Protein 2XZQ (pdb70)

Sequence (435 aa):
QVQLQQPGAELVKPGASVKLSCKASGYTFTSYWMHWVKQRPGRGLEWIGRIDPNSGGTAYNEKFKSKATLQVDKPSSTAYMQLSSLTSEDSAVYYCARYDYYGGSYFDYWGQGTTLTVSSAKTTPPSVYPLAPGSSMVTLGCLVKGYFPEPVTVVWNSGSISSGVHTFPAVLQQGLYTLSSSVTVPSSPWPSETVTCNVAHPASSTKVDKAIGPRQAVVTQESALTTSPGETVTLTCRSSTGAVTTSNYANWVQEKPDHLFTGLIGGTNNRAPGVPARFSGSLIGDKAALTITGGQTEDEAIYFCALWYSNHWVFGGGTKLTVLGQPKSSPSVTLFPPSSEELETNKATLVCTITDFYPGVVTVDWSGDGTPVEQGMETTQPSKQSNNKYMASSYLTLTARAWERHSQYSCQVTHEGHTVEKSLSRYQLRPNAET

B-factor: mean 28.2, std 10.7, range [8.41, 74.29]

Solvent-accessible surface area: 19237 Å² total; per-residue (Å²): 203,35,93,8,76,19,56,56,74,54,84,11,116,62,61,27,57,11,131,0,30,0,96,4,42,54,43,88,9,35,50,51,30,0,3,0,0,6,11,45,102,74,166,21,2,26,3,0,0,18,1,16,3,98,84,36,23,67,5,53,21,124,126,5,99,111,45,5,80,7,103,16,62,109,128,47,30,8,0,63,0,80,2,42,76,2,64,83,100,7,38,11,9,3,0,0,0,10,4,16,79,107,86,18,10,22,1,11,77,21,1,102,6,0,49,3,38,4,27,90,43,171,72,39,67,11,50,13,20,16,3,5,42,53,165,111,144,24,28,0,0,0,2,0,43,12,0,6,15,80,95,19,78,20,53,3,30,103,46,89,43,90,100,28,38,38,56,2,59,27,15,91,65,128,29,44,25,20,13,0,1,5,0,40,12,56,58,82,32,21,87,102,108,102,7,28,0,14,1,27,0,91,49,23,110,41,126,45,82,49,69,7,42,96,127,100,19,72,9,74,25,52,98,61,54,89,9,31,69,53,96,85,17,48,0,17,0,98,5,71,56,33,62,7,51,96,23,4,56,0,0,0,0,12,17,67,64,128,56,92,9,50,1,6,1,0,13,8,92,50,99,0,108,81,20,63,84,48,4,42,8,41,76,84,79,61,49,0,0,0,27,0,63,31,0,65,72,97,1,16,3,56,0,8,0,0,0,3,1,16,72,29,3,2,7,3,61,12,0,59,0,13,1,45,38,51,110,111,19,76,19,64,11,34,21,1,21,1,2,63,67,1,45,138,62,73,76,0,5,0,0,0,6,0,12,42,0,4,10,13,102,22,71,15,60,2,18,14,65,65,76,114,50,147,153,22,52,55,42,7,143,52,29,72,14,122,82,75,54,19,15,0,0,0,6,2,46,31,75,4,160,37,15,100,191,77,54,50,6,8,0,60,0,43,9,95,81,116,68,48,113,93,56,32,86,136,198,64,26,132,51,100,103,40,39

Nearest PDB structures (foldseek):
  2xzq-assembly1_L  TM=1.005E+00  e=1.925E-42  Mus musculus
  2y36-assembly1_L  TM=9.992E-01  e=3.632E-38  Mus musculus
  7u62-assembly2_M  TM=9.089E-01  e=1.550E-37  Mus musculus
  2zpk-assembly2_M  TM=8.540E-01  e=2.227E-37  Mus musculus
  8vev-assembly3_L  TM=7.753E-01  e=2.886E-37  Mus musculus

Secondary structure (DSSP, 8-state):
--EEE--SEEEE-TT--EEEEEEEESS-GGGSEEEEEEE-TTS-EEEEEEE-TTT--EEE-GGGTTTEEEEEETTTTEEEEEE-S--GGG-EEEEEEEE--SS-----BB---EEEEE--PPPB--EEEEE------EEEEEEEEEEBSS--EEEEGGGT--SSEEEPPPEEETTEEEEEEEEEE-TTHHHHS--EEEEEEGGGTEEEEEE----/---EEE-SEEEE-TT--EEEEEEESSSS--GGG--EEEEEETTTEEEEEEETTTEE-SS--TTEEEEEETTEEEEEESS--GGG-EEEEEEEE-SS-EEE---EEEEE--S--B--EEEEEPPPHHHHHTTEEEEEEEEEEEBSS--EEEEEETTEE--SSEEE---EE-TTS-EEEEEEEEEEHHHHHS--EEEEEEEETTEEEEEEEE-/---S--S--

Structure (mmCIF, N/CA/C/O backbone):
data_2XZQ
#
_entry.id   2XZQ
#
_cell.length_a   55.920
_cell.length_b   65.280
_cell.length_c   113.560
_cell.angle_alpha   90.00
_cell.angle_beta   90.19
_cell.angle_gamma   90.00
#
_symmetry.space_group_name_H-M   'C 1 2 1'
#
loop_
_entity.id
_entity.type
_entity.pdbx_description
1 polymer 'ANTI-NP MURINE GERMLINE MONOCLONAL ANTIBODY BBE6.12H3, HEAVY CHAIN'
2 polymer 'ANTI-NP MURINE GERMLINE MONOCLONAL ANTIBODY BBE6.12H3, LIGHT CHAIN'
3 polymer 'PHAGE DISPLAY DERIVED ANTIGEN'
4 non-polymer 'ZINC ION'
5 water water
#
loop_
_atom_site.group_PDB
_atom_site.id
_atom_site.type_symbol
_atom_site.label_atom_id
_atom_site.label_alt_id
_atom_site.label_comp_id
_atom_site.label_asym_id
_atom_site.label_entity_id
_atom_site.label_seq_id
_atom_site.pdbx_PDB_ins_code
_atom_site.Cartn_x
_atom_site.Cartn_y
_atom_site.Cartn_z
_atom_site.occupancy
_atom_site.B_iso_or_equiv
_atom_site.auth_seq_id
_atom_site.auth_comp_id
_atom_site.auth_asym_id
_atom_site.auth_atom_id
_atom_site.pdbx_PDB_model_num
ATOM 1 N N . GLN A 1 1 ? -14.265 -20.910 -19.232 1.00 37.32 1 GLN H N 1
ATOM 2 C CA . GLN A 1 1 ? -15.371 -21.076 -20.215 1.00 36.97 1 GLN H CA 1
ATOM 3 C C . GLN A 1 1 ? -16.404 -19.935 -20.224 1.00 35.38 1 GLN H C 1
ATOM 4 O O . GLN A 1 1 ? -17.407 -20.027 -20.929 1.00 35.71 1 GLN H O 1
ATOM 10 N N . VAL A 1 2 ? -16.189 -18.876 -19.439 1.00 33.96 2 VAL H N 1
ATOM 11 C CA . VAL A 1 2 ? -17.118 -17.739 -19.484 1.00 32.00 2 VAL H CA 1
ATOM 12 C C . VAL A 1 2 ? -16.616 -16.939 -20.670 1.00 30.57 2 VAL H C 1
ATOM 13 O O . VAL A 1 2 ? -15.439 -16.577 -20.721 1.00 29.90 2 VAL H O 1
ATOM 17 N N . GLN A 1 3 ? -17.499 -16.639 -21.611 1.00 29.35 3 GLN H N 1
ATOM 18 C CA . GLN A 1 3 ? -17.059 -15.928 -22.795 1.00 28.52 3 GLN H CA 1
ATOM 19 C C . GLN A 1 3 ? -18.014 -14.881 -23.340 1.00 27.50 3 GLN H C 1
ATOM 20 O O . GLN A 1 3 ? -19.234 -15.075 -23.360 1.00 27.24 3 GLN H O 1
ATOM 26 N N . LEU A 1 4 ? -17.441 -13.765 -23.781 1.00 25.68 4 LEU H N 1
ATOM 27 C CA . LEU A 1 4 ? -18.212 -12.675 -24.371 1.00 23.88 4 LEU H CA 1
ATOM 28 C C . LEU A 1 4 ? -17.559 -12.413 -25.712 1.00 22.74 4 LEU H C 1
ATOM 29 O O . LEU A 1 4 ? -16.369 -12.135 -25.773 1.00 22.13 4 LEU H O 1
ATOM 34 N N . GLN A 1 5 ? -18.335 -12.485 -26.782 1.00 22.19 5 GLN H N 1
ATOM 35 C CA . GLN A 1 5 ? -17.784 -12.294 -28.108 1.00 22.20 5 GLN H CA 1
ATOM 36 C C . GLN A 1 5 ? -18.344 -11.068 -28.815 1.00 21.20 5 GLN H C 1
ATOM 37 O O . GLN A 1 5 ? -19.557 -10.896 -28.914 1.00 20.03 5 GLN H O 1
ATOM 43 N N . GLN A 1 6 ? -17.438 -10.222 -29.303 1.00 20.49 6 GLN H N 1
ATOM 44 C CA . GLN A 1 6 ? -17.802 -8.988 -30.003 1.00 20.56 6 GLN H CA 1
ATOM 45 C C . GLN A 1 6 ? -17.110 -8.897 -31.358 1.00 20.72 6 GLN H C 1
ATOM 46 O O . GLN A 1 6 ? -15.935 -9.231 -31.482 1.00 21.06 6 GLN H O 1
ATOM 52 N N . PRO A 1 7 ? -17.837 -8.445 -32.395 1.00 21.77 7 PRO H N 1
ATOM 53 C CA . PRO A 1 7 ? -17.229 -8.321 -33.725 1.00 21.79 7 PRO H CA 1
ATOM 54 C C . PRO A 1 7 ? -15.976 -7.446 -33.603 1.00 21.19 7 PRO H C 1
ATOM 55 O O . PRO A 1 7 ? -15.933 -6.535 -32.770 1.00 20.96 7 PRO H O 1
ATOM 59 N N . GLY A 1 8 ? -14.968 -7.726 -34.431 1.00 20.81 8 GLY H N 1
ATOM 60 C CA . GLY A 1 8 ? -13.725 -6.973 -34.380 1.00 19.70 8 GLY H CA 1
ATOM 61 C C . GLY A 1 8 ? -13.756 -5.499 -34.753 1.00 19.87 8 GLY H C 1
ATOM 62 O O . GLY A 1 8 ? -13.140 -4.679 -34.072 1.00 19.59 8 GLY H O 1
ATOM 63 N N . ALA A 1 9 ? -14.463 -5.154 -35.826 1.00 20.27 9 ALA H N 1
ATOM 64 C CA . ALA A 1 9 ? -14.536 -3.769 -36.281 1.00 20.70 9 ALA H CA 1
ATOM 65 C C . ALA A 1 9 ? -15.742 -3.489 -37.157 1.00 20.67 9 ALA H C 1
ATOM 66 O O . ALA A 1 9 ? -16.297 -4.394 -37.777 1.00 20.08 9 ALA H O 1
ATOM 68 N N . GLU A 1 10 ? -16.136 -2.219 -37.205 1.00 21.41 10 GLU H N 1
ATOM 69 C CA . GLU A 1 10 ? -17.270 -1.783 -38.012 1.00 21.79 10 GLU H CA 1
ATOM 70 C C . GLU A 1 10 ? -17.051 -0.398 -38.599 1.00 21.24 10 GLU H C 1
ATOM 71 O O . GLU A 1 10 ? -16.667 0.546 -37.893 1.00 21.49 10 GLU H O 1
ATOM 77 N N . LEU A 1 11 ? -17.309 -0.280 -39.897 1.00 20.64 11 LEU H N 1
ATOM 78 C CA . LEU A 1 11 ? -17.133 0.990 -40.594 1.00 20.78 11 LEU H CA 1
ATOM 79 C C . LEU A 1 11 ? -18.507 1.562 -40.885 1.00 20.58 11 LEU H C 1
ATOM 80 O O . LEU A 1 11 ? -19.393 0.861 -41.360 1.00 21.68 11 LEU H O 1
ATOM 85 N N . VAL A 1 12 ? -18.667 2.844 -40.593 1.00 20.38 12 VAL H N 1
ATOM 86 C CA . VAL A 1 12 ? -19.920 3.544 -40.802 1.00 21.49 12 VAL H CA 1
ATOM 87 C C . VAL A 1 12 ? -19.647 5.008 -41.176 1.00 21.97 12 VAL H C 1
ATOM 88 O O . VAL A 1 12 ? -18.548 5.530 -40.935 1.00 21.52 12 VAL H 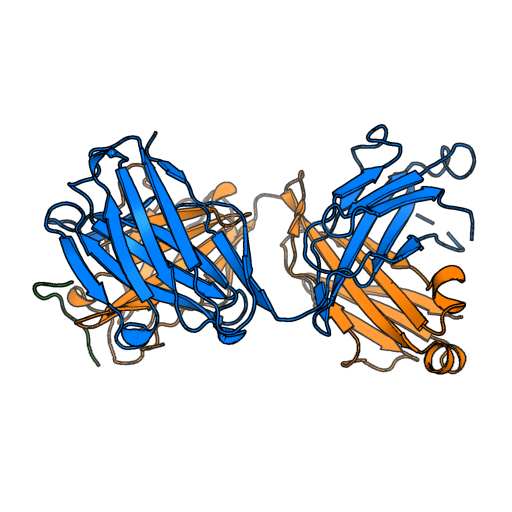O 1
ATOM 92 N N . LYS A 1 13 ? -20.631 5.652 -41.803 1.00 22.70 13 LYS H N 1
ATOM 93 C CA . LYS A 1 13 ? -20.493 7.050 -42.204 1.00 23.80 13 LYS H CA 1
ATOM 94 C C . LYS A 1 13 ? -21.195 7.922 -41.178 1.00 22.99 13 LYS H C 1
ATOM 95 O O . LYS A 1 13 ? -22.127 7.475 -40.513 1.00 21.46 13 LYS H O 1
ATOM 101 N N . PRO A 1 14 ? -20.763 9.185 -41.044 1.00 22.46 14 PRO H N 1
ATOM 102 C CA . PRO A 1 14 ? -21.400 10.085 -40.076 1.00 22.94 14 PRO H CA 1
ATOM 103 C C . PRO A 1 14 ? -22.912 10.117 -40.304 1.00 22.88 14 PRO H C 1
ATOM 104 O O . PRO A 1 14 ? -23.370 9.919 -41.433 1.00 23.43 14 PRO H O 1
ATOM 108 N N . GLY A 1 15 ? -23.679 10.339 -39.240 1.00 22.13 15 GLY H N 1
ATOM 109 C CA . GLY A 1 15 ? -25.123 10.405 -39.382 1.00 22.14 15 GLY H CA 1
ATOM 110 C C . GLY A 1 15 ? -25.831 9.061 -39.344 1.00 23.14 15 GLY H C 1
ATOM 111 O O . GLY A 1 15 ? -27.053 8.991 -39.146 1.00 23.05 15 GLY H O 1
ATOM 112 N N . ALA A 1 16 ? -25.075 7.988 -39.539 1.00 22.79 16 ALA H N 1
ATOM 113 C CA . ALA A 1 16 ? -25.656 6.652 -39.496 1.00 22.68 16 ALA H CA 1
ATOM 114 C C . ALA A 1 16 ? -25.752 6.209 -38.037 1.00 22.38 16 ALA H C 1
ATOM 115 O O . ALA A 1 16 ? -25.505 6.995 -37.118 1.00 21.83 16 ALA H O 1
ATOM 117 N N . SER A 1 17 ? -26.129 4.952 -37.836 1.00 21.71 17 SER H N 1
ATOM 118 C CA . SER A 1 17 ? -26.240 4.379 -36.500 1.00 23.10 17 SER H CA 1
ATOM 119 C C . SER A 1 17 ? -25.935 2.886 -36.605 1.00 22.49 17 SER H C 1
ATOM 120 O O . SER A 1 17 ? -26.153 2.279 -37.652 1.00 23.14 17 SER H O 1
ATOM 123 N N . VAL A 1 18 ? -25.414 2.299 -35.532 1.00 21.93 18 VAL H N 1
ATOM 124 C CA . VAL A 1 18 ? -25.060 0.883 -35.537 1.00 21.99 18 VAL H CA 1
ATOM 125 C C . VAL A 1 18 ? -25.635 0.105 -34.378 1.00 22.19 18 VAL H C 1
ATOM 126 O O . VAL A 1 18 ? -26.084 0.679 -33.395 1.00 22.71 18 VAL H O 1
ATOM 130 N N . LYS A 1 19 ? -25.592 -1.218 -34.502 1.00 22.49 19 LYS H N 1
ATOM 131 C CA . LYS A 1 19 ? -26.079 -2.104 -33.465 1.00 21.48 19 LYS H CA 1
ATOM 132 C C . LYS A 1 19 ? -24.965 -3.103 -33.162 1.00 21.04 19 LYS H C 1
ATOM 133 O O . LYS A 1 19 ? -24.795 -4.092 -33.875 1.00 20.30 19 LYS H O 1
ATOM 139 N N . LEU A 1 20 ? -24.210 -2.829 -32.101 1.00 19.79 20 LEU H N 1
ATOM 140 C CA . LEU A 1 20 ? -23.101 -3.677 -31.691 1.00 20.01 20 LEU H CA 1
ATOM 141 C C . LEU A 1 20 ? -23.625 -4.887 -30.936 1.00 20.27 20 LEU H C 1
ATOM 142 O O . LEU A 1 20 ? -24.611 -4.800 -30.195 1.00 19.30 20 LEU H O 1
ATOM 147 N N . SER A 1 21 ? -22.959 -6.021 -31.113 1.00 21.11 21 SER H N 1
ATOM 148 C CA . SER A 1 21 ? -23.420 -7.233 -30.466 1.00 21.47 21 SER H CA 1
ATOM 149 C C . SER A 1 21 ? -22.415 -7.832 -29.503 1.00 21.16 21 SER H C 1
ATOM 150 O O . SER A 1 21 ? -21.196 -7.693 -29.681 1.00 19.61 21 SER H O 1
ATOM 153 N N . CYS A 1 22 ? -22.947 -8.515 -28.492 1.00 20.92 22 CYS H N 1
ATOM 154 C CA . CYS A 1 22 ? -22.134 -9.167 -27.477 1.00 21.65 22 CYS H CA 1
ATOM 155 C C . CYS A 1 22 ? -22.754 -10.521 -27.124 1.00 21.87 22 CYS H C 1
ATOM 156 O O . CYS A 1 22 ? -23.719 -10.606 -26.361 1.00 21.93 22 CYS H O 1
ATOM 159 N N . LYS A 1 23 ? -22.192 -11.578 -27.701 1.00 22.12 23 LYS H N 1
ATOM 160 C CA . LYS A 1 23 ? -22.665 -12.945 -27.473 1.00 22.92 23 LYS H CA 1
ATOM 161 C C . LYS A 1 23 ? -22.102 -13.472 -26.153 1.00 22.25 23 LYS H C 1
ATOM 162 O O . LYS A 1 23 ? -20.886 -13.489 -25.948 1.00 22.10 23 LYS H O 1
ATOM 168 N N . ALA A 1 24 ? -22.992 -13.888 -25.259 1.00 21.69 24 ALA H N 1
ATOM 169 C CA . ALA A 1 24 ? -22.587 -14.414 -23.963 1.00 21.30 24 ALA H CA 1
ATOM 170 C C . ALA A 1 24 ? -22.698 -15.934 -23.948 1.00 21.15 24 ALA H C 1
ATOM 171 O O . ALA A 1 24 ? -23.671 -16.494 -24.451 1.00 22.10 24 ALA H O 1
ATOM 173 N N . SER A 1 25 ? -21.700 -16.608 -23.383 1.00 20.49 25 SER H N 1
ATOM 174 C CA . SER A 1 25 ? -21.743 -18.068 -23.301 1.00 18.57 25 SER H CA 1
ATOM 175 C C . SER A 1 25 ? -20.950 -18.532 -22.092 1.00 17.77 25 SER H C 1
ATOM 176 O O . SER A 1 25 ? -20.082 -17.813 -21.608 1.00 16.50 25 SER H O 1
ATOM 179 N N . GLY A 1 26 ? -21.262 -19.723 -21.588 1.00 17.87 26 GLY H N 1
ATOM 180 C CA . GLY A 1 26 ? -20.531 -20.244 -20.448 1.00 18.21 26 GLY H CA 1
ATOM 181 C C . GLY A 1 26 ? -21.163 -20.019 -19.087 1.00 18.86 26 GLY H C 1
ATOM 182 O O . GLY A 1 26 ? -20.631 -20.484 -18.068 1.00 18.44 26 GLY H O 1
ATOM 183 N N . TYR A 1 27 ? -22.288 -19.309 -19.056 1.00 19.40 27 TYR H N 1
ATOM 184 C CA . TYR A 1 27 ? -22.982 -19.044 -17.800 1.00 19.87 27 TYR H CA 1
ATOM 185 C C . TYR A 1 27 ? -24.447 -18.753 -18.081 1.00 20.81 27 TYR H C 1
ATOM 186 O O . TYR A 1 27 ? -24.856 -18.687 -19.237 1.00 20.51 27 TYR H O 1
ATOM 195 N N . THR A 1 28 ? -25.233 -18.582 -17.025 1.00 22.55 28 THR H N 1
ATOM 196 C CA . THR A 1 28 ? -26.654 -18.269 -17.175 1.00 24.01 28 THR H CA 1
ATOM 197 C C . THR A 1 28 ? -26.767 -16.771 -17.474 1.00 24.16 28 THR H C 1
ATOM 198 O O . THR A 1 28 ? -26.584 -15.930 -16.593 1.00 23.77 28 THR H O 1
ATOM 202 N N . PHE A 1 29 ? -27.074 -16.455 -18.725 1.00 23.87 29 PHE H N 1
ATOM 203 C CA . PHE A 1 29 ? -27.190 -15.078 -19.183 1.00 24.36 29 PHE H CA 1
ATOM 204 C C . PHE A 1 29 ? -27.959 -14.131 -18.263 1.00 25.00 29 PHE H C 1
ATOM 205 O O . PHE A 1 29 ? -27.527 -13.002 -18.021 1.00 25.65 29 PHE H O 1
ATOM 213 N N . THR A 1 30 ? -29.086 -14.587 -17.734 1.00 24.33 30 THR H N 1
ATOM 214 C CA . THR A 1 30 ? -29.918 -13.730 -16.899 1.00 24.78 30 THR H CA 1
ATOM 215 C C . THR A 1 30 ? -29.487 -13.401 -15.466 1.00 24.24 30 THR H C 1
ATOM 216 O O . THR A 1 30 ? -30.016 -12.471 -14.865 1.00 25.90 30 THR H O 1
ATOM 220 N N . SER A 1 31 ? -28.527 -14.119 -14.902 1.00 23.55 31 SER H N 1
ATOM 221 C CA . SER A 1 31 ? -28.157 -13.805 -13.534 1.00 22.71 31 SER H CA 1
ATOM 222 C C . SER A 1 31 ? -26.966 -12.864 -13.367 1.00 20.99 31 SER H C 1
ATOM 223 O O . SER A 1 31 ? -26.414 -12.723 -12.273 1.00 19.80 31 SER H O 1
ATOM 226 N N . TYR A 1 32 ? -26.614 -12.175 -14.448 1.00 20.93 32 TYR H N 1
ATOM 227 C CA . TYR A 1 32 ? -25.502 -11.231 -14.441 1.00 20.34 32 TYR H CA 1
ATOM 228 C C . TYR A 1 32 ? -25.835 -9.986 -15.248 1.00 20.55 32 TYR H C 1
ATOM 229 O O . TYR A 1 32 ? -26.384 -10.080 -16.351 1.00 19.89 32 TYR H O 1
ATOM 238 N N . TRP A 1 33 ? -25.501 -8.818 -14.704 1.00 19.46 33 TRP H N 1
ATOM 239 C CA . TRP A 1 33 ? -25.737 -7.577 -15.415 1.00 19.83 33 TRP H CA 1
ATOM 240 C C . TRP A 1 33 ? -24.677 -7.453 -16.523 1.00 19.93 33 TRP H C 1
ATOM 241 O O . TRP A 1 33 ? -23.605 -8.072 -16.458 1.00 17.87 33 TRP H O 1
ATOM 252 N N . MET A 1 34 ? -24.984 -6.661 -17.543 1.00 19.52 34 MET H N 1
ATOM 253 C CA . MET A 1 34 ? -24.066 -6.462 -18.648 1.00 19.00 34 MET H CA 1
ATOM 254 C C . MET A 1 34 ? -23.826 -4.970 -18.775 1.00 19.06 34 MET H C 1
ATOM 255 O O . MET A 1 34 ? -24.777 -4.182 -18.774 1.00 20.72 34 MET H O 1
ATOM 260 N N . HIS A 1 35 ? -22.560 -4.578 -18.869 1.00 18.41 35 HIS H N 1
ATOM 261 C CA . HIS A 1 35 ? -22.206 -3.168 -18.994 1.00 17.84 35 HIS H CA 1
ATOM 262 C C . HIS A 1 35 ? -21.495 -2.906 -20.308 1.00 16.64 35 HIS H C 1
ATOM 263 O O . HIS A 1 35 ? -20.900 -3.797 -20.892 1.00 15.52 35 HIS H O 1
ATOM 270 N N . TRP A 1 36 ? -21.555 -1.660 -20.753 1.00 16.59 36 TRP H N 1
ATOM 271 C CA . TRP A 1 36 ? -20.891 -1.249 -21.974 1.00 16.30 36 TRP H CA 1
ATOM 272 C C . TRP A 1 36 ? -19.980 -0.087 -21.631 1.00 16.92 36 TRP H C 1
ATOM 273 O O . TRP A 1 36 ? -20.390 0.854 -20.945 1.00 15.90 36 TRP H O 1
ATOM 284 N N . VAL A 1 37 ? -18.741 -0.173 -22.111 1.00 17.30 37 VAL H N 1
ATOM 285 C CA . VAL A 1 37 ? -17.737 0.847 -21.861 1.00 17.41 37 VAL H CA 1
ATOM 286 C C . VAL A 1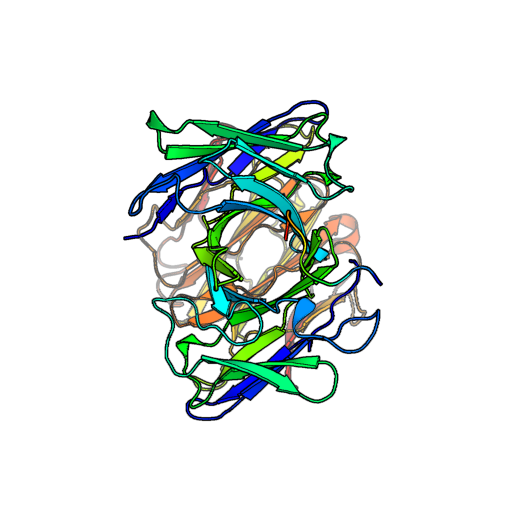 37 ? -17.112 1.292 -23.179 1.00 18.54 37 VAL H C 1
ATOM 287 O O . VAL A 1 37 ? -16.836 0.473 -24.062 1.00 18.80 37 VAL H O 1
ATOM 291 N N . LYS A 1 38 ? -16.887 2.595 -23.293 1.00 18.30 38 LYS H N 1
ATOM 292 C CA . LYS A 1 38 ? -16.300 3.180 -24.485 1.00 20.03 38 LYS H CA 1
ATOM 293 C C . LYS A 1 38 ? -14.862 3.586 -24.226 1.00 22.32 38 LYS H C 1
ATOM 294 O O . LYS A 1 38 ? -14.565 4.231 -23.220 1.00 22.09 38 LYS H O 1
ATOM 300 N N . GLN A 1 39 ? -13.965 3.191 -25.129 1.00 24.80 39 GLN H N 1
ATOM 301 C CA . GLN A 1 39 ? -12.559 3.540 -24.991 1.00 27.53 39 GLN H CA 1
ATOM 302 C C . GLN A 1 39 ? -12.014 4.190 -26.240 1.00 29.93 39 GLN H C 1
ATOM 303 O O . GLN A 1 39 ? -12.180 3.686 -27.344 1.00 30.77 39 GLN H O 1
ATOM 309 N N . ARG A 1 40 ? -11.357 5.322 -26.050 1.00 32.94 40 ARG H N 1
ATOM 310 C CA . ARG A 1 40 ? -10.731 6.034 -27.147 1.00 36.16 40 ARG H CA 1
ATOM 311 C C . ARG A 1 40 ? -9.274 6.105 -26.743 1.00 37.42 40 ARG H C 1
ATOM 312 O O . ARG A 1 40 ? -8.894 7.025 -26.019 1.00 38.33 40 ARG H O 1
ATOM 320 N N . PRO A 1 41 ? -8.450 5.104 -27.136 1.00 38.95 41 PRO H N 1
ATOM 321 C CA . PRO A 1 41 ? -7.054 5.246 -26.718 1.00 39.45 41 PRO H CA 1
ATOM 322 C C . PRO A 1 41 ? -6.734 6.713 -27.003 1.00 40.23 41 PRO H C 1
ATOM 323 O O . PRO A 1 41 ? -6.752 7.165 -28.149 1.00 40.55 41 PRO H O 1
ATOM 327 N N . GLY A 1 42 ? -6.530 7.455 -25.922 1.00 40.94 42 GLY H N 1
ATOM 328 C CA . GLY A 1 42 ? -6.284 8.882 -25.997 1.00 40.77 42 GLY H CA 1
ATOM 329 C C . GLY A 1 42 ? -6.681 9.421 -24.639 1.00 40.49 42 GLY H C 1
ATOM 330 O O . GLY A 1 42 ? -5.822 9.867 -23.891 1.00 40.55 42 GLY H O 1
ATOM 331 N N . ARG A 1 43 ? -7.971 9.357 -24.301 1.00 40.14 43 ARG H N 1
ATOM 332 C CA . ARG A 1 43 ? -8.423 9.818 -22.989 1.00 39.62 43 ARG H CA 1
ATOM 333 C C . ARG A 1 43 ? -9.204 8.795 -22.155 1.00 38.45 43 ARG H C 1
ATOM 334 O O . ARG A 1 43 ? -10.231 9.115 -21.545 1.00 39.02 43 ARG H O 1
ATOM 342 N N . GLY A 1 44 ? -8.714 7.558 -22.151 1.00 36.27 44 GLY H N 1
ATOM 343 C CA . GLY A 1 44 ? -9.320 6.514 -21.343 1.00 33.32 44 GLY H CA 1
ATOM 344 C C . GLY A 1 44 ? -10.688 5.904 -21.614 1.00 31.54 44 GLY H C 1
ATOM 345 O O . GLY A 1 44 ? -11.270 5.999 -22.704 1.00 30.77 44 GLY H O 1
ATOM 346 N N . LEU A 1 45 ? -11.187 5.263 -20.559 1.00 29.10 45 LEU H N 1
ATOM 347 C CA . LEU A 1 45 ? -12.454 4.553 -20.556 1.00 25.99 45 LEU H CA 1
ATOM 348 C C . LEU A 1 45 ? -13.611 5.367 -19.997 1.00 24.31 45 LEU H C 1
ATOM 349 O O . LEU A 1 45 ? -13.443 6.127 -19.049 1.00 23.06 45 LEU H O 1
ATOM 354 N N . GLU A 1 46 ? -14.786 5.178 -20.591 1.00 22.40 46 GLU H N 1
ATOM 355 C CA . GLU A 1 46 ? -16.012 5.853 -20.172 1.00 21.98 46 GLU H CA 1
ATOM 356 C C . GLU A 1 46 ? -17.152 4.846 -20.014 1.00 20.42 46 GLU H C 1
ATOM 357 O O . GLU A 1 46 ? -17.402 4.048 -20.898 1.00 19.99 46 GLU H O 1
ATOM 363 N N . TRP A 1 47 ? -17.842 4.892 -18.883 1.00 19.28 47 TRP H N 1
ATOM 364 C CA . TRP A 1 47 ? -18.957 3.986 -18.636 1.00 19.14 47 TRP H CA 1
ATOM 365 C C . TRP A 1 47 ? -20.211 4.482 -19.359 1.00 19.57 47 TRP H C 1
ATOM 366 O O . TRP A 1 47 ? -20.692 5.593 -19.103 1.00 20.25 47 TRP H O 1
ATOM 377 N N . ILE A 1 48 ? -20.731 3.662 -20.267 1.00 19.56 48 ILE H N 1
ATOM 378 C CA . ILE A 1 48 ? -21.923 4.010 -21.032 1.00 19.59 48 ILE H CA 1
ATOM 379 C C . ILE A 1 48 ? -23.192 3.752 -20.229 1.00 19.38 48 ILE H C 1
ATOM 380 O O . ILE A 1 48 ? -24.060 4.615 -20.132 1.00 18.82 48 ILE H O 1
ATOM 385 N N . GLY A 1 49 ? -23.293 2.554 -19.663 1.00 19.27 49 GLY H N 1
ATOM 386 C CA . GLY A 1 49 ? -24.460 2.197 -18.877 1.00 18.40 49 GLY H CA 1
ATOM 387 C C . GLY A 1 49 ? -24.557 0.699 -18.638 1.00 18.99 49 GLY H C 1
ATOM 388 O O . GLY A 1 49 ? -23.643 -0.060 -18.987 1.00 17.84 49 GLY H O 1
ATOM 389 N N . ARG A 1 50 ? -25.667 0.262 -18.053 1.00 18.54 50 ARG H N 1
ATOM 390 C CA . ARG A 1 50 ? -25.865 -1.154 -17.782 1.00 19.09 50 ARG H CA 1
ATOM 391 C C . ARG A 1 50 ? -27.296 -1.629 -18.003 1.00 19.00 50 ARG H C 1
ATOM 392 O O . ARG A 1 50 ? -28.251 -0.863 -17.882 1.00 17.60 50 ARG H O 1
ATOM 400 N N . ILE A 1 51 ? -27.427 -2.909 -18.329 1.00 19.12 51 ILE H N 1
ATOM 401 C CA . ILE A 1 51 ? -28.730 -3.513 -18.533 1.00 20.00 51 ILE H CA 1
ATOM 402 C C . ILE A 1 51 ? -28.823 -4.867 -17.809 1.00 20.66 51 ILE H C 1
ATOM 403 O O . ILE A 1 51 ? -27.885 -5.665 -17.841 1.00 20.57 51 ILE H O 1
ATOM 408 N N . ASP A 1 52 ? -29.947 -5.098 -17.136 1.00 21.87 52 ASP H N 1
ATOM 409 C CA . ASP A 1 52 ? -30.206 -6.353 -16.423 1.00 23.52 52 ASP H CA 1
ATOM 410 C C . ASP A 1 52 ? -30.996 -7.240 -17.384 1.00 23.74 52 ASP H C 1
ATOM 411 O O . ASP A 1 52 ? -32.190 -7.043 -17.590 1.00 24.01 52 ASP H O 1
ATOM 416 N N . PRO A 1 53 ? -30.327 -8.221 -18.001 1.00 24.13 53 PRO H N 1
ATOM 417 C CA . PRO A 1 53 ? -30.984 -9.126 -18.950 1.00 25.30 53 PRO H CA 1
ATOM 418 C C . PRO A 1 53 ? -32.215 -9.818 -18.369 1.00 26.40 53 PRO H C 1
ATOM 419 O O . PRO A 1 53 ? -33.164 -10.141 -19.093 1.00 27.23 53 PRO H O 1
ATOM 423 N N . ASN A 1 54 ? -32.199 -10.041 -17.058 1.00 26.82 54 ASN H N 1
ATOM 424 C CA . ASN A 1 54 ? -33.305 -10.723 -16.408 1.00 27.25 54 ASN H CA 1
ATOM 425 C C . ASN A 1 54 ? -34.587 -9.915 -16.303 1.00 27.32 54 ASN H C 1
ATOM 426 O O . ASN A 1 54 ? -35.671 -10.445 -16.541 1.00 27.82 54 ASN H O 1
ATOM 431 N N . SER A 1 55 ? -34.477 -8.642 -15.946 1.00 25.46 55 SER H N 1
ATOM 432 C CA . SER A 1 55 ? -35.671 -7.812 -15.809 1.00 25.26 55 SER H CA 1
ATOM 433 C C . SER A 1 55 ? -35.746 -6.739 -16.879 1.00 24.49 55 SER H C 1
ATOM 434 O O . SER A 1 55 ? -36.696 -5.966 -16.915 1.00 24.15 55 SER H O 1
ATOM 437 N N . GLY A 1 56 ? -34.746 -6.694 -17.749 1.00 24.86 56 GLY H N 1
ATOM 438 C CA . GLY A 1 56 ? -34.723 -5.674 -18.777 1.00 24.76 56 GLY H CA 1
ATOM 439 C C . GLY A 1 56 ? -34.266 -4.368 -18.150 1.00 25.08 56 GLY H C 1
ATOM 440 O O . GLY A 1 56 ? -34.056 -3.376 -18.845 1.00 25.71 56 GLY H O 1
ATOM 441 N N . GLY A 1 57 ? -34.120 -4.382 -16.826 1.00 24.80 57 GLY H N 1
ATOM 442 C CA . GLY A 1 57 ? -33.694 -3.211 -16.077 1.00 24.76 57 GLY H CA 1
ATOM 443 C C . GLY A 1 57 ? -32.522 -2.501 -16.720 1.00 23.77 57 GLY H C 1
ATOM 444 O O . GLY A 1 57 ? -31.477 -3.103 -16.998 1.00 23.32 57 GLY H O 1
ATOM 445 N N . THR A 1 58 ? -32.681 -1.198 -16.892 1.00 22.54 58 THR H N 1
ATOM 446 C CA . THR A 1 58 ? -31.695 -0.392 -17.576 1.00 21.46 58 THR H CA 1
ATOM 447 C C . THR A 1 58 ? -31.132 0.797 -16.774 1.00 20.97 58 THR H C 1
ATOM 448 O O . THR A 1 58 ? -31.827 1.388 -15.942 1.00 20.19 58 THR H O 1
ATOM 452 N N . ALA A 1 59 ? -29.865 1.131 -17.018 1.00 19.97 59 ALA H N 1
ATOM 453 C CA . ALA A 1 59 ? -29.201 2.255 -16.336 1.00 20.02 59 ALA H CA 1
ATOM 454 C C . ALA A 1 59 ? -28.176 2.931 -17.255 1.00 20.53 59 ALA H C 1
ATOM 455 O O . ALA A 1 59 ? -27.172 2.318 -17.614 1.00 20.39 59 ALA H O 1
ATOM 457 N N . TYR A 1 60 ? -28.423 4.191 -17.618 1.00 20.57 60 TYR H N 1
ATOM 458 C CA . TYR A 1 60 ? -27.535 4.923 -18.530 1.00 21.40 60 TYR H CA 1
ATOM 459 C C . TYR A 1 60 ? -26.760 6.079 -17.908 1.00 22.76 60 TYR H C 1
ATOM 460 O O . TYR A 1 60 ? -27.231 6.743 -16.984 1.00 23.75 60 TYR H O 1
ATOM 469 N N . ASN A 1 61 ? -25.576 6.328 -18.462 1.00 23.26 61 ASN H N 1
ATOM 470 C CA . ASN A 1 61 ? -24.734 7.438 -18.048 1.00 23.53 61 ASN H CA 1
ATOM 471 C C . ASN A 1 61 ? -25.461 8.624 -18.661 1.00 24.10 61 ASN H C 1
ATOM 472 O O . ASN A 1 61 ? -25.794 8.596 -19.845 1.00 23.70 61 ASN H O 1
ATOM 477 N N . GLU A 1 62 ? -25.712 9.660 -17.867 1.00 25.54 62 GLU H N 1
ATOM 478 C CA . GLU A 1 62 ? -26.417 10.835 -18.365 1.00 27.63 62 GLU H CA 1
ATOM 479 C C . GLU A 1 62 ? -25.864 11.312 -19.706 1.00 27.63 62 GLU H C 1
ATOM 480 O O . GLU A 1 62 ? -26.619 11.661 -20.622 1.00 28.03 62 GLU H O 1
ATOM 486 N N . LYS A 1 63 ? -24.539 11.323 -19.805 1.00 27.54 63 LYS H N 1
ATOM 487 C CA . LYS A 1 63 ? -23.842 11.765 -21.006 1.00 27.01 63 LYS H CA 1
ATOM 488 C C . LYS A 1 63 ? -24.074 10.849 -22.231 1.00 26.24 63 LYS H C 1
ATOM 489 O O . LYS A 1 63 ? -23.667 11.181 -23.351 1.00 25.33 63 LYS H O 1
ATOM 495 N N . PHE A 1 64 ? -24.730 9.707 -22.024 1.00 23.97 64 PHE H N 1
ATOM 496 C CA . PHE A 1 64 ? -24.976 8.772 -23.120 1.00 23.61 64 PHE H CA 1
ATOM 497 C C . PHE A 1 64 ? -26.438 8.383 -23.337 1.00 22.77 64 PHE H C 1
ATOM 498 O O . PHE A 1 64 ? -26.726 7.544 -24.193 1.00 22.79 64 PHE H O 1
ATOM 506 N N . LYS A 1 65 ? -27.362 8.983 -22.595 1.00 22.54 65 LYS H N 1
ATOM 507 C CA . LYS A 1 65 ? -28.759 8.610 -22.753 1.00 22.70 65 LYS H CA 1
ATOM 508 C C . LYS A 1 65 ? -29.414 8.929 -24.079 1.00 22.04 65 LYS H C 1
ATOM 509 O O . LYS A 1 65 ? -30.402 8.308 -24.431 1.00 23.08 65 LYS H O 1
ATOM 515 N N . SER A 1 66 ? -28.888 9.889 -24.822 1.00 22.46 66 SER H N 1
ATOM 516 C CA . SER A 1 66 ? -29.484 10.217 -26.123 1.00 22.74 66 SER H CA 1
ATOM 517 C C . SER A 1 66 ? -28.664 9.603 -27.248 1.00 22.24 66 SER H C 1
ATOM 518 O O . SER A 1 66 ? -29.051 9.639 -28.411 1.00 21.92 66 SER H O 1
ATOM 521 N N . LYS A 1 67 ? -27.539 9.010 -26.871 1.00 22.07 67 LYS H N 1
ATOM 522 C CA . LYS A 1 67 ? -26.607 8.411 -27.815 1.00 21.73 67 LYS H CA 1
ATOM 523 C C . LYS A 1 67 ? -26.719 6.881 -27.915 1.00 21.97 67 LYS H C 1
ATOM 524 O O . LYS A 1 67 ? -26.664 6.316 -29.007 1.00 21.65 67 LYS H O 1
ATOM 530 N N . ALA A 1 68 ? -26.906 6.213 -26.785 1.00 21.70 68 ALA H N 1
ATOM 531 C CA . ALA A 1 68 ? -26.975 4.761 -26.793 1.00 21.59 68 ALA H CA 1
ATOM 532 C C . ALA A 1 68 ? -28.290 4.161 -26.322 1.00 21.48 68 ALA H C 1
ATOM 533 O O . ALA A 1 68 ? -29.076 4.810 -25.641 1.00 21.16 68 ALA H O 1
ATOM 535 N N . THR A 1 69 ? -28.517 2.909 -26.702 1.00 19.75 69 THR H N 1
ATOM 536 C CA . THR A 1 69 ? -29.709 2.185 -26.279 1.00 20.28 69 THR H CA 1
ATOM 537 C C . THR A 1 69 ? -29.303 0.739 -26.070 1.00 21.05 69 THR H C 1
ATOM 538 O O . THR A 1 69 ? -28.764 0.105 -26.973 1.00 21.76 69 THR H O 1
ATOM 542 N N . LEU A 1 70 ? -29.547 0.227 -24.869 1.00 21.00 70 LEU H N 1
ATOM 543 C CA . LEU A 1 70 ? -29.184 -1.147 -24.541 1.00 21.41 70 LEU H CA 1
ATOM 544 C C . LEU A 1 70 ? -30.377 -2.082 -24.459 1.00 22.33 70 LEU H C 1
ATOM 545 O O . LEU A 1 70 ? -31.464 -1.698 -24.004 1.00 23.41 70 LEU H O 1
ATOM 550 N N . GLN A 1 71 ? -30.162 -3.315 -24.898 1.00 21.49 71 GLN H N 1
ATOM 551 C CA . GLN A 1 71 ? -31.182 -4.350 -24.844 1.00 22.48 71 GLN H CA 1
ATOM 552 C C . GLN A 1 71 ? -30.445 -5.677 -24.954 1.00 22.97 71 GLN H C 1
ATOM 553 O O . GLN A 1 71 ? -29.217 -5.718 -25.023 1.00 23.49 71 GLN H O 1
ATOM 559 N N . VAL A 1 72 ? -31.200 -6.763 -24.954 1.00 22.64 72 VAL H N 1
ATOM 560 C CA . VAL A 1 72 ? -30.632 -8.094 -25.053 1.00 23.15 72 VAL H CA 1
ATOM 561 C C . VAL A 1 72 ? -31.681 -8.996 -25.683 1.00 23.50 72 VAL H C 1
ATOM 562 O O . VAL A 1 72 ? -32.838 -8.608 -25.849 1.00 23.40 72 VAL H O 1
ATOM 566 N N . ASP A 1 73 ? -31.264 -10.199 -26.039 1.00 24.57 73 ASP H N 1
ATOM 567 C CA . ASP A 1 73 ? -32.163 -11.188 -26.597 1.00 24.92 73 ASP H CA 1
ATOM 568 C C . ASP A 1 73 ? -31.758 -12.449 -25.862 1.00 25.50 73 ASP H C 1
ATOM 569 O O . ASP A 1 73 ? -30.726 -13.060 -26.159 1.00 25.84 73 ASP H O 1
ATOM 574 N N . LYS A 1 74 ? -32.577 -12.812 -24.882 1.00 26.44 74 LYS H N 1
ATOM 575 C CA . LYS A 1 74 ? -32.345 -13.973 -24.030 1.00 27.19 74 LYS H CA 1
ATOM 576 C C . LYS A 1 74 ? -32.114 -15.318 -24.726 1.00 27.15 74 LYS H C 1
ATOM 577 O O . LYS A 1 74 ? -31.169 -16.030 -24.390 1.00 27.03 74 LYS H O 1
ATOM 583 N N . PRO A 1 75 ? -32.961 -15.682 -25.707 1.00 26.93 75 PRO H N 1
ATOM 584 C CA . PRO A 1 75 ? -32.754 -16.971 -26.384 1.00 26.67 75 PRO H CA 1
ATOM 585 C C . PRO A 1 75 ? -31.347 -17.109 -26.968 1.00 26.84 75 PRO H C 1
ATOM 586 O O . PRO A 1 75 ? -30.699 -18.148 -26.818 1.00 27.57 75 PRO H O 1
ATOM 590 N N . SER A 1 76 ? -30.875 -16.058 -27.630 1.00 26.13 76 SER H N 1
ATOM 591 C CA . SER A 1 76 ? -29.544 -16.082 -28.221 1.00 26.23 76 SER H CA 1
ATOM 592 C C . SER A 1 76 ? -28.441 -15.723 -27.216 1.00 25.98 76 SER H C 1
ATOM 593 O O . SER A 1 76 ? -27.258 -15.815 -27.535 1.00 25.86 76 SER H O 1
ATOM 596 N N . SER A 1 77 ? -28.827 -15.321 -26.005 1.00 25.32 77 SER H N 1
ATOM 597 C CA . SER A 1 77 ? -27.860 -14.944 -24.965 1.00 24.68 77 SER H CA 1
ATOM 598 C C . SER A 1 77 ? -26.904 -13.852 -25.429 1.00 23.94 77 SER H C 1
ATOM 599 O O . SER A 1 77 ? -25.705 -13.918 -25.160 1.00 23.58 77 SER H O 1
ATOM 602 N N . THR A 1 78 ? -27.413 -12.852 -26.133 1.00 22.61 78 THR H N 1
ATOM 603 C CA . THR A 1 78 ? -26.523 -11.801 -26.589 1.00 22.50 78 THR H CA 1
ATOM 604 C C . THR A 1 78 ? -27.063 -10.422 -26.262 1.00 20.77 78 THR H C 1
ATOM 605 O O . THR A 1 78 ? -28.253 -10.171 -26.360 1.00 19.78 78 THR H O 1
ATOM 609 N N . ALA A 1 79 ? -26.163 -9.540 -25.845 1.00 20.10 79 ALA H N 1
ATOM 610 C CA . ALA A 1 79 ? -26.520 -8.173 -25.500 1.00 19.05 79 ALA H CA 1
ATOM 611 C C . ALA A 1 79 ? -26.175 -7.256 -26.670 1.00 18.92 79 ALA H C 1
ATOM 612 O O . ALA A 1 79 ? -25.167 -7.454 -27.371 1.00 17.85 79 ALA H O 1
ATOM 614 N N . TYR A 1 80 ? -27.017 -6.250 -26.861 1.00 18.79 80 TYR H N 1
ATOM 615 C CA . TYR A 1 80 ? -26.865 -5.295 -27.948 1.00 18.32 80 TYR H CA 1
ATOM 616 C C . TYR A 1 80 ? -26.850 -3.863 -27.452 1.00 18.44 80 TYR H C 1
ATOM 617 O O . TYR A 1 80 ? -27.444 -3.533 -26.418 1.00 17.95 80 TYR H O 1
ATOM 626 N N . MET A 1 81 ? -26.164 -3.013 -28.205 1.00 18.76 81 MET H N 1
ATOM 627 C CA . MET A 1 81 ? -26.110 -1.584 -27.917 1.00 18.73 81 MET H CA 1
ATOM 628 C C . MET A 1 81 ? -26.120 -0.884 -29.260 1.00 19.74 81 MET H C 1
ATOM 629 O O . MET A 1 81 ? -25.212 -1.061 -30.078 1.00 20.06 81 MET H O 1
ATOM 634 N N . GLN A 1 82 ? -27.165 -0.106 -29.488 1.00 20.78 82 GLN H N 1
ATOM 635 C CA . GLN A 1 82 ? -27.298 0.643 -30.714 1.00 22.83 82 GLN H CA 1
ATOM 636 C C . GLN A 1 82 ? -26.859 2.081 -30.460 1.00 22.90 82 GLN H C 1
ATOM 637 O O . GLN A 1 82 ? -27.265 2.686 -29.461 1.00 23.77 82 GLN H O 1
ATOM 643 N N . LEU A 1 83 ? -26.008 2.607 -31.347 1.00 22.88 83 LEU H N 1
ATOM 644 C CA . LEU A 1 83 ? -25.531 3.994 -31.259 1.00 24.26 83 LEU H CA 1
ATOM 645 C C . LEU A 1 83 ? -26.128 4.747 -32.442 1.00 25.27 83 LEU H C 1
ATOM 646 O O . LEU A 1 83 ? -26.075 4.270 -33.575 1.00 25.70 83 LEU H O 1
ATOM 651 N N . SER A 1 84 ? -26.690 5.922 -32.187 1.00 25.25 84 SER H N 1
ATOM 652 C CA . SER A 1 84 ? -27.331 6.685 -33.252 1.00 25.59 84 SER H CA 1
ATOM 653 C C . SER A 1 84 ? -26.643 7.999 -33.564 1.00 25.58 84 SER H C 1
ATOM 654 O O . SER A 1 84 ? -25.723 8.400 -32.857 1.00 27.10 84 SER H O 1
ATOM 657 N N . SER A 1 85 ? -27.111 8.663 -34.622 1.00 25.73 85 SER H N 1
ATOM 658 C CA . SER A 1 85 ? -26.557 9.946 -35.063 1.00 24.72 85 SER H CA 1
ATOM 659 C C . SER A 1 85 ? -25.047 9.942 -34.904 1.00 23.61 85 SER H C 1
ATOM 660 O O . SER A 1 85 ? -24.480 10.821 -34.251 1.00 23.90 85 SER H O 1
ATOM 663 N N . LEU A 1 86 ? -24.402 8.944 -35.500 1.00 23.00 86 LEU H N 1
ATOM 664 C CA . LEU A 1 86 ? -22.956 8.803 -35.402 1.00 23.09 86 LEU H CA 1
ATOM 665 C C . LEU A 1 86 ? -22.154 10.004 -35.894 1.00 23.34 86 LEU H C 1
ATOM 666 O O . LEU A 1 86 ? -22.549 10.704 -36.836 1.00 23.85 86 LEU H O 1
ATOM 671 N N . THR A 1 87 ? -21.028 10.236 -35.223 1.00 23.21 87 THR H N 1
ATOM 672 C CA . THR A 1 87 ? -20.120 11.320 -35.555 1.00 24.54 87 THR H CA 1
ATOM 673 C C . THR A 1 87 ? -18.716 10.784 -35.359 1.00 24.67 87 THR H C 1
ATOM 674 O O . THR A 1 87 ? -18.538 9.687 -34.835 1.00 24.86 87 THR H O 1
ATOM 678 N N . SER A 1 88 ? -17.720 11.564 -35.765 1.00 24.31 88 SER H N 1
ATOM 679 C CA . SER A 1 88 ? -16.336 11.151 -35.608 1.00 23.69 88 SER H CA 1
ATOM 680 C C . SER A 1 88 ? -16.028 10.924 -34.125 1.00 23.36 88 SER H C 1
ATOM 681 O O . SER A 1 88 ? -15.271 10.025 -33.769 1.00 24.10 88 SER H O 1
ATOM 684 N N . GLU A 1 89 ? -16.617 11.746 -33.264 1.00 23.39 89 GLU H N 1
ATOM 685 C CA . GLU A 1 89 ? -16.403 11.632 -31.823 1.00 23.22 89 GLU H CA 1
ATOM 686 C C . GLU A 1 89 ? -16.886 10.287 -31.282 1.00 21.68 89 GLU H C 1
ATOM 687 O O . GLU A 1 89 ? -16.578 9.942 -30.147 1.00 20.31 89 GLU H O 1
ATOM 693 N N . ASP A 1 90 ? -17.644 9.537 -32.087 1.00 20.90 90 ASP H N 1
ATOM 694 C CA . ASP A 1 90 ? -18.148 8.233 -31.656 1.00 20.80 90 ASP H CA 1
ATOM 695 C C . ASP A 1 90 ? -17.167 7.119 -32.017 1.00 20.98 90 ASP H C 1
ATOM 696 O O . ASP A 1 90 ? -17.357 5.967 -31.647 1.00 20.78 90 ASP H O 1
ATOM 701 N N . SER A 1 91 ? -16.113 7.466 -32.742 1.00 20.94 91 SER H N 1
ATOM 702 C CA . SER A 1 91 ? -15.102 6.480 -33.113 1.00 21.43 91 SER H CA 1
ATOM 703 C C . SER A 1 91 ? -14.395 6.001 -31.844 1.00 21.06 91 SER H C 1
ATOM 704 O O . SER A 1 91 ? -13.906 6.816 -31.056 1.00 20.60 91 SER H O 1
ATOM 707 N N . ALA A 1 92 ? -14.352 4.684 -31.645 1.00 20.15 92 ALA H N 1
ATOM 708 C CA . ALA A 1 92 ? -13.714 4.107 -30.465 1.00 19.72 92 ALA H CA 1
ATOM 709 C C . ALA A 1 92 ? -13.955 2.613 -30.338 1.00 19.92 92 ALA H C 1
ATOM 710 O O . ALA A 1 92 ? -14.686 2.005 -31.123 1.00 19.13 92 ALA H O 1
ATOM 712 N N . VAL A 1 93 ? -13.331 2.020 -29.331 1.00 19.72 93 VAL H N 1
ATOM 713 C CA . VAL A 1 93 ? -13.516 0.601 -29.086 1.00 20.41 93 VAL H CA 1
ATOM 714 C C . VAL A 1 93 ? -14.634 0.515 -28.053 1.00 20.81 93 VAL H C 1
ATOM 715 O O . VAL A 1 93 ? -14.638 1.251 -27.062 1.00 21.58 93 VAL H O 1
ATOM 719 N N . TYR A 1 94 ? -15.606 -0.351 -28.312 1.00 19.56 94 TYR H N 1
ATOM 720 C CA . TYR A 1 94 ? -16.737 -0.530 -27.415 1.00 18.31 94 TYR H CA 1
ATOM 721 C C . TYR A 1 94 ? -16.720 -1.927 -26.833 1.00 18.36 94 TYR H C 1
ATOM 722 O O . TYR A 1 94 ? -16.753 -2.920 -27.566 1.00 17.95 94 TYR H O 1
ATOM 731 N N . TYR A 1 95 ? -16.674 -1.984 -25.507 1.00 17.74 95 TYR H N 1
ATOM 732 C CA . TYR A 1 95 ? -16.634 -3.235 -24.779 1.00 17.28 95 TYR H CA 1
ATOM 733 C C . TYR A 1 95 ? -17.935 -3.534 -24.054 1.00 18.12 95 TYR H C 1
ATOM 734 O O . TYR A 1 95 ? -18.675 -2.632 -23.652 1.00 16.15 95 TYR H O 1
ATOM 743 N N . CYS A 1 96 ? -18.206 -4.819 -23.889 1.00 18.98 96 CYS H N 1
ATOM 744 C CA . CYS A 1 96 ? -19.341 -5.231 -23.102 1.00 20.20 96 CYS H CA 1
ATOM 745 C C . CYS A 1 96 ? -18.616 -5.940 -21.985 1.00 21.45 96 CYS H C 1
ATOM 746 O O . CYS A 1 96 ? -17.672 -6.693 -22.230 1.00 22.17 96 CYS H O 1
ATOM 749 N N . ALA A 1 97 ? -19.011 -5.672 -20.753 1.00 22.57 97 ALA H N 1
ATOM 750 C CA . ALA A 1 97 ? -18.357 -6.306 -19.630 1.00 23.68 97 ALA H CA 1
ATOM 751 C C . ALA A 1 97 ? -19.416 -6.891 -18.725 1.00 23.82 97 ALA H C 1
ATOM 752 O O . ALA A 1 97 ? -20.385 -6.219 -18.376 1.00 24.51 97 ALA H O 1
ATOM 754 N N . ARG A 1 98 ? -19.235 -8.155 -18.361 1.00 23.86 98 ARG H N 1
ATOM 755 C CA . ARG A 1 98 ? -20.174 -8.837 -17.486 1.00 24.82 98 ARG H CA 1
ATOM 756 C C . ARG A 1 98 ? -20.000 -8.280 -16.072 1.00 26.47 98 ARG H C 1
ATOM 757 O O . ARG A 1 98 ? -18.890 -7.984 -15.641 1.00 26.24 98 ARG H O 1
ATOM 765 N N . TYR A 1 99 ? -21.104 -8.173 -15.345 1.00 28.46 99 TYR H N 1
ATOM 766 C CA . TYR A 1 99 ? -21.095 -7.558 -14.029 1.00 30.83 99 TYR H CA 1
ATOM 767 C C . TYR A 1 99 ? -21.893 -8.306 -12.954 1.00 31.73 99 TYR H C 1
ATOM 768 O O . TYR A 1 99 ? -23.058 -8.630 -13.162 1.00 31.29 99 TYR H O 1
ATOM 777 N N . ASP A 1 100 ? -21.280 -8.580 -11.805 1.00 33.36 100 ASP H N 1
ATOM 778 C CA . ASP A 1 100 ? -22.022 -9.249 -10.737 1.00 35.39 100 ASP H CA 1
ATOM 779 C C . ASP A 1 100 ? -22.374 -8.146 -9.705 1.00 35.91 100 ASP H C 1
ATOM 780 O O . ASP A 1 100 ? -21.594 -7.223 -9.485 1.00 36.40 100 ASP H O 1
ATOM 785 N N . TYR A 1 101 ? -23.571 -8.232 -9.122 1.00 36.80 101 TYR H N 1
ATOM 786 C CA . TYR A 1 101 ? -24.144 -7.172 -8.268 1.00 37.92 101 TYR H CA 1
ATOM 787 C C . TYR A 1 101 ? -24.626 -7.405 -6.831 1.00 40.07 101 TYR H C 1
ATOM 788 O O . TYR A 1 101 ? -24.996 -6.461 -6.119 1.00 40.52 101 TYR H O 1
ATOM 797 N N . TYR A 1 102 ? -24.650 -8.662 -6.442 1.00 40.95 102 TYR H N 1
ATOM 798 C CA . TYR A 1 102 ? -25.151 -9.171 -5.169 1.00 42.00 102 TYR H CA 1
ATOM 799 C C . TYR A 1 102 ? -24.528 -8.608 -3.892 1.00 42.15 102 TYR H C 1
ATOM 800 O O . TYR A 1 102 ? -24.467 -7.388 -3.682 1.00 41.43 102 TYR H O 1
ATOM 809 N N . GLY A 1 103 ? -24.113 -9.521 -3.017 1.00 41.37 103 GLY H N 1
ATOM 810 C CA . GLY A 1 103 ? -23.434 -9.117 -1.806 1.00 42.32 103 GLY H CA 1
ATOM 811 C C . GLY A 1 103 ? -22.058 -8.846 -2.379 1.00 43.01 103 GLY H C 1
ATOM 812 O O . GLY A 1 103 ? -21.080 -8.661 -1.651 1.00 44.29 103 GLY H O 1
ATOM 813 N N . GLY A 1 104 ? -22.016 -8.840 -3.717 1.00 43.72 104 GLY H N 1
ATOM 814 C CA . GLY A 1 104 ? -20.807 -8.599 -4.490 1.00 43.26 104 GLY H CA 1
ATOM 815 C C . GLY A 1 104 ? -20.669 -7.149 -4.927 1.00 42.60 104 GLY H C 1
ATOM 816 O O . GLY A 1 104 ? -20.729 -6.277 -4.065 1.00 42.80 104 GLY H O 1
ATOM 817 N N . SER A 1 105 ? -20.487 -6.900 -6.235 1.00 41.69 105 SER H N 1
ATOM 818 C CA . SER A 1 105 ? -20.321 -5.544 -6.821 1.00 41.27 105 SER H CA 1
ATOM 819 C C . SER A 1 105 ? -19.154 -5.445 -7.829 1.00 39.82 105 SER H C 1
ATOM 820 O O . SER A 1 105 ? -18.316 -4.543 -7.688 1.00 38.49 105 SER H O 1
ATOM 823 N N . TYR A 1 106 ? -19.130 -6.305 -8.859 1.00 37.13 106 TYR H N 1
ATOM 824 C CA . TYR A 1 106 ? -18.003 -6.350 -9.819 1.00 34.95 106 TYR H CA 1
ATOM 825 C C . TYR A 1 106 ? -18.172 -6.187 -11.325 1.00 33.81 106 TYR H C 1
ATOM 826 O O . TYR A 1 106 ? -19.240 -5.946 -11.851 1.00 35.92 106 TYR H O 1
ATOM 835 N N . PHE A 1 107 ? -17.038 -6.411 -11.986 1.00 32.50 107 PHE H N 1
ATOM 836 C CA . PHE A 1 107 ? -16.853 -6.429 -13.439 1.00 30.79 107 PHE H CA 1
ATOM 837 C C . PHE A 1 107 ? -15.922 -7.634 -13.548 1.00 30.02 107 PHE H C 1
ATOM 838 O O . PHE A 1 107 ? -14.779 -7.528 -13.119 1.00 31.79 107 PHE H O 1
ATOM 846 N N . ASP A 1 108 ? -16.361 -8.775 -14.065 1.00 27.71 108 ASP H N 1
ATOM 847 C CA . ASP A 1 108 ? -15.411 -9.879 -14.171 1.00 26.43 108 ASP H CA 1
ATOM 848 C C . ASP A 1 108 ? -14.901 -10.072 -15.587 1.00 24.92 108 ASP H C 1
ATOM 849 O O . ASP A 1 108 ? -13.763 -9.715 -15.900 1.00 26.48 108 ASP H O 1
ATOM 854 N N . TYR A 1 109 ? -15.745 -10.621 -16.449 1.00 22.32 109 TYR H N 1
ATOM 855 C CA . TYR A 1 109 ? -15.363 -10.875 -17.828 1.00 20.96 109 TYR H CA 1
ATOM 856 C C . TYR A 1 109 ? -15.704 -9.755 -18.796 1.00 19.78 109 TYR H C 1
ATOM 857 O O . TYR A 1 109 ? -16.745 -9.106 -18.687 1.00 18.53 109 TYR H O 1
ATOM 866 N N . TRP A 1 110 ? -14.808 -9.545 -19.755 1.00 18.51 110 TRP H N 1
ATOM 867 C CA . TRP A 1 110 ? -14.985 -8.518 -20.769 1.00 17.68 11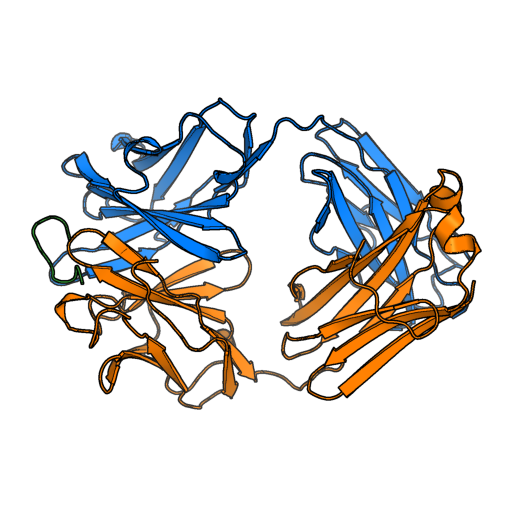0 TRP H CA 1
ATOM 868 C C . TRP A 1 110 ? -14.853 -9.113 -22.171 1.00 17.59 110 TRP H C 1
ATOM 869 O O . TRP A 1 110 ? -14.029 -10.003 -22.406 1.00 17.48 110 TRP H O 1
ATOM 880 N N . GLY A 1 111 ? -15.661 -8.623 -23.103 1.00 17.01 111 GLY H N 1
ATOM 881 C CA . GLY A 1 111 ? -15.525 -9.080 -24.470 1.00 16.92 111 GLY H CA 1
ATOM 882 C C . GLY A 1 111 ? -14.267 -8.346 -24.918 1.00 16.68 111 GLY H C 1
ATOM 883 O O . GLY A 1 111 ? -13.721 -7.562 -24.136 1.00 15.56 111 GLY H O 1
ATOM 884 N N . GLN A 1 112 ? -13.813 -8.552 -26.149 1.00 17.14 112 GLN H N 1
ATOM 885 C CA . GLN A 1 112 ? -12.584 -7.896 -26.606 1.00 19.21 112 GLN H CA 1
ATOM 886 C C . GLN A 1 112 ? -12.774 -6.557 -27.315 1.00 19.43 112 GLN H C 1
ATOM 887 O O . GLN A 1 112 ? -11.816 -5.972 -27.829 1.00 20.58 112 GLN H O 1
ATOM 893 N N . GLY A 1 113 ? -14.011 -6.082 -27.364 1.00 20.22 113 GLY H N 1
ATOM 894 C CA . GLY A 1 113 ? -14.271 -4.789 -27.964 1.00 20.10 113 GLY H CA 1
ATOM 895 C C . GLY A 1 113 ? -14.376 -4.710 -29.468 1.00 20.83 113 GLY H C 1
ATOM 896 O O . GLY A 1 113 ? -13.620 -5.341 -30.214 1.00 20.06 113 GLY H O 1
ATOM 897 N N . THR A 1 114 ? -15.332 -3.907 -29.910 1.00 20.38 114 THR H N 1
ATOM 898 C CA . THR A 1 114 ? -15.559 -3.695 -31.322 1.00 20.12 114 THR H CA 1
ATOM 899 C C . THR A 1 114 ? -15.107 -2.282 -31.602 1.00 19.48 114 THR H C 1
ATOM 900 O O . THR A 1 114 ? -15.659 -1.340 -31.037 1.00 19.79 114 THR H O 1
ATOM 904 N N . THR A 1 115 ? -14.099 -2.118 -32.453 1.00 19.00 115 THR H N 1
ATOM 905 C CA . THR A 1 115 ? -13.649 -0.774 -32.739 1.00 19.39 115 THR H CA 1
ATOM 906 C C . THR A 1 115 ? -14.482 -0.213 -33.886 1.00 19.08 115 THR H C 1
ATOM 907 O O . THR A 1 115 ? -14.500 -0.733 -35.012 1.00 19.42 115 THR H O 1
ATOM 911 N N . LEU A 1 116 ? -15.216 0.839 -33.559 1.00 18.22 116 LEU H N 1
ATOM 912 C CA . LEU A 1 116 ? -16.098 1.510 -34.500 1.00 17.78 116 LEU H CA 1
ATOM 913 C C . LEU A 1 116 ? -15.386 2.706 -35.118 1.00 18.46 116 LEU H C 1
ATOM 914 O O . LEU A 1 116 ? -14.839 3.554 -34.404 1.00 19.63 116 LEU H O 1
ATOM 919 N N . THR A 1 117 ? -15.376 2.763 -36.443 1.00 18.71 117 THR H N 1
ATOM 920 C CA . THR A 1 117 ? -14.771 3.893 -37.116 1.00 19.18 117 THR H CA 1
ATOM 921 C C . THR A 1 117 ? -15.867 4.644 -37.870 1.00 20.62 117 THR H C 1
ATOM 922 O O . THR A 1 117 ? -16.437 4.122 -38.841 1.00 20.22 117 THR H O 1
ATOM 926 N N . VAL A 1 118 ? -16.174 5.855 -37.401 1.00 21.62 118 VAL H N 1
ATOM 927 C CA . VAL A 1 118 ? -17.178 6.714 -38.036 1.00 22.98 118 VAL H CA 1
ATOM 928 C C . VAL A 1 118 ? -16.439 7.759 -38.879 1.00 23.81 118 VAL H C 1
ATOM 929 O O . VAL A 1 118 ? -15.871 8.708 -38.350 1.00 24.36 118 VAL H O 1
ATOM 933 N N . SER A 1 119 ? -16.448 7.572 -40.194 1.00 25.51 119 SER H N 1
ATOM 934 C CA . SER A 1 119 ? -15.760 8.485 -41.113 1.00 26.56 119 SER H CA 1
ATOM 935 C C . SER A 1 119 ? -16.410 8.516 -42.493 1.00 27.73 119 SER H C 1
ATOM 936 O O . SER A 1 119 ? -16.884 7.502 -42.992 1.00 28.73 119 SER H O 1
ATOM 939 N N . SER A 1 120 ?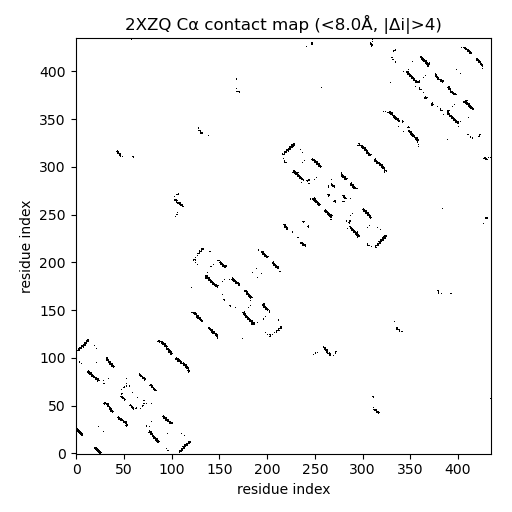 -16.425 9.689 -43.113 1.00 29.26 120 SER H N 1
ATOM 940 C CA . SER A 1 120 ? -17.013 9.843 -44.445 1.00 29.84 120 SER H CA 1
ATOM 941 C C . SER A 1 120 ? -15.923 9.857 -45.508 1.00 29.58 120 SER H C 1
ATOM 942 O O . SER A 1 120 ? -16.136 10.316 -46.628 1.00 30.70 120 SER H O 1
ATOM 945 N N . ALA A 1 121 ? -14.753 9.347 -45.146 1.00 28.66 121 ALA H N 1
ATOM 946 C CA . ALA A 1 121 ? -13.619 9.287 -46.061 1.00 28.62 121 ALA H CA 1
ATOM 947 C C . ALA A 1 121 ? -13.816 8.202 -47.127 1.00 28.25 121 ALA H C 1
ATOM 948 O O . ALA A 1 121 ? -14.464 7.183 -46.882 1.00 27.71 121 ALA H O 1
ATOM 950 N N . LYS A 1 122 ? -13.231 8.426 -48.298 1.00 28.34 122 LYS H N 1
ATOM 951 C CA . LYS A 1 122 ? -13.343 7.500 -49.425 1.00 29.88 122 LYS H CA 1
ATOM 952 C C . LYS A 1 122 ? -12.360 6.328 -49.377 1.00 29.33 122 LYS H C 1
ATOM 953 O O . LYS A 1 122 ? -11.226 6.470 -48.904 1.00 29.74 122 LYS H O 1
ATOM 959 N N . THR A 1 123 ? -12.793 5.176 -49.880 1.00 29.11 123 THR H N 1
ATOM 960 C CA . THR A 1 123 ? -11.924 4.005 -49.939 1.00 29.50 123 THR H CA 1
ATOM 961 C C . THR A 1 123 ? -10.710 4.429 -50.758 1.00 29.07 123 THR H C 1
ATOM 962 O O . THR A 1 123 ? -10.852 4.958 -51.858 1.00 29.12 123 THR H O 1
ATOM 966 N N . THR A 1 124 ? -9.520 4.216 -50.215 1.00 28.55 124 THR H N 1
ATOM 967 C CA . THR A 1 124 ? -8.306 4.606 -50.907 1.00 27.34 124 THR H CA 1
ATOM 968 C C . THR A 1 124 ? -7.303 3.474 -50.860 1.00 26.93 124 THR H C 1
ATOM 969 O O . THR A 1 124 ? -6.957 2.981 -49.783 1.00 27.65 124 THR H O 1
ATOM 973 N N . PRO A 1 125 ? -6.834 3.027 -52.032 1.00 26.19 125 PRO H N 1
ATOM 974 C CA . PRO A 1 125 ? -5.854 1.938 -52.061 1.00 24.82 125 PRO H CA 1
ATOM 975 C C . PRO A 1 125 ? -4.505 2.423 -51.542 1.00 23.43 125 PRO H C 1
ATOM 976 O O . PRO A 1 125 ? -4.202 3.616 -51.575 1.00 22.77 125 PRO H O 1
ATOM 980 N N . PRO A 1 126 ? -3.680 1.507 -51.032 1.00 22.31 126 PRO H N 1
ATOM 981 C CA . PRO A 1 126 ? -2.374 1.935 -50.523 1.00 21.63 126 PRO H CA 1
ATOM 982 C C . PRO A 1 126 ? -1.314 2.067 -51.612 1.00 21.41 126 PRO H C 1
ATOM 983 O O . PRO A 1 126 ? -1.414 1.441 -52.668 1.00 21.62 126 PRO H O 1
ATOM 987 N N . SER A 1 127 ? -0.311 2.900 -51.356 1.00 20.70 127 SER H N 1
ATOM 988 C CA . SER A 1 127 ? 0.809 3.062 -52.283 1.00 20.98 127 SER H CA 1
ATOM 989 C C . SER A 1 127 ? 1.913 2.339 -51.530 1.00 20.96 127 SER H C 1
ATOM 990 O O . SER A 1 127 ? 2.216 2.699 -50.402 1.00 20.62 127 SER H O 1
ATOM 993 N N . VAL A 1 128 ? 2.473 1.303 -52.145 1.00 20.95 128 VAL H N 1
ATOM 994 C CA . VAL A 1 128 ? 3.510 0.477 -51.533 1.00 20.74 128 VAL H CA 1
ATOM 995 C C . VAL A 1 128 ? 4.920 0.835 -52.012 1.00 22.09 128 VAL H C 1
ATOM 996 O O . VAL A 1 128 ? 5.256 0.640 -53.178 1.00 21.30 128 VAL H O 1
ATOM 1000 N N . TYR A 1 129 ? 5.747 1.333 -51.097 1.00 23.33 129 TYR H N 1
ATOM 1001 C CA . TYR A 1 129 ? 7.110 1.721 -51.424 1.00 25.39 129 TYR H CA 1
ATOM 1002 C C . TYR A 1 129 ? 8.138 0.843 -50.730 1.00 26.71 129 TYR H C 1
ATOM 1003 O O . TYR A 1 129 ? 7.965 0.463 -49.576 1.00 25.23 129 TYR H O 1
ATOM 1012 N N . PRO A 1 130 ? 9.239 0.525 -51.427 1.00 28.87 130 PRO H N 1
ATOM 1013 C CA . PRO A 1 130 ? 10.313 -0.311 -50.887 1.00 30.18 130 PRO H CA 1
ATOM 1014 C C . PRO A 1 130 ? 11.181 0.447 -49.889 1.00 31.32 130 PRO H C 1
ATOM 1015 O O . PRO A 1 130 ? 11.502 1.608 -50.096 1.00 32.26 130 PRO H O 1
ATOM 1019 N N . LEU A 1 131 ? 11.551 -0.216 -48.802 1.00 33.00 131 LEU H N 1
ATOM 1020 C CA . LEU A 1 131 ? 12.401 0.392 -47.790 1.00 34.95 131 LEU H CA 1
ATOM 1021 C C . LEU A 1 131 ? 13.715 -0.362 -47.813 1.00 37.00 131 LEU H C 1
ATOM 1022 O O . LEU A 1 131 ? 13.778 -1.538 -47.456 1.00 36.75 131 LEU H O 1
ATOM 1027 N N . ALA A 1 132 ? 14.761 0.320 -48.259 1.00 39.86 132 ALA H N 1
ATOM 1028 C CA . ALA A 1 132 ? 16.080 -0.278 -48.353 1.00 42.61 132 ALA H CA 1
ATOM 1029 C C . ALA A 1 132 ? 17.130 0.699 -47.843 1.00 44.83 132 ALA H C 1
ATOM 1030 O O . ALA A 1 132 ? 16.897 1.907 -47.787 1.00 44.81 132 ALA H O 1
ATOM 1032 N N . PRO A 1 133 ? 18.296 0.180 -47.438 1.00 46.85 133 PRO H N 1
ATOM 1033 C CA . PRO A 1 133 ? 19.375 1.031 -46.936 1.00 48.39 133 PRO H CA 1
ATOM 1034 C C . PRO A 1 133 ? 20.383 1.329 -48.046 1.00 50.24 133 PRO H C 1
ATOM 1035 O O . PRO A 1 133 ? 20.355 0.689 -49.100 1.00 50.39 133 PRO H O 1
ATOM 1039 N N . GLY A 1 134 ? 21.259 2.302 -47.805 1.00 52.06 134 GLY H N 1
ATOM 1040 C CA . GLY A 1 134 ? 22.275 2.664 -48.777 1.00 53.77 134 GLY H CA 1
ATOM 1041 C C . GLY A 1 134 ? 23.617 2.801 -48.080 1.00 54.91 134 GLY H C 1
ATOM 1042 O O . GLY A 1 134 ? 24.345 3.774 -48.293 1.00 55.56 134 GLY H O 1
ATOM 1043 N N . SER A 1 135 ? 23.934 1.819 -47.236 1.00 55.64 135 SER H N 1
ATOM 1044 C CA . SER A 1 135 ? 25.181 1.790 -46.470 1.00 55.91 135 SER H CA 1
ATOM 1045 C C . SER A 1 135 ? 25.474 3.096 -45.744 1.00 55.80 135 SER H C 1
ATOM 1046 O O . SER A 1 135 ? 26.066 3.091 -44.663 1.00 55.60 135 SER H O 1
ATOM 1049 N N . SER A 1 141 ? 19.828 -11.059 -37.418 1.00 48.57 141 SER H N 1
ATOM 1050 C CA . SER A 1 141 ? 21.046 -11.297 -38.183 1.00 48.69 141 SER H CA 1
ATOM 1051 C C . SER A 1 141 ? 21.731 -10.024 -38.689 1.00 48.84 141 SER H C 1
ATOM 1052 O O . SER A 1 141 ? 22.353 -9.318 -37.891 1.00 50.03 141 SER H O 1
ATOM 1055 N N . MET A 1 142 ? 21.618 -9.697 -39.978 1.00 48.00 142 MET H N 1
ATOM 1056 C CA . MET A 1 142 ? 22.336 -8.513 -40.455 1.00 46.84 142 MET H CA 1
ATOM 1057 C C . MET A 1 142 ? 21.760 -7.356 -41.279 1.00 45.76 142 MET H C 1
ATOM 1058 O O . MET A 1 142 ? 22.151 -6.205 -41.051 1.00 46.21 142 MET H O 1
ATOM 1063 N N . VAL A 1 143 ? 20.885 -7.609 -42.245 1.00 43.79 143 VAL H N 1
ATOM 1064 C CA . VAL A 1 143 ? 20.347 -6.486 -43.011 1.00 42.07 143 VAL H CA 1
ATOM 1065 C C . VAL A 1 143 ? 18.832 -6.415 -42.858 1.00 41.29 143 VAL H C 1
ATOM 1066 O O . VAL A 1 143 ? 18.142 -7.435 -42.918 1.00 41.99 143 VAL H O 1
ATOM 1070 N N . THR A 1 144 ? 18.318 -5.208 -42.639 1.00 39.60 144 THR H N 1
ATOM 1071 C CA . THR A 1 144 ? 16.889 -5.019 -42.428 1.00 38.10 144 THR H CA 1
ATOM 1072 C C . THR A 1 144 ? 16.174 -4.318 -43.572 1.00 37.63 144 THR H C 1
ATOM 1073 O O . THR A 1 144 ? 16.477 -3.171 -43.914 1.00 37.85 144 THR H O 1
ATOM 1077 N N . LEU A 1 145 ? 15.207 -5.025 -44.149 1.00 35.94 145 LEU H N 1
ATOM 1078 C CA . LEU A 1 145 ? 14.430 -4.519 -45.271 1.00 34.71 145 LEU H CA 1
ATOM 1079 C C . LEU A 1 145 ? 12.996 -4.214 -44.861 1.00 33.76 145 LEU H C 1
ATOM 1080 O O . LEU A 1 145 ? 12.469 -4.817 -43.922 1.00 33.74 145 LEU H O 1
ATOM 1085 N N . GLY A 1 146 ? 12.357 -3.291 -45.572 1.00 32.65 146 GLY H N 1
ATOM 1086 C CA . GLY A 1 146 ? 10.988 -2.949 -45.233 1.00 31.48 146 GLY H CA 1
ATOM 1087 C C . GLY A 1 146 ? 10.063 -2.573 -46.375 1.00 30.57 146 GLY H C 1
ATOM 1088 O O . GLY A 1 146 ? 10.470 -2.481 -47.537 1.00 30.17 146 GLY H O 1
ATOM 1089 N N . CYS A 1 147 ? 8.797 -2.375 -46.023 1.00 30.16 147 CYS H N 1
ATOM 1090 C CA . CYS A 1 147 ? 7.771 -1.974 -46.970 1.00 30.04 147 CYS H CA 1
ATOM 1091 C C . CYS A 1 147 ? 6.868 -0.950 -46.312 1.00 28.38 147 CYS H C 1
ATOM 1092 O O . CYS A 1 147 ? 6.354 -1.177 -45.213 1.00 26.97 147 CYS H O 1
ATOM 1095 N N . LEU A 1 148 ? 6.687 0.174 -46.998 1.00 26.99 148 LEU H N 1
ATOM 1096 C CA . LEU A 1 148 ? 5.843 1.244 -46.512 1.00 26.21 148 LEU H CA 1
ATOM 1097 C C . LEU A 1 148 ? 4.495 1.181 -47.211 1.00 26.69 148 LEU H C 1
ATOM 1098 O O . LEU A 1 148 ? 4.408 1.270 -48.441 1.00 26.47 148 LEU H O 1
ATOM 1103 N N . VAL A 1 149 ? 3.448 0.997 -46.418 1.00 25.97 149 VAL H N 1
ATOM 1104 C CA . VAL A 1 149 ? 2.090 0.949 -46.927 1.00 26.17 149 VAL H CA 1
ATOM 1105 C C . VAL A 1 149 ? 1.545 2.329 -46.557 1.00 26.43 149 VAL H C 1
ATOM 1106 O O . VAL A 1 149 ? 1.125 2.564 -45.422 1.00 26.64 149 VAL H O 1
ATOM 1110 N N . LYS A 1 150 ? 1.595 3.239 -47.530 1.00 26.27 150 LYS H N 1
ATOM 1111 C CA . LYS A 1 150 ? 1.197 4.638 -47.360 1.00 26.99 150 LYS H CA 1
ATOM 1112 C C . LYS A 1 150 ? -0.186 5.075 -47.837 1.00 26.64 150 LYS H C 1
ATOM 1113 O O . LYS A 1 150 ? -0.630 4.728 -48.929 1.00 26.22 150 LYS H O 1
ATOM 1119 N N . GLY A 1 151 ? -0.842 5.862 -46.987 1.00 26.90 151 GLY H N 1
ATOM 1120 C CA . GLY A 1 151 ? -2.158 6.409 -47.272 1.00 26.20 151 GLY H CA 1
ATOM 1121 C C . GLY A 1 151 ? -3.291 5.536 -47.781 1.00 26.25 151 GLY H C 1
ATOM 1122 O O . GLY A 1 151 ? -3.703 5.683 -48.926 1.00 27.75 151 GLY H O 1
ATOM 1123 N N . TYR A 1 152 ? -3.821 4.651 -46.941 1.00 24.87 152 TYR H N 1
ATOM 1124 C CA . TYR A 1 152 ? -4.949 3.814 -47.348 1.00 24.43 152 TYR H CA 1
ATOM 1125 C C . TYR A 1 152 ? -6.153 4.018 -46.417 1.00 24.76 152 TYR H C 1
ATOM 1126 O O . TYR A 1 152 ? -6.020 4.592 -45.337 1.00 25.17 152 TYR H O 1
ATOM 1135 N N . PHE A 1 153 ? -7.322 3.558 -46.861 1.00 24.81 153 PHE H N 1
ATOM 1136 C CA . PHE A 1 153 ? -8.566 3.638 -46.086 1.00 25.13 153 PHE H CA 1
ATOM 1137 C C . PHE A 1 153 ? -9.623 2.741 -46.730 1.00 25.59 153 PHE H C 1
ATOM 1138 O O . PHE A 1 153 ? -9.781 2.730 -47.953 1.00 27.84 153 PHE H O 1
ATOM 1146 N N . PRO A 1 154 ? -10.365 1.980 -45.911 1.00 25.35 154 PRO H N 1
ATOM 1147 C CA . PRO A 1 154 ? -10.207 1.940 -44.456 1.00 26.63 154 PRO H CA 1
ATOM 1148 C C . PRO A 1 154 ? -9.228 0.848 -44.096 1.00 27.38 154 PRO H C 1
ATOM 1149 O O . PRO A 1 154 ? -8.601 0.250 -44.960 1.00 28.72 154 PRO H O 1
ATOM 1153 N N . GLU A 1 155 ? -9.091 0.594 -42.809 1.00 27.67 155 GLU H N 1
ATOM 1154 C CA . GLU A 1 155 ? -8.222 -0.470 -42.367 1.00 27.78 155 GLU H CA 1
ATOM 1155 C C . GLU A 1 155 ? -9.123 -1.682 -42.603 1.00 27.09 155 GLU H C 1
ATOM 1156 O O . GLU A 1 155 ? -10.338 -1.534 -42.701 1.00 25.44 155 GLU H O 1
ATOM 1162 N N . PRO A 1 156 ? -8.553 -2.891 -42.674 1.00 27.34 156 PRO H N 1
ATOM 1163 C CA . PRO A 1 156 ? -7.136 -3.244 -42.548 1.00 27.77 156 PRO H CA 1
ATOM 1164 C C . PRO A 1 156 ? -6.415 -3.538 -43.869 1.00 28.47 156 PRO H C 1
ATOM 1165 O O . PRO A 1 156 ? -6.956 -3.356 -44.962 1.00 29.46 156 PRO H O 1
ATOM 1169 N N . VAL A 1 157 ? -5.174 -3.993 -43.731 1.00 29.32 157 VAL H N 1
ATOM 1170 C CA . VAL A 1 157 ? -4.329 -4.407 -44.849 1.00 29.12 157 VAL H CA 1
ATOM 1171 C C . VAL A 1 157 ? -3.529 -5.581 -44.314 1.00 29.80 157 VAL H C 1
ATOM 1172 O O . VAL A 1 157 ? -3.206 -5.630 -43.124 1.00 29.59 157 VAL H O 1
ATOM 1176 N N . THR A 1 158 ? -3.219 -6.528 -45.189 1.00 30.83 158 THR H N 1
ATOM 1177 C CA . THR A 1 158 ? -2.457 -7.704 -44.795 1.00 31.21 158 THR H CA 1
ATOM 1178 C C . THR A 1 158 ? -1.087 -7.630 -45.440 1.00 29.98 158 THR H C 1
ATOM 1179 O O . THR A 1 158 ? -0.980 -7.433 -46.642 1.00 31.71 158 THR H O 1
ATOM 1183 N N . VAL A 1 159 ? -0.036 -7.775 -44.648 1.00 29.20 159 VAL H N 1
ATOM 1184 C CA . VAL A 1 159 ? 1.301 -7.739 -45.216 1.00 27.92 159 VAL H CA 1
ATOM 1185 C C . VAL A 1 159 ? 2.034 -9.039 -44.923 1.00 28.48 159 VAL H C 1
ATOM 1186 O O . VAL A 1 159 ? 2.148 -9.468 -43.771 1.00 28.98 159 VAL H O 1
ATOM 1190 N N . VAL A 1 160 ? 2.513 -9.663 -45.992 1.00 28.59 160 VAL H N 1
ATOM 1191 C CA . VAL A 1 160 ? 3.244 -10.915 -45.913 1.00 29.18 160 VAL H CA 1
ATOM 1192 C C . VAL A 1 160 ? 4.572 -10.713 -46.632 1.00 30.03 160 VAL H C 1
ATOM 1193 O O . VAL A 1 160 ? 4.736 -9.735 -47.366 1.00 29.21 160 VAL H O 1
ATOM 1197 N N . TRP A 1 161 ? 5.520 -11.619 -46.400 1.00 29.99 161 TRP H N 1
ATOM 1198 C CA . TRP A 1 161 ? 6.825 -11.554 -47.050 1.00 31.99 161 TRP H CA 1
ATOM 1199 C C . TRP A 1 161 ? 7.095 -12.850 -47.821 1.00 33.19 161 TRP H C 1
ATOM 1200 O O . TRP A 1 161 ? 7.003 -13.945 -47.270 1.00 33.27 161 TRP H O 1
ATOM 1211 N N . ASN A 1 162 ? 7.425 -12.706 -49.103 1.00 35.35 162 ASN H N 1
ATOM 1212 C CA . ASN A 1 162 ? 7.674 -13.841 -49.990 1.00 36.50 162 ASN H CA 1
ATOM 1213 C C . ASN A 1 162 ? 6.539 -14.849 -49.874 1.00 37.00 162 ASN H C 1
ATOM 1214 O O . ASN A 1 162 ? 6.768 -16.055 -49.841 1.00 36.93 162 ASN H O 1
ATOM 1219 N N . SER A 1 163 ? 5.316 -14.328 -49.799 1.00 38.06 163 SER H N 1
ATOM 1220 C CA . SER A 1 163 ? 4.106 -15.140 -49.704 1.00 39.16 163 SER H CA 1
ATOM 1221 C C . SER A 1 163 ? 3.939 -15.867 -48.373 1.00 39.78 163 SER H C 1
ATOM 1222 O O . SER A 1 163 ? 2.988 -16.623 -48.188 1.00 40.22 163 SER H O 1
ATOM 1225 N N . GLY A 1 164 ? 4.855 -15.628 -47.445 1.00 40.61 164 GLY H N 1
ATOM 1226 C CA . GLY A 1 164 ? 4.782 -16.295 -46.161 1.00 41.36 164 GLY H CA 1
ATOM 1227 C C . GLY A 1 164 ? 5.932 -17.270 -46.033 1.00 41.83 164 GLY H C 1
ATOM 1228 O O . GLY A 1 164 ? 5.890 -18.186 -45.216 1.00 42.62 164 GLY H O 1
ATOM 1229 N N . SER A 1 165 ? 6.955 -17.070 -46.863 1.00 42.58 165 SER H N 1
ATOM 1230 C CA . SER A 1 165 ? 8.144 -17.913 -46.863 1.00 43.59 165 SER H CA 1
ATOM 1231 C C . SER A 1 165 ? 9.068 -17.400 -45.769 1.00 43.74 165 SER H C 1
ATOM 1232 O O . SER A 1 165 ? 9.803 -18.168 -45.151 1.00 44.60 165 SER H O 1
ATOM 1235 N N . ILE A 1 166 ? 9.048 -16.089 -45.553 1.00 43.60 166 ILE H N 1
ATOM 1236 C CA . ILE A 1 166 ? 9.848 -15.497 -44.493 1.00 43.58 166 ILE H CA 1
ATOM 1237 C C . ILE A 1 166 ? 8.799 -15.110 -43.472 1.00 44.12 166 ILE H C 1
ATOM 1238 O O . ILE A 1 166 ? 7.898 -14.328 -43.776 1.00 44.71 166 ILE H O 1
ATOM 1243 N N . SER A 1 167 ? 8.902 -15.668 -42.272 1.00 44.38 167 SER H N 1
ATOM 1244 C CA . SER A 1 167 ? 7.930 -15.382 -41.229 1.00 44.55 167 SER H CA 1
ATOM 1245 C C . SER A 1 167 ? 8.547 -14.816 -39.957 1.00 44.27 167 SER H C 1
ATOM 1246 O O . SER A 1 167 ? 7.868 -14.121 -39.201 1.00 44.87 167 SER H O 1
ATOM 1249 N N . SER A 1 168 ? 9.819 -15.116 -39.707 1.00 43.59 168 SER H N 1
ATOM 1250 C CA . SER A 1 168 ? 10.469 -14.572 -38.523 1.00 43.14 168 SER H CA 1
ATOM 1251 C C . SER A 1 168 ? 11.432 -13.485 -38.955 1.00 41.14 168 SER H C 1
ATOM 1252 O O . SER A 1 168 ? 11.969 -13.514 -40.058 1.00 40.67 168 SER H O 1
ATOM 1255 N N . GLY A 1 169 ? 11.658 -12.531 -38.066 1.00 39.63 169 GLY H N 1
ATOM 1256 C CA . GLY A 1 169 ? 12.528 -11.431 -38.395 1.00 37.78 169 GLY H CA 1
ATOM 1257 C C . GLY A 1 169 ? 11.627 -10.332 -38.911 1.00 36.48 169 GLY H C 1
ATOM 1258 O O . GLY A 1 169 ? 12.069 -9.194 -39.087 1.00 37.34 169 GLY H O 1
ATOM 1259 N N . VAL A 1 170 ? 10.360 -10.660 -39.168 1.00 34.52 170 VAL H N 1
ATOM 1260 C CA . VAL A 1 170 ? 9.453 -9.631 -39.658 1.00 32.66 170 VAL H CA 1
ATOM 1261 C C . VAL A 1 170 ? 8.661 -8.985 -38.545 1.00 31.76 170 VAL H C 1
ATOM 1262 O O . VAL A 1 170 ? 8.211 -9.632 -37.599 1.00 31.30 170 VAL H O 1
ATOM 1266 N N . HIS A 1 171 ? 8.519 -7.678 -38.675 1.00 30.98 171 HIS H N 1
ATOM 1267 C CA . HIS A 1 171 ? 7.795 -6.873 -37.720 1.00 30.33 171 HIS H CA 1
ATOM 1268 C C . HIS A 1 171 ? 6.844 -5.996 -38.502 1.00 29.96 171 HIS H C 1
ATOM 1269 O O . HIS A 1 171 ? 7.277 -5.128 -39.257 1.00 30.41 171 HIS H O 1
ATOM 1276 N N . THR A 1 172 ? 5.553 -6.242 -38.350 1.00 29.57 172 THR H N 1
ATOM 1277 C CA . THR A 1 172 ? 4.568 -5.420 -39.019 1.00 28.50 172 THR H CA 1
ATOM 1278 C C . THR A 1 172 ? 4.012 -4.541 -37.903 1.00 28.70 172 THR H C 1
ATOM 1279 O O . THR A 1 172 ? 3.412 -5.019 -36.934 1.00 28.60 172 THR H O 1
ATOM 1283 N N . PHE A 1 173 ? 4.265 -3.247 -38.037 1.00 27.91 173 PHE H N 1
ATOM 1284 C CA . PHE A 1 173 ? 3.857 -2.264 -37.056 1.00 26.53 173 PHE H CA 1
ATOM 1285 C C . PHE A 1 173 ? 2.403 -1.859 -37.201 1.00 25.89 173 PHE H C 1
ATOM 1286 O O . PHE A 1 173 ? 1.779 -2.102 -38.226 1.00 24.83 173 PHE H O 1
ATOM 1294 N N . PRO A 1 174 ? 1.827 -1.263 -36.150 1.00 26.20 174 PRO H N 1
ATOM 1295 C CA . PRO A 1 174 ? 0.427 -0.871 -36.315 1.00 26.22 174 PRO H CA 1
ATOM 1296 C C . PRO A 1 174 ? 0.334 0.431 -37.114 1.00 26.35 174 PRO H C 1
ATOM 1297 O O . PRO A 1 174 ? 1.312 1.161 -37.253 1.00 25.15 174 PRO H O 1
ATOM 1301 N N . ALA A 1 175 ? -0.855 0.709 -37.631 1.00 27.25 175 ALA H N 1
ATOM 1302 C CA . ALA A 1 175 ? -1.096 1.880 -38.458 1.00 28.20 175 ALA H CA 1
ATOM 1303 C C . ALA A 1 175 ? -1.259 3.208 -37.730 1.00 28.93 175 ALA H C 1
ATOM 1304 O O . ALA A 1 175 ? -1.887 3.272 -36.675 1.00 28.87 175 ALA H O 1
ATOM 1306 N N . VAL A 1 176 ? -0.677 4.267 -38.297 1.00 30.47 176 VAL H N 1
ATOM 1307 C CA . VAL A 1 176 ? -0.823 5.606 -37.732 1.00 31.63 176 VAL H CA 1
ATOM 1308 C C . VAL A 1 176 ? -1.838 6.255 -38.653 1.00 33.74 176 VAL H C 1
ATOM 1309 O O . VAL A 1 176 ? -1.971 5.865 -39.815 1.00 33.86 176 VAL H O 1
ATOM 1313 N N . LEU A 1 177 ? -2.566 7.235 -38.138 1.00 35.81 177 LEU H N 1
ATOM 1314 C CA . LEU A 1 177 ? -3.585 7.900 -38.931 1.00 37.26 177 LEU H CA 1
ATOM 1315 C C . LEU A 1 177 ? -3.415 9.399 -38.967 1.00 39.23 177 LEU H C 1
ATOM 1316 O O . LEU A 1 177 ? -3.592 10.073 -37.959 1.00 40.52 177 LEU H O 1
ATOM 1321 N N . GLN A 1 178 ? -3.070 9.924 -40.131 1.00 40.71 178 GLN H N 1
ATOM 1322 C CA . GLN A 1 178 ? -2.954 11.360 -40.272 1.00 42.64 178 GLN H CA 1
ATOM 1323 C C . GLN A 1 178 ? -3.758 11.695 -41.524 1.00 43.41 178 GLN H C 1
ATOM 1324 O O . GLN A 1 178 ? -3.620 11.023 -42.546 1.00 44.67 178 GLN H O 1
ATOM 1330 N N . GLN A 1 179 ? -4.628 12.696 -41.414 1.00 43.95 179 GLN H N 1
ATOM 1331 C CA . GLN A 1 179 ? -5.466 13.167 -42.521 1.00 44.23 179 GLN H CA 1
ATOM 1332 C C . GLN A 1 179 ? -6.672 12.301 -42.860 1.00 43.20 179 GLN H C 1
ATOM 1333 O O . GLN A 1 179 ? -7.356 12.552 -43.846 1.00 43.74 179 GLN H O 1
ATOM 1339 N N . GLY A 1 180 ? -6.950 11.294 -42.048 1.00 42.50 180 GLY H N 1
ATOM 1340 C CA . GLY A 1 180 ? -8.076 10.432 -42.350 1.00 40.91 180 GLY H CA 1
ATOM 1341 C C . GLY A 1 180 ? -7.621 9.404 -43.362 1.00 39.31 180 GLY H C 1
ATOM 1342 O O . GLY A 1 180 ? -8.408 8.909 -44.175 1.00 39.28 180 GLY H O 1
ATOM 1343 N N . LEU A 1 181 ? -6.327 9.101 -43.313 1.00 37.47 181 LEU H N 1
ATOM 1344 C CA . LEU A 1 181 ? -5.708 8.125 -44.198 1.00 35.94 181 LEU H CA 1
ATOM 1345 C C . LEU A 1 181 ? -4.671 7.369 -43.369 1.00 34.45 181 LEU H C 1
ATOM 1346 O O . LEU A 1 181 ? -3.879 7.975 -42.650 1.00 34.11 181 LEU H O 1
ATOM 1351 N N . TYR A 1 182 ? -4.692 6.043 -43.463 1.00 32.81 182 TYR H N 1
ATOM 1352 C CA . TYR A 1 182 ? -3.776 5.193 -42.705 1.00 31.26 182 TYR H CA 1
ATOM 1353 C C . TYR A 1 182 ? -2.452 4.889 -43.385 1.00 30.46 182 TYR H C 1
ATOM 1354 O O . TYR A 1 182 ? -2.300 5.024 -44.592 1.00 29.66 182 TYR H O 1
ATOM 1363 N N . THR A 1 183 ? -1.502 4.451 -42.574 1.00 29.88 183 THR H N 1
ATOM 1364 C CA . THR A 1 183 ? -0.176 4.082 -43.040 1.00 28.86 183 THR H CA 1
ATOM 1365 C C . THR A 1 183 ? 0.468 3.181 -42.001 1.00 28.13 183 THR H C 1
ATOM 1366 O O . THR A 1 183 ? 0.262 3.360 -40.807 1.00 27.85 183 THR H O 1
ATOM 1370 N N . LEU A 1 184 ? 1.216 2.192 -42.468 1.00 27.29 184 LEU H N 1
ATOM 1371 C CA . LEU A 1 184 ? 1.936 1.277 -41.591 1.00 26.12 184 LEU H CA 1
ATOM 1372 C C . LEU A 1 184 ? 3.133 0.795 -42.389 1.00 25.40 184 LEU H C 1
ATOM 1373 O O . LEU A 1 184 ? 3.332 1.198 -43.525 1.00 25.82 184 LEU H O 1
ATOM 1378 N N . SER A 1 185 ? 3.946 -0.053 -41.794 1.00 24.90 185 SER H N 1
ATOM 1379 C CA . SER A 1 185 ? 5.087 -0.579 -42.506 1.00 25.43 185 SER H CA 1
ATOM 1380 C C . SER A 1 185 ? 5.457 -1.911 -41.893 1.00 25.09 185 SER H C 1
ATOM 1381 O O . SER A 1 185 ? 5.133 -2.185 -40.741 1.00 25.43 185 SER H O 1
ATOM 1384 N N . SER A 1 186 ? 6.101 -2.750 -42.689 1.00 25.26 186 SER H N 1
ATOM 1385 C CA . SER A 1 186 ? 6.502 -4.067 -42.242 1.00 25.90 186 SER H CA 1
ATOM 1386 C C . SER A 1 186 ? 7.990 -4.200 -42.449 1.00 26.34 186 SER H C 1
ATOM 1387 O O . SER A 1 186 ? 8.526 -3.763 -43.461 1.00 26.58 186 SER H O 1
ATOM 1390 N N . SER A 1 187 ? 8.657 -4.810 -41.480 1.00 26.84 187 SER H N 1
ATOM 1391 C CA . SER A 1 187 ? 10.094 -5.000 -41.561 1.00 27.03 187 SER H CA 1
ATOM 1392 C C . SER A 1 187 ? 10.441 -6.483 -41.499 1.00 27.42 187 SER H C 1
ATOM 1393 O O . SER A 1 187 ? 9.698 -7.291 -40.941 1.00 27.38 187 SER H O 1
ATOM 1396 N N . VAL A 1 188 ? 11.557 -6.844 -42.108 1.00 26.90 188 VAL H N 1
ATOM 1397 C CA . VAL A 1 188 ? 12.015 -8.220 -42.060 1.00 26.88 188 VAL H CA 1
ATOM 1398 C C . VAL A 1 188 ? 13.535 -8.164 -42.069 1.00 27.08 188 VAL H C 1
ATOM 1399 O O . VAL A 1 188 ? 14.138 -7.550 -42.938 1.00 26.59 188 VAL H O 1
ATOM 1403 N N . THR A 1 189 ? 14.160 -8.771 -41.073 1.00 28.46 189 THR H N 1
ATOM 1404 C CA . THR A 1 189 ? 15.614 -8.750 -41.012 1.00 29.54 189 THR H CA 1
ATOM 1405 C C . THR A 1 189 ? 16.157 -10.074 -41.515 1.00 30.44 189 THR H C 1
ATOM 1406 O O . THR A 1 189 ? 15.744 -11.134 -41.050 1.00 29.24 189 THR H O 1
ATOM 1410 N N . VAL A 1 190 ? 17.066 -9.996 -42.486 1.00 32.56 190 VAL H N 1
ATOM 1411 C CA . VAL A 1 190 ? 17.685 -11.178 -43.077 1.00 34.93 190 VAL H CA 1
ATOM 1412 C C . VAL A 1 190 ? 19.204 -11.110 -42.980 1.00 36.74 190 VAL H C 1
ATOM 1413 O O . VAL A 1 190 ? 19.775 -10.044 -42.768 1.00 36.48 190 VAL H O 1
ATOM 1417 N N . PRO A 1 191 ? 19.875 -12.261 -43.134 1.00 38.84 191 PRO H N 1
ATOM 1418 C CA . PRO A 1 191 ? 21.337 -12.311 -43.063 1.00 40.44 191 PRO H CA 1
ATOM 1419 C C . PRO A 1 191 ? 21.874 -11.518 -44.241 1.00 41.84 191 PRO H C 1
ATOM 1420 O O . PRO A 1 191 ? 21.263 -11.508 -45.304 1.00 42.65 191 PRO H O 1
ATOM 1424 N N . SER A 1 192 ? 23.009 -10.854 -44.062 1.00 43.52 192 SER H N 1
ATOM 1425 C CA . SER A 1 192 ? 23.578 -10.068 -45.150 1.00 44.88 192 SER H CA 1
ATOM 1426 C C . SER A 1 192 ? 23.958 -10.945 -46.334 1.00 45.76 192 SER H C 1
ATOM 1427 O O . SER A 1 192 ? 24.355 -10.441 -47.381 1.00 46.16 192 SER H O 1
ATOM 1430 N N . SER A 1 193 ? 23.847 -12.259 -46.172 1.00 47.31 193 SER H N 1
ATOM 1431 C CA . SER A 1 193 ? 24.166 -13.153 -47.272 1.00 48.33 193 SER H CA 1
ATOM 1432 C C . SER A 1 193 ? 22.977 -13.306 -48.236 1.00 48.85 193 SER H C 1
ATOM 1433 O O . SER A 1 193 ? 23.102 -12.990 -49.423 1.00 49.76 193 SER H O 1
ATOM 1436 N N . PRO A 1 194 ? 21.805 -13.762 -47.745 1.00 48.92 194 PRO H N 1
ATOM 1437 C CA . PRO A 1 194 ? 20.641 -13.927 -48.625 1.00 48.89 194 PRO H CA 1
ATOM 1438 C C . PRO A 1 194 ? 20.312 -12.724 -49.504 1.00 48.79 194 PRO H C 1
ATOM 1439 O O . PRO A 1 194 ? 19.867 -12.880 -50.633 1.00 48.94 194 PRO H O 1
ATOM 1443 N N . TRP A 1 195 ? 20.528 -11.524 -48.986 1.00 49.03 195 TRP H N 1
ATOM 1444 C CA . TRP A 1 195 ? 20.239 -10.316 -49.749 1.00 49.10 195 TRP H CA 1
ATOM 1445 C C . TRP A 1 195 ? 21.543 -9.560 -49.968 1.00 50.22 195 TRP H C 1
ATOM 1446 O O . TRP A 1 195 ? 22.376 -9.474 -49.065 1.00 50.88 195 TRP H O 1
ATOM 1457 N N . PRO A 1 196 ? 21.737 -8.993 -51.167 1.00 50.84 196 PRO H N 1
ATOM 1458 C CA . PRO A 1 196 ? 20.797 -9.039 -52.295 1.00 51.47 196 PRO H CA 1
ATOM 1459 C C . PRO A 1 196 ? 20.943 -10.309 -53.137 1.00 52.11 196 PRO H C 1
ATOM 1460 O O . PRO A 1 196 ? 20.255 -10.476 -54.149 1.00 52.34 196 PRO H O 1
ATOM 1464 N N . SER A 1 197 ? 21.837 -11.198 -52.705 1.00 52.53 197 SER H N 1
ATOM 1465 C CA . SER A 1 197 ? 22.086 -12.457 -53.403 1.00 52.97 197 SER H CA 1
ATOM 1466 C C . SER A 1 197 ? 20.754 -13.074 -53.830 1.00 52.37 197 SER H C 1
ATOM 1467 O O . SER A 1 197 ? 20.451 -13.159 -55.022 1.00 52.55 197 SER H O 1
ATOM 1470 N N . GLU A 1 198 ? 19.961 -13.515 -52.861 1.00 51.47 198 GLU H N 1
ATOM 1471 C CA . GLU A 1 198 ? 18.660 -14.065 -53.188 1.00 50.51 198 GLU H CA 1
ATOM 1472 C C . GLU A 1 198 ? 17.595 -13.021 -52.858 1.00 50.12 198 GLU H C 1
ATOM 1473 O O . GLU A 1 198 ? 17.822 -12.107 -52.068 1.00 50.88 198 GLU H O 1
ATOM 1479 N N . THR A 1 199 ? 16.436 -13.184 -53.482 1.00 48.87 199 THR H N 1
ATOM 1480 C CA . THR A 1 199 ? 15.288 -12.279 -53.402 1.00 47.18 199 THR H CA 1
ATOM 1481 C C . THR A 1 199 ? 14.362 -12.173 -52.185 1.00 44.73 199 THR H C 1
ATOM 1482 O O . THR A 1 199 ? 13.997 -13.176 -51.579 1.00 44.55 199 THR H O 1
ATOM 1486 N N . VAL A 1 200 ? 13.957 -10.942 -51.869 1.00 42.25 200 VAL H N 1
ATOM 1487 C CA . VAL A 1 200 ? 13.006 -10.674 -50.783 1.00 39.85 200 VAL H CA 1
ATOM 1488 C C . VAL A 1 200 ? 11.874 -9.822 -51.358 1.00 38.37 200 VAL H C 1
ATOM 1489 O O . VAL A 1 200 ? 12.111 -8.837 -52.060 1.00 38.05 200 VAL H O 1
ATOM 1493 N N . THR A 1 201 ? 10.640 -10.204 -51.045 1.00 36.80 201 THR H N 1
ATOM 1494 C CA . THR A 1 201 ? 9.472 -9.505 -51.567 1.00 34.58 201 THR H CA 1
ATOM 1495 C C . THR A 1 201 ? 8.368 -9.350 -50.532 1.00 34.70 201 THR H C 1
ATOM 1496 O O . THR A 1 201 ? 8.111 -10.263 -49.749 1.00 34.63 201 THR H O 1
ATOM 1500 N N . CYS A 1 202 ? 7.714 -8.194 -50.518 1.00 33.86 202 CYS H N 1
ATOM 1501 C CA . CYS A 1 202 ? 6.618 -8.010 -49.588 1.00 33.24 202 CYS H CA 1
ATOM 1502 C C . CYS A 1 202 ? 5.340 -7.982 -50.409 1.00 31.89 202 CYS H C 1
ATOM 1503 O O . CYS A 1 202 ? 5.293 -7.391 -51.488 1.00 32.75 202 CYS H O 1
ATOM 1506 N N . ASN A 1 203 ? 4.315 -8.653 -49.903 1.00 30.39 203 ASN H N 1
ATOM 1507 C CA . ASN A 1 203 ? 3.024 -8.736 -50.575 1.00 29.24 203 ASN H CA 1
ATOM 1508 C C . ASN A 1 203 ? 2.019 -7.999 -49.712 1.00 27.90 203 ASN H C 1
ATOM 1509 O O . ASN A 1 203 ? 1.747 -8.398 -48.579 1.00 27.49 203 ASN H O 1
ATOM 1514 N N . VAL A 1 204 ? 1.460 -6.931 -50.258 1.00 26.11 204 VAL H N 1
ATOM 1515 C CA . VAL A 1 204 ? 0.519 -6.119 -49.519 1.00 25.56 204 VAL H CA 1
ATOM 1516 C C . VAL A 1 204 ? -0.889 -6.241 -50.084 1.00 25.43 204 VAL H C 1
ATOM 1517 O O . VAL A 1 204 ? -1.114 -6.031 -51.273 1.00 25.34 204 VAL H O 1
ATOM 1521 N N . ALA A 1 205 ? -1.838 -6.586 -49.224 1.00 24.17 205 ALA H N 1
ATOM 1522 C CA . ALA A 1 205 ? -3.212 -6.731 -49.659 1.00 24.40 205 ALA H CA 1
ATOM 1523 C C . ALA A 1 205 ? -4.125 -5.776 -48.920 1.00 25.08 205 ALA H C 1
ATOM 1524 O O . ALA A 1 205 ? -4.029 -5.630 -47.708 1.00 24.44 205 ALA H O 1
ATOM 1526 N N . HIS A 1 206 ? -5.004 -5.127 -49.673 1.00 25.90 206 HIS H N 1
ATOM 1527 C CA . HIS A 1 206 ? -5.976 -4.185 -49.132 1.00 27.20 206 HIS H CA 1
ATOM 1528 C C . HIS A 1 206 ? -7.298 -4.531 -49.805 1.00 28.61 206 HIS H C 1
ATOM 1529 O O . HIS A 1 206 ? -7.636 -3.962 -50.842 1.00 30.49 206 HIS H O 1
ATOM 1536 N N . PRO A 1 207 ? -8.045 -5.491 -49.237 1.00 28.40 207 PRO H N 1
ATOM 1537 C CA . PRO A 1 207 ? -9.338 -5.940 -49.764 1.00 28.38 207 PRO H CA 1
ATOM 1538 C C . PRO A 1 207 ? -10.357 -4.833 -50.015 1.00 28.17 207 PRO H C 1
ATOM 1539 O O . PRO A 1 207 ? -11.046 -4.843 -51.034 1.00 28.32 207 PRO H O 1
ATOM 1543 N N . ALA A 1 208 ? -10.445 -3.883 -49.088 1.00 27.63 208 ALA H N 1
ATOM 1544 C CA . ALA A 1 208 ? -11.401 -2.774 -49.194 1.00 26.98 208 ALA H CA 1
ATOM 1545 C C . ALA A 1 208 ? -11.355 -2.058 -50.535 1.00 27.06 208 ALA H C 1
ATOM 1546 O O . ALA A 1 208 ? -12.372 -1.550 -51.008 1.00 27.11 208 ALA H O 1
ATOM 1548 N N . SER A 1 209 ? -10.174 -1.997 -51.143 1.00 26.66 209 SER H N 1
ATOM 1549 C CA . SER A 1 209 ? -10.038 -1.346 -52.441 1.00 26.26 209 SER H CA 1
ATOM 1550 C C . SER A 1 209 ? -9.779 -2.396 -53.518 1.00 27.29 209 SER H C 1
ATOM 1551 O O . SER A 1 209 ? -9.344 -2.076 -54.623 1.00 27.39 209 SER H O 1
ATOM 1554 N N . SER A 1 210 ? -10.049 -3.653 -53.185 1.00 28.84 210 SER H N 1
ATOM 1555 C CA . SER A 1 210 ? -9.852 -4.754 -54.121 1.00 30.67 210 SER H CA 1
ATOM 1556 C C . SER A 1 210 ? -8.495 -4.579 -54.780 1.00 31.65 210 SER H C 1
ATOM 1557 O O . SER A 1 210 ? -8.368 -4.627 -56.005 1.00 32.44 210 SER H O 1
ATOM 1560 N N . THR A 1 211 ? -7.480 -4.366 -53.949 1.00 32.29 211 THR H N 1
ATOM 1561 C CA . THR A 1 211 ? -6.128 -4.154 -54.436 1.00 32.73 211 THR H CA 1
ATOM 1562 C C . THR A 1 211 ? -5.162 -5.107 -53.756 1.00 33.27 211 THR H C 1
ATOM 1563 O O . THR A 1 211 ? -5.434 -5.626 -52.668 1.00 34.92 211 THR H O 1
ATOM 1567 N N . LYS A 1 212 ? -4.031 -5.323 -54.412 1.00 32.29 212 LYS H N 1
ATOM 1568 C CA . LYS A 1 212 ? -2.999 -6.223 -53.930 1.00 31.47 212 LYS H CA 1
ATOM 1569 C C . LYS A 1 212 ? -1.713 -5.848 -54.670 1.00 30.04 212 LYS H C 1
ATOM 1570 O O . LYS A 1 212 ? -1.706 -5.785 -55.894 1.00 29.70 212 LYS H O 1
ATOM 1576 N N . VAL A 1 213 ? -0.640 -5.581 -53.926 1.00 28.68 213 VAL H N 1
ATOM 1577 C CA . VAL A 1 213 ? 0.626 -5.180 -54.531 1.00 27.89 213 VAL H CA 1
ATOM 1578 C C . VAL A 1 213 ? 1.838 -5.959 -54.026 1.00 28.25 213 VAL H C 1
ATOM 1579 O O . VAL A 1 213 ? 1.991 -6.177 -52.823 1.00 27.58 213 VAL H O 1
ATOM 1583 N N . ASP A 1 214 ? 2.701 -6.369 -54.954 1.00 27.56 214 ASP H N 1
ATOM 1584 C CA . ASP A 1 214 ? 3.910 -7.098 -54.597 1.00 28.28 214 ASP H CA 1
ATOM 1585 C C . ASP A 1 214 ? 5.123 -6.248 -54.961 1.00 28.90 214 ASP H C 1
ATOM 1586 O O . ASP A 1 214 ? 5.240 -5.781 -56.087 1.00 30.06 214 ASP H O 1
ATOM 1591 N N . LYS A 1 215 ? 6.019 -6.030 -54.005 1.00 29.11 215 LYS H N 1
ATOM 1592 C CA . LYS A 1 215 ? 7.200 -5.221 -54.273 1.00 29.75 215 LYS H CA 1
ATOM 1593 C C . LYS A 1 215 ? 8.484 -5.962 -53.935 1.00 30.33 215 LYS H C 1
ATOM 1594 O O . LYS A 1 215 ? 8.692 -6.378 -52.794 1.00 31.60 215 LYS H O 1
ATOM 1600 N N . ALA A 1 216 ? 9.337 -6.150 -54.934 1.00 31.46 216 ALA H N 1
ATOM 1601 C CA . ALA A 1 216 ? 10.606 -6.812 -54.696 1.00 32.99 216 ALA H CA 1
ATOM 1602 C C . ALA A 1 216 ? 11.463 -5.687 -54.150 1.00 33.63 216 ALA H C 1
ATOM 1603 O O . ALA A 1 216 ? 11.463 -4.586 -54.702 1.00 34.29 216 ALA H O 1
ATOM 1605 N N . ILE A 1 217 ? 12.169 -5.937 -53.055 1.00 34.91 217 ILE H N 1
ATOM 1606 C CA . ILE A 1 217 ? 13.000 -4.894 -52.481 1.00 36.83 217 ILE H CA 1
ATOM 1607 C C . ILE A 1 217 ? 14.355 -4.844 -53.177 1.00 37.69 217 ILE H C 1
ATOM 1608 O O . ILE A 1 217 ? 15.202 -5.716 -52.989 1.00 37.47 217 ILE H O 1
ATOM 1613 N N . GLY A 1 218 ? 14.528 -3.815 -54.001 1.00 39.23 218 GLY H N 1
ATOM 1614 C CA . GLY A 1 218 ? 15.758 -3.641 -54.749 1.00 41.43 218 GLY H CA 1
ATOM 1615 C C . GLY A 1 218 ? 16.807 -2.744 -54.107 1.00 43.16 218 GLY H C 1
ATOM 1616 O O . GLY A 1 218 ? 16.484 -1.714 -53.503 1.00 43.22 218 GLY H O 1
ATOM 1617 N N . PRO A 1 219 ? 18.092 -3.119 -54.237 1.00 44.42 219 PRO H N 1
ATOM 1618 C CA . PRO A 1 219 ? 19.268 -2.425 -53.710 1.00 45.20 219 PRO H CA 1
ATOM 1619 C C . PRO A 1 219 ? 19.383 -0.919 -53.935 1.00 46.33 219 PRO H C 1
ATOM 1620 O O . PRO A 1 219 ? 19.195 -0.404 -55.039 1.00 46.55 219 PRO H O 1
ATOM 1624 N N . ARG A 1 220 ? 19.718 -0.238 -52.848 1.00 48.14 220 ARG H N 1
ATOM 1625 C CA . ARG A 1 220 ? 19.915 1.201 -52.803 1.00 49.44 220 ARG H CA 1
ATOM 1626 C C . ARG A 1 220 ? 21.175 1.327 -51.953 1.00 49.94 220 ARG H C 1
ATOM 1627 O O . ARG A 1 220 ? 21.987 2.262 -52.177 1.00 28.22 220 ARG H O 1
ATOM 1636 N N . GLN B 2 1 ? -13.228 11.765 -14.984 1.00 44.60 1 GLN L N 1
ATOM 1637 C CA . GLN B 2 1 ? -14.432 12.318 -15.698 1.00 44.12 1 GLN L CA 1
ATOM 1638 C C . GLN B 2 1 ? -15.357 13.006 -14.673 1.00 43.60 1 GLN L C 1
ATOM 1639 O O . GLN B 2 1 ? -15.910 14.060 -14.948 1.00 44.84 1 GLN L O 1
ATOM 1645 N N . ALA B 2 2 ? -15.550 12.349 -13.533 1.00 41.50 2 ALA L N 1
ATOM 1646 C CA . ALA B 2 2 ? -16.238 12.906 -12.370 1.00 39.58 2 ALA L CA 1
ATOM 1647 C C . ALA B 2 2 ? -14.986 13.080 -11.547 1.00 37.36 2 ALA L C 1
ATOM 1648 O O . ALA B 2 2 ? -14.935 13.677 -10.484 1.00 37.34 2 ALA L O 1
ATOM 1650 N N . VAL B 2 3 ? -13.984 12.489 -12.194 1.00 34.89 3 VAL L N 1
ATOM 1651 C CA . VAL B 2 3 ? -12.514 12.341 -11.942 1.00 31.75 3 VAL L CA 1
ATOM 1652 C C . VAL B 2 3 ? -11.724 11.616 -10.880 1.00 29.14 3 VAL L C 1
ATOM 1653 O O . VAL B 2 3 ? -11.282 12.114 -9.915 1.00 28.02 3 VAL L O 1
ATOM 1657 N N . VAL B 2 4 ? -11.500 10.383 -11.236 1.00 26.92 4 VAL L N 1
ATOM 1658 C CA . VAL B 2 4 ? -10.712 9.422 -10.558 1.00 25.29 4 VAL L CA 1
ATOM 1659 C C . VAL B 2 4 ? -9.319 9.469 -11.117 1.00 24.88 4 VAL L C 1
ATOM 1660 O O . VAL B 2 4 ? -9.177 9.497 -12.320 1.00 25.55 4 VAL L O 1
ATOM 1664 N N . THR B 2 5 ? -8.304 9.527 -10.258 1.00 24.25 5 THR L N 1
ATOM 1665 C CA . THR B 2 5 ? -6.934 9.615 -10.774 1.00 23.76 5 THR L CA 1
ATOM 1666 C C . THR B 2 5 ? -5.990 8.544 -10.216 1.00 22.79 5 THR L C 1
ATOM 1667 O O . THR B 2 5 ? -6.100 8.135 -9.052 1.00 22.15 5 THR L O 1
ATOM 1671 N N . GLN B 2 6 ? -5.071 8.079 -11.063 1.00 22.38 6 GLN L N 1
ATOM 1672 C CA . GLN B 2 6 ? -4.122 7.034 -10.680 1.00 21.69 6 GLN L CA 1
ATOM 1673 C C . GLN B 2 6 ? -2.686 7.405 -11.012 1.00 22.15 6 GLN L C 1
ATOM 1674 O O . GLN B 2 6 ? -2.429 8.379 -11.720 1.00 21.91 6 GLN L O 1
ATOM 1680 N N . GLU B 2 7 ? -1.747 6.615 -10.502 1.00 22.27 7 GLU L N 1
ATOM 1681 C CA . GLU B 2 7 ? -0.343 6.844 -10.800 1.00 23.13 7 GLU L CA 1
ATOM 1682 C C . GLU B 2 7 ? -0.194 6.547 -12.289 1.00 23.04 7 GLU L C 1
ATOM 1683 O O . GLU B 2 7 ? -0.726 5.555 -12.802 1.00 23.51 7 GLU L O 1
ATOM 1689 N N . SER B 2 8 ? 0.509 7.426 -12.987 1.00 22.94 8 SER L N 1
ATOM 1690 C CA . SER B 2 8 ? 0.719 7.264 -14.408 1.00 22.75 8 SER L CA 1
ATOM 1691 C C . SER B 2 8 ? 1.380 5.926 -14.735 1.00 21.83 8 SER L C 1
ATOM 1692 O O . SER B 2 8 ? 0.876 5.159 -15.551 1.00 21.51 8 SER L O 1
ATOM 1695 N N . ALA B 2 9 ? 2.509 5.649 -14.097 1.00 21.02 9 ALA L N 1
ATOM 1696 C CA . ALA B 2 9 ? 3.229 4.403 -14.336 1.00 21.02 9 ALA L CA 1
ATOM 1697 C C . ALA B 2 9 ? 4.091 4.034 -13.134 1.00 20.33 9 ALA L C 1
ATOM 1698 O O . ALA B 2 9 ? 4.538 4.906 -12.408 1.00 20.11 9 ALA L O 1
ATOM 1700 N N . LEU B 2 10 ? 4.318 2.737 -12.948 1.00 19.25 10 LEU L N 1
ATOM 1701 C CA . LEU B 2 10 ? 5.118 2.212 -11.850 1.00 18.05 10 LEU L CA 1
ATOM 1702 C C . LEU B 2 10 ? 5.896 0.992 -12.322 1.00 18.25 10 LEU L C 1
ATOM 1703 O O . LEU B 2 10 ? 5.501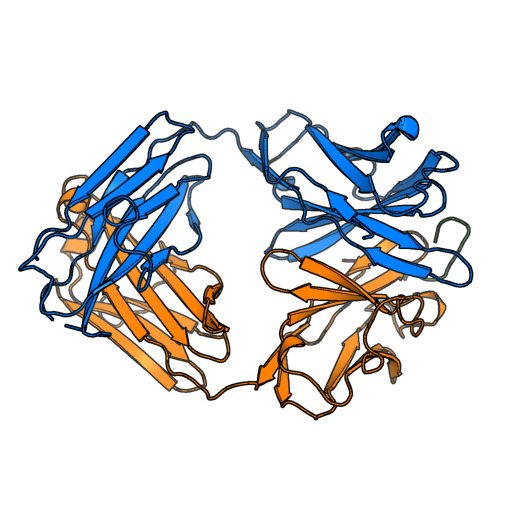 0.309 -13.272 1.00 17.21 10 LEU L O 1
ATOM 1708 N N . THR B 2 11 ? 6.984 0.699 -11.618 1.00 18.84 11 THR L N 1
ATOM 1709 C CA . THR B 2 11 ? 7.848 -0.421 -11.962 1.00 19.14 11 THR L CA 1
ATOM 1710 C C . THR B 2 11 ? 8.225 -1.269 -10.751 1.00 18.00 11 THR L C 1
ATOM 1711 O O . THR B 2 11 ? 8.623 -0.743 -9.710 1.00 18.39 11 THR L O 1
ATOM 1715 N N . THR B 2 12 ? 8.083 -2.583 -10.884 1.00 16.91 12 THR L N 1
ATOM 1716 C CA . THR B 2 12 ? 8.458 -3.486 -9.805 1.00 15.29 12 THR L CA 1
ATOM 1717 C C . THR B 2 12 ? 9.224 -4.671 -10.390 1.00 15.57 12 THR L C 1
ATOM 1718 O O . THR B 2 12 ? 9.533 -4.672 -11.583 1.00 15.69 12 THR L O 1
ATOM 1722 N N . SER B 2 13 ? 9.551 -5.653 -9.551 1.00 15.31 13 SER L N 1
ATOM 1723 C CA . SER B 2 13 ? 10.287 -6.837 -9.983 1.00 14.99 13 SER L CA 1
ATOM 1724 C C . SER B 2 13 ? 9.611 -8.109 -9.470 1.00 15.76 13 SER L C 1
ATOM 1725 O O . SER B 2 13 ? 8.943 -8.099 -8.428 1.00 14.79 13 SER L O 1
ATOM 1728 N N . PRO B 2 14 ? 9.799 -9.236 -10.182 1.00 15.84 14 PRO L N 1
ATOM 1729 C CA . PRO B 2 14 ? 9.191 -10.511 -9.790 1.00 16.24 14 PRO L CA 1
ATOM 1730 C C . PRO B 2 14 ? 9.408 -10.837 -8.323 1.00 16.38 14 PRO L C 1
ATOM 1731 O O . PRO B 2 14 ? 10.539 -10.839 -7.854 1.00 17.88 14 PRO L O 1
ATOM 1735 N N . GLY B 2 15 ? 8.317 -11.110 -7.609 1.00 16.30 15 GLY L N 1
ATOM 1736 C CA . GLY B 2 15 ? 8.393 -11.458 -6.200 1.00 14.37 15 GLY L CA 1
ATOM 1737 C C . GLY B 2 15 ? 8.187 -10.306 -5.227 1.00 14.59 15 GLY L C 1
ATOM 1738 O O . GLY B 2 15 ? 8.026 -10.511 -4.031 1.00 13.94 15 GLY L O 1
ATOM 1739 N N . GLU B 2 16 ? 8.186 -9.079 -5.716 1.00 14.93 16 GLU L N 1
ATOM 1740 C CA . GLU B 2 16 ? 7.999 -7.963 -4.809 1.00 15.55 16 GLU L CA 1
ATOM 1741 C C . GLU B 2 16 ? 6.536 -7.577 -4.687 1.00 15.05 16 GLU L C 1
ATOM 1742 O O . GLU B 2 16 ? 5.676 -8.075 -5.417 1.00 13.51 16 GLU L O 1
ATOM 1748 N N . THR B 2 17 ? 6.279 -6.691 -3.732 1.00 14.55 17 THR L N 1
ATOM 1749 C CA . THR B 2 17 ? 4.948 -6.174 -3.479 1.00 14.78 17 THR L CA 1
ATOM 1750 C C . THR B 2 17 ? 4.906 -4.773 -4.078 1.00 14.24 17 THR L C 1
ATOM 1751 O O . THR B 2 17 ? 5.843 -3.985 -3.918 1.00 14.99 17 THR L O 1
ATOM 1755 N N . VAL B 2 18 ? 3.826 -4.471 -4.777 1.00 13.77 18 VAL L N 1
ATOM 1756 C CA . VAL B 2 18 ? 3.652 -3.154 -5.373 1.00 12.95 18 VAL L CA 1
ATOM 1757 C C . VAL B 2 18 ? 2.208 -2.768 -5.087 1.00 13.47 18 VAL L C 1
ATOM 1758 O O . VAL B 2 18 ? 1.320 -3.615 -5.117 1.00 12.85 18 VAL L O 1
ATOM 1762 N N . THR B 2 19 ? 1.986 -1.496 -4.789 1.00 13.94 19 THR L N 1
ATOM 1763 C CA . THR B 2 19 ? 0.657 -1.007 -4.475 1.00 14.99 19 THR L CA 1
ATOM 1764 C C . THR B 2 19 ? 0.274 0.111 -5.417 1.00 15.02 19 THR L C 1
ATOM 1765 O O . THR B 2 19 ? 1.056 1.036 -5.636 1.00 16.17 19 THR L O 1
ATOM 1769 N N . LEU B 2 20 ? -0.931 0.020 -5.970 1.00 14.54 20 LEU L N 1
ATOM 1770 C CA . LEU B 2 20 ? -1.452 1.032 -6.877 1.00 14.04 20 LEU L CA 1
ATOM 1771 C C . LEU B 2 20 ? -2.540 1.770 -6.131 1.00 14.69 20 LEU L C 1
ATOM 1772 O O . LEU B 2 20 ? -3.284 1.166 -5.341 1.00 13.42 20 LEU L O 1
ATOM 1777 N N . THR B 2 21 ? -2.655 3.067 -6.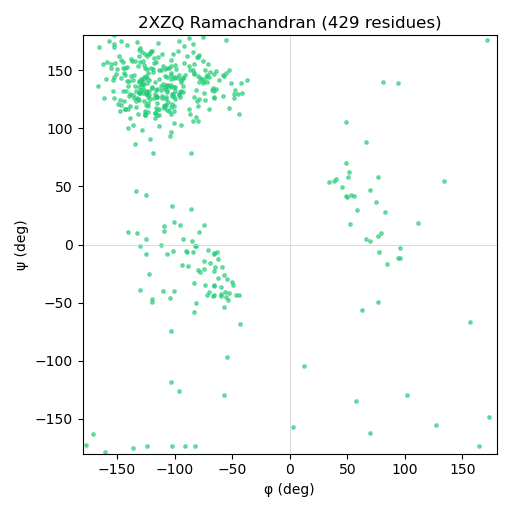382 1.00 14.76 21 THR L N 1
ATOM 1778 C CA . THR B 2 21 ? -3.661 3.848 -5.686 1.00 15.95 21 THR L CA 1
ATOM 1779 C C . THR B 2 21 ? -4.662 4.509 -6.624 1.00 16.87 21 THR L C 1
ATOM 1780 O O . THR B 2 21 ? -4.436 4.592 -7.846 1.00 15.88 21 THR L O 1
ATOM 1784 N N . CYS B 2 22 ? -5.756 4.998 -6.036 1.00 18.04 22 CYS L N 1
ATOM 1785 C CA . CYS B 2 22 ? -6.843 5.606 -6.797 1.00 19.71 22 CYS L CA 1
ATOM 1786 C C . CYS B 2 22 ? -7.488 6.808 -6.097 1.00 20.44 22 CYS L C 1
ATOM 1787 O O . CYS B 2 22 ? -8.084 6.650 -5.037 1.00 20.75 22 CYS L O 1
ATOM 1790 N N . ARG B 2 23 ? -7.386 8.000 -6.686 1.00 21.42 23 ARG L N 1
ATOM 1791 C CA . ARG B 2 23 ? -7.972 9.189 -6.062 1.00 22.39 23 ARG L CA 1
ATOM 1792 C C . ARG B 2 23 ? -9.306 9.642 -6.621 1.00 21.98 23 ARG L C 1
ATOM 1793 O O . ARG B 2 23 ? -9.562 9.584 -7.831 1.00 20.78 23 ARG L O 1
ATOM 1801 N N . SER B 2 24 ? -10.147 10.116 -5.715 1.00 21.83 24 SER L N 1
ATOM 1802 C CA . SER B 2 24 ? -11.429 10.676 -6.080 1.00 22.13 24 SER L CA 1
ATOM 1803 C C . SER B 2 24 ? -11.178 12.160 -5.876 1.00 22.71 24 SER L C 1
ATOM 1804 O O . SER B 2 24 ? -10.552 12.550 -4.886 1.00 22.12 24 SER L O 1
ATOM 1807 N N . SER B 2 25 ? -11.639 12.982 -6.810 1.00 23.26 25 SER L N 1
ATOM 1808 C CA . SER B 2 25 ? -11.437 14.420 -6.709 1.00 24.70 25 SER L CA 1
ATOM 1809 C C . SER B 2 25 ? -12.417 15.030 -5.718 1.00 25.69 25 SER L C 1
ATOM 1810 O O . SER B 2 25 ? -12.167 16.096 -5.156 1.00 26.14 25 SER L O 1
ATOM 1813 N N . THR B 2 26 ? -13.537 14.348 -5.505 1.00 26.80 26 THR L N 1
ATOM 1814 C CA . THR B 2 26 ? -14.560 14.858 -4.606 1.00 27.30 26 THR L CA 1
ATOM 1815 C C . THR B 2 26 ? -14.065 14.797 -3.175 1.00 27.51 26 THR L C 1
ATOM 1816 O O . THR B 2 26 ? -14.276 15.723 -2.402 1.00 28.53 26 THR L O 1
ATOM 1820 N N . GLY B 2 27 ? -13.389 13.709 -2.832 1.00 27.97 27 GLY L N 1
ATOM 1821 C CA . GLY B 2 27 ? -12.878 13.557 -1.484 1.00 28.18 27 GLY L CA 1
ATOM 1822 C C . GLY B 2 27 ? -12.299 12.181 -1.254 1.00 28.05 27 GLY L C 1
ATOM 1823 O O . GLY B 2 27 ? -11.773 11.560 -2.175 1.00 28.66 27 GLY L O 1
ATOM 1824 N N . ALA B 2 28 ? -12.398 11.705 -0.020 1.00 27.73 28 ALA L N 1
ATOM 1825 C CA . ALA B 2 28 ? -11.878 10.392 0.344 1.00 27.07 28 ALA L CA 1
ATOM 1826 C C . ALA B 2 28 ? -12.648 9.263 -0.319 1.00 26.43 28 ALA L C 1
ATOM 1827 O O . ALA B 2 28 ? -13.875 9.259 -0.312 1.00 26.37 28 ALA L O 1
ATOM 1829 N N . VAL B 2 29 ? -11.930 8.306 -0.896 1.00 25.78 29 VAL L N 1
ATOM 1830 C CA . VAL B 2 29 ? -12.590 7.163 -1.513 1.00 25.94 29 VAL L CA 1
ATOM 1831 C C . VAL B 2 29 ? -13.244 6.408 -0.362 1.00 25.88 29 VAL L C 1
ATOM 1832 O O . VAL B 2 29 ? -12.613 6.148 0.663 1.00 26.07 29 VAL L O 1
ATOM 1836 N N . THR B 2 30 ? -14.511 6.062 -0.532 1.00 26.00 30 THR L N 1
ATOM 1837 C CA . THR B 2 30 ? -15.258 5.378 0.514 1.00 26.09 30 THR L CA 1
ATOM 1838 C C . THR B 2 30 ? -15.784 4.015 0.097 1.00 24.90 30 THR L C 1
ATOM 1839 O O . THR B 2 30 ? -15.800 3.663 -1.081 1.00 24.25 30 THR L O 1
ATOM 1843 N N . THR B 2 31 ? -16.220 3.247 1.085 1.00 24.14 31 THR L N 1
ATOM 1844 C CA . THR B 2 31 ? -16.778 1.931 0.833 1.00 23.28 31 THR L CA 1
ATOM 1845 C C . THR B 2 31 ? -17.966 2.031 -0.146 1.00 22.57 31 THR L C 1
ATOM 1846 O O . THR B 2 31 ? -18.278 1.081 -0.864 1.00 22.79 31 THR L O 1
ATOM 1850 N N . SER B 2 32 ? -18.615 3.188 -0.170 1.00 21.17 32 SER L N 1
ATOM 1851 C CA . SER B 2 32 ? -19.767 3.397 -1.024 1.00 20.26 32 SER L CA 1
ATOM 1852 C C . SER B 2 32 ? -19.372 3.735 -2.459 1.00 18.96 32 SER L C 1
ATOM 1853 O O . SER B 2 32 ? -20.227 3.915 -3.327 1.00 18.14 32 SER L O 1
ATOM 1856 N N . ASN B 2 33 ? -18.068 3.821 -2.703 1.00 17.53 33 ASN L N 1
ATOM 1857 C CA . ASN B 2 33 ? -17.564 4.073 -4.051 1.00 16.14 33 ASN L CA 1
ATOM 1858 C C . ASN B 2 33 ? -17.355 2.732 -4.760 1.00 15.44 33 ASN L C 1
ATOM 1859 O O . ASN B 2 33 ? -17.052 2.696 -5.948 1.00 15.23 33 ASN L O 1
ATOM 1864 N N . TYR B 2 34 ? -17.523 1.638 -4.019 1.00 15.57 34 TYR L N 1
ATOM 1865 C CA . TYR B 2 34 ? -17.382 0.281 -4.557 1.00 16.49 34 TYR L CA 1
ATOM 1866 C C . TYR B 2 34 ? -16.226 0.135 -5.535 1.00 15.92 34 TYR L C 1
ATOM 1867 O O . TYR B 2 34 ? -16.417 -0.299 -6.669 1.00 16.39 34 TYR L O 1
ATOM 1876 N N . ALA B 2 35 ? -15.028 0.485 -5.083 1.00 14.71 35 ALA L N 1
ATOM 1877 C CA . ALA B 2 35 ? -13.836 0.440 -5.920 1.00 14.30 35 ALA L CA 1
ATOM 1878 C C . ALA B 2 35 ? -13.639 -0.856 -6.683 1.00 14.09 35 ALA L C 1
ATOM 1879 O O . ALA B 2 35 ? -13.693 -1.956 -6.129 1.00 13.63 35 ALA L O 1
ATOM 1881 N N . ASN B 2 36 ? -13.406 -0.700 -7.976 1.00 13.71 36 ASN L N 1
ATOM 1882 C CA . ASN B 2 36 ? -13.180 -1.818 -8.865 1.00 15.48 36 ASN L CA 1
ATOM 1883 C C . ASN B 2 36 ? -11.826 -1.618 -9.514 1.00 15.95 36 ASN L C 1
ATOM 1884 O O . ASN B 2 36 ? -11.447 -0.492 -9.849 1.00 15.69 36 ASN L O 1
ATOM 1889 N N . TRP B 2 37 ? -11.108 -2.722 -9.680 1.00 15.05 37 TRP L N 1
ATOM 1890 C CA . TRP B 2 37 ? -9.804 -2.721 -10.302 1.00 14.57 37 TRP L CA 1
ATOM 1891 C C . TRP B 2 37 ? -9.886 -3.663 -11.485 1.00 14.83 37 TRP L C 1
ATOM 1892 O O . TRP B 2 37 ? -10.319 -4.807 -11.350 1.00 15.64 37 TRP L O 1
ATOM 1903 N N . VAL B 2 38 ? -9.467 -3.170 -12.642 1.00 14.88 38 VAL L N 1
ATOM 1904 C CA . VAL B 2 38 ? -9.507 -3.932 -13.876 1.00 15.93 38 VAL L CA 1
ATOM 1905 C C . VAL B 2 38 ? -8.127 -3.991 -14.521 1.00 16.33 38 VAL L C 1
ATOM 1906 O O . VAL B 2 38 ? -7.369 -3.035 -14.459 1.00 15.36 38 VAL L O 1
ATOM 1910 N N . GLN B 2 39 ? -7.812 -5.116 -15.151 1.00 16.88 39 GLN L N 1
ATOM 1911 C CA . GLN B 2 39 ? -6.527 -5.283 -15.814 1.00 17.71 39 GLN L CA 1
ATOM 1912 C C . GLN B 2 39 ? -6.652 -5.364 -17.335 1.00 18.14 39 GLN L C 1
ATOM 1913 O O . GLN B 2 39 ? -7.527 -6.052 -17.854 1.00 18.35 39 GLN L O 1
ATOM 1919 N N . GLU B 2 40 ? -5.774 -4.667 -18.046 1.00 18.64 40 GLU L N 1
ATOM 1920 C CA . GLU B 2 40 ? -5.766 -4.743 -19.505 1.00 20.30 40 GLU L CA 1
ATOM 1921 C C . GLU B 2 40 ? -4.387 -5.195 -20.000 1.00 21.56 40 GLU L C 1
ATOM 1922 O O . GLU B 2 40 ? -3.399 -4.484 -19.825 1.00 21.71 40 GLU L O 1
ATOM 1928 N N . LYS B 2 41 ? -4.335 -6.387 -20.593 1.00 23.31 41 LYS L N 1
ATOM 1929 C CA . LYS B 2 41 ? -3.106 -6.945 -21.153 1.00 25.45 41 LYS L CA 1
ATOM 1930 C C . LYS B 2 41 ? -3.145 -6.749 -22.677 1.00 27.33 41 LYS L C 1
ATOM 1931 O O . LYS B 2 41 ? -4.197 -6.477 -23.256 1.00 27.60 41 LYS L O 1
ATOM 1937 N N . PRO B 2 42 ? -1.994 -6.886 -23.347 1.00 29.32 42 PRO L N 1
ATOM 1938 C CA . PRO B 2 42 ? -1.934 -6.711 -24.799 1.00 30.27 42 PRO L CA 1
ATOM 1939 C C . PRO B 2 42 ? -3.073 -7.294 -25.641 1.00 31.96 42 PRO L C 1
ATOM 1940 O O . PRO B 2 42 ? -3.450 -8.467 -25.516 1.00 31.96 42 PRO L O 1
ATOM 1944 N N . ASP B 2 43 ? -3.596 -6.433 -26.512 1.00 32.96 43 ASP L N 1
ATOM 1945 C CA . ASP B 2 43 ? -4.695 -6.749 -27.406 1.00 33.59 43 ASP L CA 1
ATOM 1946 C C . ASP B 2 43 ? -6.033 -6.749 -26.675 1.00 33.04 43 ASP L C 1
ATOM 1947 O O . ASP B 2 43 ? -6.761 -7.743 -26.649 1.00 32.59 43 ASP L O 1
ATOM 1952 N N . HIS B 2 44 ? -6.332 -5.596 -26.082 1.00 31.75 44 HIS L N 1
ATOM 1953 C CA . HIS B 2 44 ? -7.568 -5.355 -25.340 1.00 30.73 44 HIS L CA 1
ATOM 1954 C C . HIS B 2 44 ? -8.128 -6.540 -24.580 1.00 29.24 44 HIS L C 1
ATOM 1955 O O . HIS B 2 44 ? -9.291 -6.895 -24.758 1.00 31.44 44 HIS L O 1
ATOM 1962 N N . LEU B 2 45 ? -7.312 -7.158 -23.738 1.00 27.28 45 LEU L N 1
ATOM 1963 C CA . LEU B 2 45 ? -7.777 -8.281 -22.930 1.00 24.92 45 LEU L CA 1
ATOM 1964 C C . LEU B 2 45 ? -7.984 -7.742 -21.511 1.00 23.71 45 LEU L C 1
ATOM 1965 O O . LEU B 2 45 ? -7.043 -7.691 -20.710 1.00 23.63 45 LEU L O 1
ATOM 1970 N N . PHE B 2 46 ? -9.221 -7.327 -21.228 1.00 21.39 46 PHE L N 1
ATOM 1971 C CA . PHE B 2 46 ? -9.614 -6.776 -19.935 1.00 20.34 46 PHE L CA 1
ATOM 1972 C C . PHE B 2 46 ? -10.170 -7.827 -18.970 1.00 20.40 46 PHE L C 1
ATOM 1973 O O . PHE B 2 46 ? -10.981 -8.663 -19.368 1.00 20.70 46 PHE L O 1
ATOM 1981 N N . THR B 2 47 ? -9.741 -7.767 -17.707 1.00 20.14 47 THR L N 1
ATOM 1982 C CA . THR B 2 47 ? -10.210 -8.685 -16.675 1.00 20.37 47 THR L CA 1
ATOM 1983 C C . THR B 2 47 ? -10.455 -7.960 -15.343 1.00 20.78 47 THR L C 1
ATOM 1984 O O . THR B 2 47 ? -9.599 -7.213 -14.848 1.00 20.02 47 THR L O 1
ATOM 1988 N N . GLY B 2 48 ? -11.631 -8.184 -14.768 1.00 21.00 48 GLY L N 1
ATOM 1989 C CA . GLY B 2 48 ? -11.937 -7.573 -13.495 1.00 21.39 48 GLY L CA 1
ATOM 1990 C C . GLY B 2 48 ? -11.167 -8.378 -12.470 1.00 21.35 48 GLY L C 1
ATOM 1991 O O . GLY B 2 48 ? -11.051 -9.600 -12.610 1.00 21.60 48 GLY L O 1
ATOM 1992 N N . LEU B 2 49 ? -10.625 -7.709 -11.456 1.00 21.03 49 LEU L N 1
ATOM 1993 C CA . LEU B 2 49 ? -9.857 -8.391 -10.412 1.00 21.09 49 LEU L CA 1
ATOM 1994 C C . LEU B 2 49 ? -10.487 -8.183 -9.042 1.00 19.58 49 LEU L C 1
ATOM 1995 O O . LEU B 2 49 ? -10.642 -9.115 -8.271 1.00 18.56 49 LEU L O 1
ATOM 2000 N N . ILE B 2 50 ? -10.828 -6.930 -8.761 1.00 20.03 50 ILE L N 1
ATOM 2001 C CA . ILE B 2 50 ? -11.408 -6.533 -7.490 1.00 19.51 50 ILE L CA 1
ATOM 2002 C C . ILE B 2 50 ? -12.679 -5.720 -7.671 1.00 19.35 50 ILE L C 1
ATOM 2003 O O . ILE B 2 50 ? -12.768 -4.869 -8.558 1.00 18.66 50 ILE L O 1
ATOM 2008 N N . GLY B 2 51 ? -13.645 -5.976 -6.794 1.00 18.89 51 GLY L N 1
ATOM 2009 C CA . GLY B 2 51 ? -14.905 -5.263 -6.827 1.00 18.08 51 GLY L CA 1
ATOM 2010 C C . GLY B 2 51 ? -15.308 -4.909 -5.406 1.00 18.58 51 GLY L C 1
ATOM 2011 O O . GLY B 2 51 ? -14.819 -5.521 -4.449 1.00 18.95 51 GLY L O 1
ATOM 2012 N N . GLY B 2 52 ? -16.188 -3.925 -5.256 1.00 16.79 52 GLY L N 1
ATOM 2013 C CA . GLY B 2 52 ? -16.624 -3.531 -3.931 1.00 17.32 52 GLY L CA 1
ATOM 2014 C C . GLY B 2 52 ? -15.486 -3.304 -2.948 1.00 17.82 52 GLY L C 1
ATOM 2015 O O . GLY B 2 52 ? -15.563 -3.718 -1.786 1.00 18.01 52 GLY L O 1
ATOM 2016 N N . THR B 2 53 ? -14.427 -2.655 -3.425 1.00 17.60 53 THR L N 1
ATOM 2017 C CA . THR B 2 53 ? -13.261 -2.339 -2.618 1.00 17.71 53 THR L CA 1
ATOM 2018 C C . THR B 2 53 ? -12.285 -3.475 -2.331 1.00 17.94 53 THR L C 1
ATOM 2019 O O . THR B 2 53 ? -11.078 -3.299 -2.513 1.00 15.95 53 THR L O 1
ATOM 2023 N N . ASN B 2 54 ? -12.778 -4.628 -1.881 1.00 18.69 54 ASN L N 1
ATOM 2024 C CA . ASN B 2 54 ? -11.865 -5.733 -1.573 1.00 21.67 54 ASN L CA 1
ATOM 2025 C C . ASN B 2 54 ? -12.319 -7.134 -1.946 1.00 21.96 54 ASN L C 1
ATOM 2026 O O . ASN B 2 54 ? -11.694 -8.109 -1.540 1.00 22.11 54 ASN L O 1
ATOM 2031 N N . ASN B 2 55 ? -13.393 -7.243 -2.712 1.00 22.18 55 ASN L N 1
ATOM 2032 C CA . ASN B 2 55 ? -13.887 -8.546 -3.104 1.00 24.09 55 ASN L CA 1
ATOM 2033 C C . ASN B 2 55 ? -13.172 -9.038 -4.377 1.00 24.03 55 ASN L C 1
ATOM 2034 O O . ASN B 2 55 ? -13.339 -8.476 -5.455 1.00 24.66 55 ASN L O 1
ATOM 2039 N N . ARG B 2 56 ? -12.364 -10.084 -4.239 1.00 24.78 56 ARG L N 1
ATOM 2040 C CA . ARG B 2 56 ? -11.616 -10.640 -5.365 1.00 26.09 56 ARG L CA 1
ATOM 2041 C C . ARG B 2 56 ? -12.530 -11.407 -6.308 1.00 26.94 56 ARG L C 1
ATOM 2042 O O . ARG B 2 56 ? -13.235 -12.332 -5.894 1.00 26.44 56 ARG L O 1
ATOM 2050 N N . ALA B 2 57 ? -12.510 -11.014 -7.578 1.00 28.49 57 ALA L N 1
ATOM 2051 C CA . ALA B 2 57 ? -13.333 -11.649 -8.596 1.00 29.79 57 ALA L CA 1
ATOM 2052 C C . ALA B 2 57 ? -12.900 -13.097 -8.824 1.00 31.74 57 ALA L C 1
ATOM 2053 O O . ALA B 2 57 ? -11.729 -13.373 -9.066 1.00 31.83 57 ALA L O 1
ATOM 2055 N N . PRO B 2 58 ? -13.849 -14.046 -8.723 1.00 33.70 58 PRO L N 1
ATOM 2056 C CA . PRO B 2 58 ? -13.587 -15.474 -8.916 1.00 34.24 58 PRO L CA 1
ATOM 2057 C C . PRO B 2 58 ? -12.666 -15.726 -10.101 1.00 34.36 58 PRO L C 1
ATOM 2058 O O . PRO B 2 58 ? -12.789 -15.085 -11.149 1.00 33.52 58 PRO L O 1
ATOM 2062 N N . GLY B 2 59 ? -11.738 -16.659 -9.924 1.00 34.54 59 GLY L N 1
ATOM 2063 C CA . GLY B 2 59 ? -10.803 -16.959 -10.990 1.00 33.81 59 GLY L CA 1
ATOM 2064 C C . GLY B 2 59 ? -9.746 -15.874 -11.117 1.00 33.23 59 GLY L C 1
ATOM 2065 O O . GLY B 2 59 ? -9.343 -15.520 -12.235 1.00 34.60 59 GLY L O 1
ATOM 2066 N N . VAL B 2 60 ? -9.319 -15.324 -9.978 1.00 30.73 60 VAL L N 1
ATOM 2067 C CA . VAL B 2 60 ? -8.275 -14.299 -9.947 1.00 27.84 60 VAL L CA 1
ATOM 2068 C C . VAL B 2 60 ? -7.215 -14.738 -8.928 1.00 26.24 60 VAL L C 1
ATOM 2069 O O . VAL B 2 60 ? -7.549 -15.163 -7.825 1.00 26.02 60 VAL L O 1
ATOM 2073 N N . PRO B 2 61 ? -5.921 -14.660 -9.300 1.00 24.70 61 PRO L N 1
ATOM 2074 C CA . PRO B 2 61 ? -4.837 -15.057 -8.398 1.00 23.35 61 PRO L CA 1
ATOM 2075 C C . PRO B 2 61 ? -4.915 -14.416 -7.015 1.00 22.68 61 PRO L C 1
ATOM 2076 O O . PRO B 2 61 ? -5.219 -13.226 -6.878 1.00 22.87 61 PRO L O 1
ATOM 2080 N N . ALA B 2 62 ? -4.623 -15.217 -5.996 1.00 20.27 62 ALA L N 1
ATOM 2081 C CA . ALA B 2 62 ? -4.659 -14.769 -4.611 1.00 19.43 62 ALA L CA 1
ATOM 2082 C C . ALA B 2 62 ? -3.724 -13.601 -4.294 1.00 18.17 62 ALA L C 1
ATOM 2083 O O . ALA B 2 62 ? -3.914 -12.916 -3.294 1.00 17.99 62 ALA L O 1
ATOM 2085 N N . ARG B 2 63 ? -2.715 -13.374 -5.134 1.00 17.79 63 ARG L N 1
ATOM 2086 C CA . ARG B 2 63 ? -1.764 -12.283 -4.899 1.00 17.22 63 ARG L CA 1
ATOM 2087 C C . ARG B 2 63 ? -2.352 -10.886 -5.115 1.00 17.16 63 ARG L C 1
ATOM 2088 O O . ARG B 2 63 ? -1.674 -9.890 -4.877 1.00 16.62 63 ARG L O 1
ATOM 2096 N N . PHE B 2 64 ? -3.603 -10.823 -5.574 1.00 17.69 64 PHE L N 1
ATOM 2097 C CA . PHE B 2 64 ? -4.284 -9.549 -5.824 1.00 18.59 64 PHE L CA 1
ATOM 2098 C C . PHE B 2 64 ? -5.273 -9.218 -4.708 1.00 19.13 64 PHE L C 1
ATOM 2099 O O . PHE B 2 64 ? -6.199 -9.981 -4.440 1.00 20.39 64 PHE L O 1
ATOM 2107 N N . SER B 2 65 ? -5.085 -8.084 -4.051 1.00 18.78 65 SER L N 1
ATOM 2108 C CA . SER B 2 65 ? -6.004 -7.703 -2.988 1.00 19.22 65 SER L CA 1
ATOM 2109 C C . SER B 2 65 ? -6.396 -6.232 -3.118 1.00 18.69 65 SER L C 1
ATOM 2110 O O . SER B 2 65 ? -5.700 -5.433 -3.749 1.00 18.30 65 SER L O 1
ATOM 2113 N N . GLY B 2 66 ? -7.529 -5.880 -2.534 1.00 17.39 66 GLY L N 1
ATOM 2114 C CA . GLY B 2 66 ? -7.983 -4.504 -2.623 1.00 17.55 66 GLY L CA 1
ATOM 2115 C C . GLY B 2 66 ? -8.259 -3.939 -1.253 1.00 16.44 66 GLY L C 1
ATOM 2116 O O . GLY B 2 66 ? -8.566 -4.676 -0.326 1.00 17.25 66 GLY L O 1
ATOM 2117 N N . SER B 2 67 ? -8.165 -2.627 -1.123 1.00 16.41 67 SER L N 1
ATOM 2118 C CA . SER B 2 67 ? -8.403 -2.003 0.165 1.00 15.16 67 SER L CA 1
ATOM 2119 C C . SER B 2 67 ? -8.463 -0.493 0.017 1.00 15.71 67 SER L C 1
ATOM 2120 O O . SER B 2 67 ? -8.625 0.054 -1.083 1.00 14.02 67 SER L O 1
ATOM 2123 N N . LEU B 2 68 ? -8.326 0.171 1.153 1.00 15.20 68 LEU L N 1
ATOM 2124 C CA . LEU B 2 68 ? -8.292 1.619 1.200 1.00 17.25 68 LEU L CA 1
ATOM 2125 C C . LEU B 2 68 ? -6.969 1.903 1.899 1.00 18.22 68 LEU L C 1
ATOM 2126 O O . LEU B 2 68 ? -6.491 1.089 2.673 1.00 18.14 68 LEU L O 1
ATOM 2131 N N . ILE B 2 69 ? -6.373 3.040 1.579 1.00 19.93 69 ILE L N 1
ATOM 2132 C CA . ILE B 2 69 ? -5.121 3.493 2.157 1.00 20.84 69 ILE L CA 1
ATOM 2133 C C . ILE B 2 69 ? -5.308 5.000 2.191 1.00 20.96 69 ILE L C 1
ATOM 2134 O O . ILE B 2 69 ? -5.504 5.622 1.150 1.00 20.19 69 ILE L O 1
ATOM 2139 N N . GLY B 2 70 ? -5.254 5.588 3.381 1.00 21.39 70 GLY L N 1
ATOM 2140 C CA . GLY B 2 70 ? -5.457 7.022 3.476 1.00 21.11 70 GLY L CA 1
ATOM 2141 C C . GLY B 2 70 ? -6.817 7.289 2.870 1.00 21.20 70 GLY L C 1
ATOM 2142 O O . GLY B 2 70 ? -7.771 6.561 3.142 1.00 20.13 70 GLY L O 1
ATOM 2143 N N . ASP B 2 71 ? -6.923 8.308 2.030 1.00 21.31 71 ASP L N 1
ATOM 2144 C CA . ASP B 2 71 ? -8.213 8.600 1.430 1.00 23.84 71 ASP L CA 1
ATOM 2145 C C . ASP B 2 71 ? -8.342 8.130 -0.016 1.00 23.44 71 ASP L C 1
ATOM 2146 O O . ASP B 2 71 ? -9.062 8.746 -0.808 1.00 24.29 71 ASP L O 1
ATOM 2151 N N . LYS B 2 72 ? -7.677 7.008 -0.323 1.00 22.05 72 LYS L N 1
ATOM 2152 C CA . LYS B 2 72 ? -7.637 6.396 -1.659 1.00 20.20 72 LYS L CA 1
ATOM 2153 C C . LYS B 2 72 ? -7.934 4.885 -1.658 1.00 19.28 72 LYS L C 1
ATOM 2154 O O . LYS B 2 72 ? -7.854 4.228 -0.618 1.00 19.12 72 LYS L O 1
ATOM 2160 N N . ALA B 2 73 ? -8.270 4.340 -2.827 1.00 16.84 73 ALA L N 1
ATOM 2161 C CA . ALA B 2 73 ? -8.513 2.907 -2.975 1.00 16.03 73 ALA L CA 1
ATOM 2162 C C . ALA B 2 73 ? -7.153 2.316 -3.359 1.00 15.65 73 ALA L C 1
ATOM 2163 O O . ALA B 2 73 ? -6.373 2.967 -4.057 1.00 15.99 73 ALA L O 1
ATOM 2165 N N . ALA B 2 74 ? -6.858 1.095 -2.921 1.00 13.62 74 ALA L N 1
ATOM 2166 C CA . ALA B 2 74 ? -5.567 0.513 -3.249 1.00 13.07 74 ALA L CA 1
ATOM 2167 C C . ALA B 2 74 ? -5.628 -0.896 -3.842 1.00 13.35 74 ALA L C 1
ATOM 2168 O O . ALA B 2 74 ? -6.466 -1.714 -3.471 1.00 12.25 74 ALA L O 1
ATOM 2170 N N . LEU B 2 75 ? -4.745 -1.163 -4.794 1.00 13.45 75 LEU L N 1
ATOM 2171 C CA . LEU B 2 75 ? -4.668 -2.481 -5.391 1.00 13.37 75 LEU L CA 1
ATOM 2172 C C . LEU B 2 75 ? -3.287 -2.964 -5.042 1.00 14.14 75 LEU L C 1
ATOM 2173 O O . LEU B 2 75 ? -2.287 -2.413 -5.508 1.00 15.44 75 LEU L O 1
ATOM 2178 N N . THR B 2 76 ? -3.234 -3.990 -4.209 1.00 14.18 76 THR L N 1
ATOM 2179 C CA . THR B 2 76 ? -1.973 -4.550 -3.780 1.00 14.25 76 THR L CA 1
ATOM 2180 C C . THR B 2 76 ? -1.645 -5.850 -4.517 1.00 15.39 76 THR L C 1
ATOM 2181 O O . THR B 2 76 ? -2.469 -6.759 -4.613 1.00 14.32 76 THR L O 1
ATOM 2185 N N . ILE B 2 77 ? -0.431 -5.910 -5.048 1.00 16.44 77 ILE L N 1
ATOM 2186 C CA . ILE B 2 77 ? 0.065 -7.099 -5.723 1.00 18.66 77 ILE L CA 1
ATOM 2187 C C . ILE B 2 77 ? 1.271 -7.588 -4.911 1.00 19.44 77 ILE L C 1
ATOM 2188 O O . ILE B 2 77 ? 2.319 -6.936 -4.893 1.00 18.87 77 ILE L O 1
ATOM 2193 N N . THR B 2 78 ? 1.112 -8.710 -4.214 1.00 19.39 78 THR L N 1
ATOM 2194 C CA . THR B 2 78 ? 2.210 -9.264 -3.425 1.00 21.44 78 THR L CA 1
ATOM 2195 C C . THR B 2 78 ? 2.879 -10.331 -4.281 1.00 21.93 78 THR L C 1
ATOM 2196 O O . THR B 2 78 ? 2.212 -11.014 -5.047 1.00 22.53 78 THR L O 1
ATOM 2200 N N . GLY B 2 79 ? 4.190 -10.480 -4.151 1.00 22.30 79 GLY L N 1
ATOM 2201 C CA . GLY B 2 79 ? 4.890 -11.461 -4.964 1.00 22.54 79 GLY L CA 1
ATOM 2202 C C . GLY B 2 79 ? 4.555 -11.287 -6.437 1.00 22.33 79 GLY L C 1
ATOM 2203 O O . GLY B 2 79 ? 3.992 -12.182 -7.047 1.00 23.50 79 GLY L O 1
ATOM 2204 N N . GLY B 2 80 ? 4.910 -10.134 -7.001 1.00 23.02 80 GLY L N 1
ATOM 2205 C CA . GLY B 2 80 ? 4.621 -9.835 -8.397 1.00 22.57 80 GLY L CA 1
ATOM 2206 C C . GLY B 2 80 ? 5.181 -10.836 -9.386 1.00 22.35 80 GLY L C 1
ATOM 2207 O O . GLY B 2 80 ? 6.263 -11.376 -9.177 1.00 22.26 80 GLY L O 1
ATOM 2208 N N . GLN B 2 81 ? 4.445 -11.080 -10.468 1.00 21.78 81 GLN L N 1
ATOM 2209 C CA . GLN B 2 81 ? 4.866 -12.028 -11.494 1.00 22.34 81 GLN L CA 1
ATOM 2210 C C . GLN B 2 81 ? 5.139 -11.309 -12.810 1.00 22.10 81 GLN L C 1
ATOM 2211 O O . GLN B 2 81 ? 4.674 -10.186 -13.021 1.00 21.63 81 GLN L O 1
ATOM 2217 N N . THR B 2 82 ? 5.875 -11.976 -13.695 1.00 21.04 82 THR L N 1
ATOM 2218 C CA . THR B 2 82 ? 6.178 -11.419 -15.002 1.00 21.49 82 THR L CA 1
ATOM 2219 C C . THR B 2 82 ? 4.890 -11.135 -15.769 1.00 20.30 82 THR L C 1
ATOM 2220 O O . THR B 2 82 ? 4.756 -10.090 -16.398 1.00 19.31 82 THR L O 1
ATOM 2224 N N . GLU B 2 83 ? 3.941 -12.063 -15.705 1.00 19.50 83 GLU L N 1
ATOM 2225 C CA . GLU B 2 83 ? 2.669 -11.882 -16.400 1.00 20.26 83 GLU L CA 1
ATOM 2226 C C . GLU B 2 83 ? 1.810 -10.722 -15.854 1.00 19.23 83 GLU L C 1
ATOM 2227 O O . GLU B 2 83 ? 0.790 -10.376 -16.447 1.00 18.68 83 GLU L O 1
ATOM 2233 N N . ASP B 2 84 ? 2.210 -10.125 -14.734 1.00 17.98 84 ASP L N 1
ATOM 2234 C CA . ASP B 2 84 ? 1.446 -9.010 -14.183 1.00 17.02 84 ASP L CA 1
ATOM 2235 C C . ASP B 2 84 ? 1.785 -7.687 -14.856 1.00 16.96 84 ASP L C 1
ATOM 2236 O O . ASP B 2 84 ? 1.221 -6.638 -14.509 1.00 16.55 84 ASP L O 1
ATOM 2241 N N . GLU B 2 85 ? 2.722 -7.729 -15.800 1.00 15.79 85 GLU L N 1
ATOM 2242 C CA . GLU B 2 85 ? 3.067 -6.520 -16.528 1.00 16.45 85 GLU L CA 1
ATOM 2243 C C . GLU B 2 85 ? 1.843 -6.261 -17.390 1.00 16.45 85 GLU L C 1
ATOM 2244 O O . GLU B 2 85 ? 1.492 -7.081 -18.239 1.00 17.49 85 GLU L O 1
ATOM 2250 N N . ALA B 2 86 ? 1.186 -5.131 -17.147 1.00 16.16 86 ALA L N 1
ATOM 2251 C CA . ALA B 2 86 ? -0.032 -4.765 -17.861 1.00 15.60 86 ALA L CA 1
ATOM 2252 C C . ALA B 2 86 ? -0.470 -3.382 -17.379 1.00 16.11 86 ALA L C 1
ATOM 2253 O O . ALA B 2 86 ? 0.256 -2.736 -16.624 1.00 16.35 86 ALA L O 1
ATOM 2255 N N . ILE B 2 87 ? -1.657 -2.944 -17.800 1.00 16.08 87 ILE L N 1
ATOM 2256 C CA . ILE B 2 87 ? -2.203 -1.638 -17.404 1.00 16.02 87 ILE L CA 1
ATOM 2257 C C . ILE B 2 87 ? -3.363 -1.845 -16.431 1.00 16.04 87 ILE L C 1
ATOM 2258 O O . ILE B 2 87 ? -4.235 -2.685 -16.675 1.00 17.16 87 ILE L O 1
ATOM 2263 N N . TYR B 2 88 ? -3.394 -1.091 -15.333 1.00 15.26 88 TYR L N 1
ATOM 2264 C CA . TYR B 2 88 ? -4.469 -1.280 -14.356 1.00 14.65 88 TYR L CA 1
ATOM 2265 C C . TYR B 2 88 ? -5.384 -0.086 -14.217 1.00 14.75 88 TYR L C 1
ATOM 2266 O O . TYR B 2 88 ? -4.939 1.037 -13.980 1.00 15.06 88 TYR L O 1
ATOM 2275 N N . PHE B 2 89 ? -6.681 -0.349 -14.353 1.00 14.28 89 PHE L N 1
ATOM 2276 C CA . PHE B 2 89 ? -7.681 0.693 -14.271 1.00 14.28 89 PHE L CA 1
ATOM 2277 C C . PHE B 2 89 ? -8.474 0.675 -12.992 1.00 15.37 89 PHE L C 1
ATOM 2278 O O . PHE B 2 89 ? -8.880 -0.384 -12.506 1.00 14.00 89 PHE L O 1
ATOM 2286 N N . CYS B 2 90 ? -8.687 1.870 -12.458 1.00 16.26 90 CYS L N 1
ATOM 2287 C CA . CYS B 2 90 ? -9.487 2.061 -11.260 1.00 18.42 90 CYS L CA 1
ATOM 2288 C C . CYS B 2 90 ? -10.876 2.489 -11.747 1.00 17.73 90 CYS L C 1
ATOM 2289 O O . CYS B 2 90 ? -11.003 3.097 -12.808 1.00 18.79 90 CYS L O 1
ATOM 2292 N N . ALA B 2 91 ? -11.909 2.168 -10.983 1.00 17.44 91 ALA L N 1
ATOM 2293 C CA . ALA B 2 91 ? -13.278 2.553 -11.325 1.00 16.90 91 ALA L CA 1
ATOM 2294 C C . ALA B 2 91 ? -14.057 2.758 -10.029 1.00 17.15 91 ALA L C 1
ATOM 2295 O O . ALA B 2 91 ? -14.174 1.847 -9.205 1.00 17.28 91 ALA L O 1
ATOM 2297 N N . LEU B 2 92 ? -14.574 3.970 -9.861 1.00 16.32 92 LEU L N 1
ATOM 2298 C CA . LEU B 2 92 ? -15.332 4.351 -8.678 1.00 16.92 92 LEU L CA 1
ATOM 2299 C C . LEU B 2 92 ? -16.787 4.625 -9.025 1.00 17.66 92 LEU L C 1
ATOM 2300 O O . LEU B 2 92 ? -17.107 5.042 -10.138 1.00 17.75 92 LEU L O 1
ATOM 2305 N N . TRP B 2 93 ? -17.672 4.372 -8.071 1.00 19.11 93 TRP L N 1
ATOM 2306 C CA . TRP B 2 93 ? -19.093 4.592 -8.288 1.00 19.77 93 TRP L CA 1
ATOM 2307 C C . TRP B 2 93 ? -19.523 5.880 -7.614 1.00 20.49 93 TRP L C 1
ATOM 2308 O O . TRP B 2 93 ? -19.251 6.095 -6.427 1.00 19.74 93 TRP L O 1
ATOM 2319 N N . TYR B 2 94 ? -20.178 6.738 -8.394 1.00 21.72 94 TYR L N 1
ATOM 2320 C CA . TYR B 2 94 ? -20.668 8.024 -7.918 1.00 22.64 94 TYR L CA 1
ATOM 2321 C C . TYR B 2 94 ? -22.199 8.153 -8.027 1.00 24.08 94 TYR L C 1
ATOM 2322 O O . TYR B 2 94 ? -22.721 8.779 -8.941 1.00 23.73 94 TYR L O 1
ATOM 2331 N N . SER B 2 95 ? -22.900 7.535 -7.080 1.00 25.30 95 SER L N 1
ATOM 2332 C CA . SER B 2 95 ? -24.360 7.551 -6.978 1.00 26.35 95 SER L CA 1
ATOM 2333 C C . SER B 2 95 ? -25.119 6.916 -8.133 1.00 26.53 95 SER L C 1
ATOM 2334 O O . SER B 2 95 ? -25.925 6.006 -7.929 1.00 27.37 95 SER L O 1
ATOM 2337 N N . ASN B 2 96 ? -24.866 7.393 -9.344 1.00 25.59 96 ASN L N 1
ATOM 2338 C CA . ASN B 2 96 ? -25.567 6.882 -10.506 1.00 25.02 96 ASN L CA 1
ATOM 2339 C C . ASN B 2 96 ? -24.676 6.542 -11.701 1.00 24.06 96 ASN L C 1
ATOM 2340 O O . ASN B 2 96 ? -25.177 6.295 -12.795 1.00 23.22 96 ASN L O 1
ATOM 2345 N N . HIS B 2 97 ? -23.361 6.545 -11.512 1.00 22.90 97 HIS L N 1
ATOM 2346 C CA . HIS B 2 97 ? -22.481 6.216 -12.622 1.00 21.91 97 HIS L CA 1
ATOM 2347 C C . HIS B 2 97 ? -21.058 5.829 -12.223 1.00 21.58 97 HIS L C 1
ATOM 2348 O O . HIS B 2 97 ? -20.559 6.211 -11.163 1.00 21.99 97 HIS L O 1
ATOM 2355 N N . TRP B 2 98 ? -20.414 5.059 -13.094 1.00 20.25 98 TRP L N 1
ATOM 2356 C CA . TRP B 2 98 ? -19.047 4.629 -12.872 1.00 18.08 98 TRP L CA 1
ATOM 2357 C C . TRP B 2 98 ? -18.090 5.598 -13.529 1.00 17.99 98 TRP L C 1
ATOM 2358 O O . TRP B 2 98 ? -18.363 6.125 -14.608 1.00 17.66 98 TRP L O 1
ATOM 2369 N N . VAL B 2 99 ? -16.960 5.833 -12.876 1.00 17.47 99 VAL L N 1
ATOM 2370 C CA . VAL B 2 99 ? -15.945 6.706 -13.430 1.00 15.50 99 VAL L CA 1
ATOM 2371 C C . VAL B 2 99 ? -14.624 5.970 -13.301 1.00 15.80 99 VAL L C 1
ATOM 2372 O O . VAL B 2 99 ? -14.247 5.520 -12.205 1.00 15.19 99 VAL L O 1
ATOM 2376 N N . PHE B 2 100 ? -13.950 5.832 -14.438 1.00 15.36 100 PHE L N 1
ATOM 2377 C CA . PHE B 2 100 ? -12.663 5.165 -14.531 1.00 17.05 100 PHE L CA 1
ATOM 2378 C C . PHE B 2 100 ? -11.504 6.153 -14.367 1.00 19.21 100 PHE L C 1
ATOM 2379 O O . PHE B 2 100 ? -11.649 7.360 -14.608 1.00 21.07 100 PHE L O 1
ATOM 2387 N N . GLY B 2 101 ? -10.352 5.630 -13.955 1.00 19.96 101 GLY L N 1
ATOM 2388 C CA . GLY B 2 101 ? -9.172 6.461 -13.813 1.00 19.99 101 GLY L CA 1
ATOM 2389 C C . GLY B 2 101 ? -8.378 6.305 -15.098 1.00 20.05 101 GLY L C 1
ATOM 2390 O O . GLY B 2 101 ? -8.737 5.488 -15.950 1.00 21.20 101 GLY L O 1
ATOM 2391 N N . GLY B 2 102 ? -7.297 7.059 -15.250 1.00 19.68 102 GLY L N 1
ATOM 2392 C CA . GLY B 2 102 ? -6.519 6.963 -16.474 1.00 19.35 102 GLY L CA 1
ATOM 2393 C C . GLY B 2 102 ? -5.744 5.674 -16.693 1.00 19.17 102 GLY L C 1
ATOM 2394 O O . GLY B 2 102 ? -5.286 5.396 -17.801 1.00 19.44 102 GLY L O 1
ATOM 2395 N N . GLY B 2 103 ? -5.579 4.897 -15.631 1.00 18.14 103 GLY L N 1
ATOM 2396 C CA . GLY B 2 103 ? -4.867 3.638 -15.740 1.00 17.23 103 GLY L CA 1
ATOM 2397 C C . GLY B 2 103 ? -3.402 3.760 -15.395 1.00 16.25 103 GLY L C 1
ATOM 2398 O O . GLY B 2 103 ? -2.741 4.721 -15.769 1.00 16.96 103 GLY L O 1
ATOM 2399 N N . THR B 2 104 ? -2.889 2.778 -14.669 1.00 16.27 104 THR L N 1
ATOM 2400 C CA . THR B 2 104 ? -1.484 2.771 -14.280 1.00 16.16 104 THR L CA 1
ATOM 2401 C C . THR B 2 104 ? -0.767 1.687 -15.057 1.00 16.99 104 THR L C 1
ATOM 2402 O O . THR B 2 104 ? -1.120 0.505 -14.934 1.00 17.05 104 THR L O 1
ATOM 2406 N N . LYS B 2 105 ? 0.225 2.070 -15.858 1.00 16.40 105 LYS L N 1
ATOM 2407 C CA . LYS B 2 105 ? 0.985 1.077 -16.606 1.00 17.55 105 LYS L CA 1
ATOM 2408 C C . LYS B 2 105 ? 2.036 0.466 -15.683 1.00 16.32 105 LYS L C 1
ATOM 2409 O O . LYS B 2 105 ? 3.003 1.127 -15.297 1.00 17.45 105 LYS L O 1
ATOM 2415 N N . LEU B 2 106 ? 1.835 -0.793 -15.322 1.00 15.60 106 LEU L N 1
ATOM 2416 C CA . LEU B 2 106 ? 2.756 -1.487 -14.436 1.00 16.02 106 LEU L CA 1
ATOM 2417 C C . LEU B 2 106 ? 3.778 -2.319 -15.184 1.00 17.10 106 LEU L C 1
ATOM 2418 O O . LEU B 2 106 ? 3.432 -3.135 -16.045 1.00 17.44 106 LEU L O 1
ATOM 2423 N N . THR B 2 107 ? 5.042 -2.118 -14.838 1.00 17.38 107 THR L N 1
ATOM 2424 C CA . THR B 2 107 ? 6.114 -2.877 -15.444 1.00 18.60 107 THR L CA 1
ATOM 2425 C C . THR B 2 107 ? 6.639 -3.867 -14.422 1.00 17.74 107 THR L C 1
ATOM 2426 O O . THR B 2 107 ? 6.940 -3.495 -13.302 1.00 18.52 107 THR L O 1
ATOM 2430 N N . VAL B 2 108 ? 6.702 -5.137 -14.797 1.00 18.03 108 VAL L N 1
ATOM 2431 C CA . VAL B 2 108 ? 7.240 -6.153 -13.909 1.00 17.79 108 VAL L CA 1
ATOM 2432 C C . VAL B 2 108 ? 8.516 -6.619 -14.590 1.00 18.34 108 VAL L C 1
ATOM 2433 O O . VAL B 2 108 ? 8.467 -7.378 -15.563 1.00 17.91 108 VAL L O 1
ATOM 2437 N N . LEU B 2 109 ? 9.653 -6.138 -14.105 1.00 18.50 109 LEU L N 1
ATOM 2438 C CA . LEU B 2 109 ? 10.914 -6.531 -14.695 1.00 19.10 109 LEU L CA 1
ATOM 2439 C C . LEU B 2 109 ? 10.840 -8.041 -14.665 1.00 19.35 109 LEU L C 1
ATOM 2440 O O . LEU B 2 109 ? 10.719 -8.620 -13.610 1.00 19.43 109 LEU L O 1
ATOM 2445 N N . GLY B 2 110 ? 10.863 -8.681 -15.817 1.00 20.44 110 GLY L N 1
ATOM 2446 C CA . GLY B 2 110 ? 10.798 -10.130 -15.848 1.00 21.27 110 GLY L CA 1
ATOM 2447 C C . GLY B 2 110 ? 11.912 -10.620 -16.740 1.00 22.32 110 GLY L C 1
ATOM 2448 O O . GLY B 2 110 ? 12.099 -11.815 -16.943 1.00 23.16 110 GLY L O 1
ATOM 2449 N N . GLN B 2 111 ? 12.646 -9.668 -17.292 1.00 21.92 111 GLN L N 1
ATOM 2450 C CA . GLN B 2 111 ? 13.746 -9.991 -18.172 1.00 22.34 111 GLN L CA 1
ATOM 2451 C C . GLN B 2 111 ? 14.763 -8.863 -18.109 1.00 21.46 111 GLN L C 1
ATOM 2452 O O . GLN B 2 111 ? 14.523 -7.839 -17.475 1.00 21.02 111 GLN L O 1
ATOM 2458 N N . PRO B 2 112 ? 15.929 -9.056 -18.738 1.00 21.65 112 PRO L N 1
ATOM 2459 C CA . PRO B 2 112 ? 17.015 -8.073 -18.775 1.00 21.71 112 PRO L CA 1
ATOM 2460 C C . PRO B 2 112 ? 16.652 -6.853 -19.611 1.00 21.11 112 PRO L C 1
ATOM 2461 O O . PRO B 2 112 ? 15.903 -6.969 -20.580 1.00 21.06 112 PRO L O 1
ATOM 2465 N N . LYS B 2 113 ? 17.180 -5.689 -19.241 1.00 21.14 113 LYS L N 1
ATOM 2466 C CA . LYS B 2 113 ? 16.919 -4.493 -20.028 1.00 22.03 113 LYS L CA 1
ATOM 2467 C C . LYS B 2 113 ? 17.542 -4.739 -21.391 1.00 21.32 113 LYS L C 1
ATOM 2468 O O . LYS B 2 113 ? 18.667 -5.219 -21.480 1.00 21.78 113 LYS L O 1
ATOM 2474 N N . SER B 2 114 ? 16.804 -4.428 -22.450 1.00 20.53 114 SER L N 1
ATOM 2475 C CA . SER B 2 114 ? 17.302 -4.618 -23.803 1.00 20.41 114 SER L CA 1
ATOM 2476 C C . SER B 2 114 ? 17.259 -3.278 -24.543 1.00 20.44 114 SER L C 1
ATOM 2477 O O . SER B 2 114 ? 16.200 -2.667 -24.699 1.00 21.65 114 SER L O 1
ATOM 2480 N N . SER B 2 115 ? 18.426 -2.817 -24.975 1.00 19.91 115 SER L N 1
ATOM 2481 C CA . SER B 2 115 ? 18.541 -1.548 -25.690 1.00 19.91 115 SER L CA 1
ATOM 2482 C C . SER B 2 115 ? 17.782 -1.613 -27.030 1.00 18.51 115 SER L C 1
ATOM 2483 O O . SER B 2 115 ? 17.678 -2.680 -27.648 1.00 17.84 115 SER L O 1
ATOM 2486 N N . PRO B 2 116 ? 17.244 -0.471 -27.490 1.00 16.38 116 PRO L N 1
ATOM 2487 C CA . PRO B 2 116 ? 16.507 -0.446 -28.752 1.00 16.17 116 PRO L CA 1
ATOM 2488 C C . PRO B 2 116 ? 17.350 -0.633 -30.031 1.00 16.39 116 PRO L C 1
ATOM 2489 O O . PRO B 2 116 ? 18.493 -0.176 -30.134 1.00 14.12 116 PRO L O 1
ATOM 2493 N N . SER B 2 117 ? 16.758 -1.317 -31.002 1.00 17.18 117 SER L N 1
ATOM 2494 C CA . SER B 2 117 ? 17.396 -1.551 -32.293 1.00 18.44 117 SER L CA 1
ATOM 2495 C C . SER B 2 117 ? 16.687 -0.560 -33.219 1.00 19.75 117 SER L C 1
ATOM 2496 O O . SER B 2 117 ? 15.492 -0.699 -33.484 1.00 19.87 117 SER L O 1
ATOM 2499 N N . VAL B 2 118 ? 17.432 0.437 -33.689 1.00 20.19 118 VAL L N 1
ATOM 2500 C CA . VAL B 2 118 ? 16.906 1.501 -34.538 1.00 21.85 118 VAL L CA 1
ATOM 2501 C C . VAL B 2 118 ? 17.353 1.426 -35.997 1.00 22.55 118 VAL L C 1
ATOM 2502 O O . VAL B 2 118 ? 18.531 1.218 -36.282 1.00 23.85 118 VAL L O 1
ATOM 2506 N N . THR B 2 119 ? 16.412 1.619 -36.915 1.00 23.47 119 THR L N 1
ATOM 2507 C CA . THR B 2 119 ? 16.712 1.597 -38.344 1.00 23.25 119 THR L CA 1
ATOM 2508 C C . THR B 2 119 ? 16.076 2.814 -39.019 1.00 24.14 119 THR L C 1
ATOM 2509 O O . THR B 2 119 ? 14.873 3.052 -38.883 1.00 24.31 119 THR L O 1
ATOM 2513 N N . LEU B 2 120 ? 16.879 3.592 -39.737 1.00 23.86 120 LEU L N 1
ATOM 2514 C CA . LEU B 2 120 ? 16.336 4.750 -40.429 1.00 23.52 120 LEU L CA 1
ATOM 2515 C C . LEU B 2 120 ? 16.301 4.472 -41.914 1.00 23.56 120 LEU L C 1
ATOM 2516 O O . LEU B 2 120 ? 17.307 4.122 -42.515 1.00 23.45 120 LEU L O 1
ATOM 2521 N N . PHE B 2 121 ? 15.121 4.627 -42.496 1.00 23.36 121 PHE L N 1
ATOM 2522 C CA . PHE B 2 121 ? 14.936 4.405 -43.915 1.00 23.25 121 PHE L CA 1
ATOM 2523 C C . PHE B 2 121 ? 14.735 5.738 -44.637 1.00 23.75 121 PHE L C 1
ATOM 2524 O O . PHE B 2 121 ? 14.042 6.624 -44.135 1.00 23.53 121 PHE L O 1
ATOM 2532 N N . PRO B 2 122 ? 15.386 5.907 -45.800 1.00 23.83 122 PRO L N 1
ATOM 2533 C CA . PRO B 2 122 ? 15.276 7.124 -46.609 1.00 24.35 122 PRO L CA 1
ATOM 2534 C C . PRO B 2 122 ? 14.024 7.014 -47.476 1.00 24.98 122 PRO L C 1
ATOM 2535 O O . PRO B 2 122 ? 13.456 5.929 -47.604 1.00 24.85 122 PRO L O 1
ATOM 2539 N N . PRO B 2 123 ? 13.563 8.127 -48.072 1.00 26.30 123 PRO L N 1
ATOM 2540 C CA . PRO B 2 123 ? 12.357 7.994 -48.897 1.00 27.02 123 PRO L CA 1
ATOM 2541 C C . PRO B 2 123 ? 12.695 7.250 -50.189 1.00 27.44 123 PRO L C 1
ATOM 2542 O O . PRO B 2 123 ? 13.791 7.391 -50.717 1.00 28.06 123 PRO L O 1
ATOM 2546 N N . SER B 2 124 ? 11.759 6.457 -50.691 1.00 28.16 124 SER L N 1
ATOM 2547 C CA . SER B 2 124 ? 11.974 5.716 -51.931 1.00 28.50 124 SER L CA 1
ATOM 2548 C C . SER B 2 124 ? 11.802 6.696 -53.086 1.00 29.06 124 SER L C 1
ATOM 2549 O O . SER B 2 124 ? 10.957 7.595 -53.016 1.00 29.70 124 SER L O 1
ATOM 2552 N N . SER B 2 125 ? 12.598 6.539 -54.142 1.00 28.97 125 SER L N 1
ATOM 2553 C CA . SER B 2 125 ? 12.493 7.443 -55.292 1.00 28.74 125 SER L CA 1
ATOM 2554 C C . SER B 2 125 ? 11.139 7.263 -55.962 1.00 27.69 125 SER L C 1
ATOM 2555 O O . SER B 2 125 ? 10.680 8.128 -56.716 1.00 26.40 125 SER L O 1
ATOM 2558 N N . GLU B 2 126 ? 10.501 6.130 -55.683 1.00 27.17 126 GLU L N 1
ATOM 2559 C CA . GLU B 2 126 ? 9.176 5.881 -56.213 1.00 27.04 126 GLU L CA 1
ATOM 2560 C C . GLU B 2 126 ? 8.233 6.878 -55.565 1.00 26.53 126 GLU L C 1
ATOM 2561 O O . GLU B 2 126 ? 7.401 7.478 -56.234 1.00 27.30 126 GLU L O 1
ATOM 2567 N N . GLU B 2 127 ? 8.361 7.057 -54.257 1.00 26.92 127 GLU L N 1
ATOM 2568 C CA . GLU B 2 127 ? 7.511 8.015 -53.570 1.00 26.99 127 GLU L CA 1
ATOM 2569 C C . GLU B 2 127 ? 7.974 9.429 -53.926 1.00 26.80 127 GLU L C 1
ATOM 2570 O O . GLU B 2 127 ? 7.156 10.338 -54.025 1.00 25.85 127 GLU L O 1
ATOM 2576 N N . LEU B 2 128 ? 9.284 9.609 -54.109 1.00 27.35 128 LEU L N 1
ATOM 2577 C CA . LEU B 2 128 ? 9.833 10.917 -54.470 1.00 28.49 128 LEU L CA 1
ATOM 2578 C C . LEU B 2 128 ? 9.311 11.403 -55.829 1.00 29.50 128 LEU L C 1
ATOM 2579 O O . LEU B 2 128 ? 9.219 12.607 -56.052 1.00 30.11 128 LEU L O 1
ATOM 2584 N N . GLU B 2 129 ? 8.973 10.468 -56.722 1.00 30.68 129 GLU L N 1
ATOM 2585 C CA . GLU B 2 129 ? 8.448 10.802 -58.050 1.00 32.43 129 GLU L CA 1
ATOM 2586 C C . GLU B 2 129 ? 7.090 11.476 -57.916 1.00 34.25 129 GLU L C 1
ATOM 2587 O O . GLU B 2 129 ? 6.741 12.337 -58.723 1.00 34.72 129 GLU L O 1
ATOM 2593 N N . THR B 2 130 ? 6.308 11.063 -56.921 1.00 35.72 130 THR L N 1
ATOM 2594 C CA . THR B 2 130 ? 5.054 11.752 -56.633 1.00 36.63 130 THR L CA 1
ATOM 2595 C C . THR B 2 130 ? 5.831 12.759 -55.799 1.00 38.14 130 THR L C 1
ATOM 2596 O O . THR B 2 130 ? 6.858 12.389 -55.240 1.00 40.17 130 THR L O 1
ATOM 2600 N N . ASN B 2 131 ? 5.431 14.008 -55.675 1.00 38.50 131 ASN L N 1
ATOM 2601 C CA . ASN B 2 131 ? 6.333 14.840 -54.892 1.00 39.48 131 ASN L CA 1
ATOM 2602 C C . ASN B 2 131 ? 6.118 14.804 -53.392 1.00 38.83 131 ASN L C 1
ATOM 2603 O O . ASN B 2 131 ? 5.529 15.713 -52.801 1.00 39.31 131 ASN L O 1
ATOM 2608 N N . LYS B 2 132 ? 6.633 13.725 -52.793 1.00 37.73 132 LYS L N 1
ATOM 2609 C CA . LYS B 2 132 ? 6.537 13.462 -51.355 1.00 36.35 132 LYS L CA 1
ATOM 2610 C C . LYS B 2 132 ? 7.712 12.642 -50.837 1.00 34.96 132 LYS L C 1
ATOM 2611 O O . LYS B 2 132 ? 8.238 11.779 -51.540 1.00 35.64 132 LYS L O 1
ATOM 2617 N N . ALA B 2 133 ? 8.107 12.909 -49.595 1.00 33.79 133 ALA L N 1
ATOM 2618 C CA . ALA B 2 133 ? 9.218 12.206 -48.968 1.00 32.32 133 ALA L CA 1
ATOM 2619 C C . ALA B 2 133 ? 8.822 11.704 -47.584 1.00 31.48 133 ALA L C 1
ATOM 2620 O O . ALA B 2 133 ? 8.383 12.479 -46.741 1.00 31.98 133 ALA L O 1
ATOM 2622 N N . THR B 2 134 ? 8.973 10.408 -47.347 1.00 30.02 134 THR L N 1
ATOM 2623 C CA . THR B 2 134 ? 8.629 9.839 -46.047 1.00 28.87 134 THR L CA 1
ATOM 2624 C C . THR B 2 134 ? 9.822 9.113 -45.427 1.00 27.63 134 THR L C 1
ATOM 2625 O O . THR B 2 134 ? 10.375 8.190 -46.024 1.00 27.40 134 THR L O 1
ATOM 2629 N N . LEU B 2 135 ? 10.222 9.548 -44.237 1.00 27.03 135 LEU L N 1
ATOM 2630 C CA . LEU B 2 135 ? 11.331 8.924 -43.526 1.00 26.62 135 LEU L CA 1
ATOM 2631 C C . LEU B 2 135 ? 10.705 7.912 -42.577 1.00 25.80 135 LEU L C 1
ATOM 2632 O O . LEU B 2 135 ? 9.753 8.234 -41.866 1.00 25.61 135 LEU L O 1
ATOM 2637 N N . VAL B 2 136 ? 11.223 6.689 -42.573 1.00 24.66 136 VAL L N 1
ATOM 2638 C CA . VAL B 2 136 ? 10.691 5.658 -41.690 1.00 23.01 136 VAL L CA 1
ATOM 2639 C C . VAL B 2 136 ? 11.752 5.217 -40.697 1.00 23.22 136 VAL L C 1
ATOM 2640 O O . VAL B 2 136 ? 12.880 4.895 -41.071 1.00 24.20 136 VAL L O 1
ATOM 2644 N N . CYS B 2 137 ? 11.380 5.212 -39.425 1.00 22.37 137 CYS L N 1
ATOM 2645 C CA . CYS B 2 137 ? 12.293 4.827 -38.361 1.00 21.98 137 CYS L CA 1
ATOM 2646 C C . CYS B 2 137 ? 11.674 3.721 -37.513 1.00 21.18 137 CYS L C 1
ATOM 2647 O O . CYS B 2 137 ? 10.696 3.944 -36.785 1.00 22.36 137 CYS L O 1
ATOM 2650 N N . THR B 2 138 ? 12.240 2.528 -37.608 1.00 21.11 138 THR L N 1
ATOM 2651 C CA . THR B 2 138 ? 11.721 1.398 -36.848 1.00 20.76 138 THR L CA 1
ATOM 2652 C C . THR B 2 138 ? 12.588 1.181 -35.618 1.00 21.41 138 THR L C 1
ATOM 2653 O O . THR B 2 138 ? 13.825 1.203 -35.696 1.00 21.93 138 THR L O 1
ATOM 2657 N N . ILE B 2 139 ? 11.916 0.964 -34.491 1.00 20.58 139 ILE L N 1
ATOM 2658 C CA . ILE B 2 139 ? 12.561 0.753 -33.208 1.00 20.35 139 ILE L CA 1
ATOM 2659 C C . ILE B 2 139 ? 12.056 -0.560 -32.616 1.00 21.29 139 ILE L C 1
ATOM 2660 O O . ILE B 2 139 ? 10.873 -0.665 -32.292 1.00 21.64 139 ILE L O 1
ATOM 2665 N N . THR B 2 140 ? 12.938 -1.553 -32.470 1.00 20.95 140 THR L N 1
ATOM 2666 C CA . THR B 2 140 ? 12.537 -2.847 -31.904 1.00 20.82 140 THR L CA 1
ATOM 2667 C C . THR B 2 140 ? 13.463 -3.401 -30.815 1.00 20.88 140 THR L C 1
ATOM 2668 O O . THR B 2 140 ? 14.516 -2.839 -30.508 1.00 21.78 140 THR L O 1
ATOM 2672 N N . ASP B 2 141 ? 13.034 -4.514 -30.230 1.00 20.30 141 ASP L N 1
ATOM 2673 C CA . ASP B 2 141 ? 13.787 -5.230 -29.207 1.00 20.82 141 ASP L CA 1
ATOM 2674 C C . ASP B 2 141 ? 14.150 -4.469 -27.939 1.00 20.84 141 ASP L C 1
ATOM 2675 O O . ASP B 2 141 ? 15.164 -4.766 -27.303 1.00 19.73 141 ASP L O 1
ATOM 2680 N N . PHE B 2 142 ? 13.336 -3.498 -27.543 1.00 21.54 142 PHE L N 1
ATOM 2681 C CA . PHE B 2 142 ? 13.656 -2.787 -26.315 1.00 22.21 142 PHE L CA 1
ATOM 2682 C C . PHE B 2 142 ? 12.798 -3.211 -25.114 1.00 22.75 142 PHE L C 1
ATOM 2683 O O . PHE B 2 142 ? 11.631 -3.595 -25.258 1.00 23.84 142 PHE L O 1
ATOM 2691 N N . TYR B 2 143 ? 13.392 -3.164 -23.930 1.00 21.90 143 TYR L N 1
ATOM 2692 C CA . TYR B 2 143 ? 12.674 -3.521 -22.718 1.00 22.60 143 TYR L CA 1
ATOM 2693 C C . TYR B 2 143 ? 13.298 -2.800 -21.522 1.00 22.85 143 TYR L C 1
ATOM 2694 O O . TYR B 2 143 ? 14.517 -2.837 -21.328 1.00 22.59 143 TYR L O 1
ATOM 2703 N N . PRO B 2 144 ? 12.475 -2.164 -20.671 1.00 22.84 144 PRO L N 1
ATOM 2704 C CA . PRO B 2 144 ? 11.013 -1.981 -20.675 1.00 23.30 144 PRO L CA 1
ATOM 2705 C C . PRO B 2 144 ? 10.462 -1.347 -21.948 1.00 23.51 144 PRO L C 1
ATOM 2706 O O . PRO B 2 144 ? 11.224 -0.927 -22.829 1.00 25.21 144 PRO L O 1
ATOM 2710 N N . GLY B 2 145 ? 9.135 -1.243 -22.015 1.00 22.59 145 GLY L N 1
ATOM 2711 C CA . GLY B 2 145 ? 8.484 -0.687 -23.191 1.00 21.94 145 GLY L CA 1
ATOM 2712 C C . GLY B 2 145 ? 8.295 0.807 -23.335 1.00 21.88 145 GLY L C 1
ATOM 2713 O O . GLY B 2 145 ? 7.324 1.243 -23.955 1.00 22.55 145 GLY L O 1
ATOM 2714 N N . VAL B 2 146 ? 9.198 1.605 -22.782 1.00 21.23 146 VAL L N 1
ATOM 2715 C CA . VAL B 2 146 ? 9.075 3.050 -22.922 1.00 20.87 146 VAL L CA 1
ATOM 2716 C C . VAL B 2 146 ? 10.273 3.663 -23.669 1.00 21.13 146 VAL L C 1
ATOM 2717 O O . VAL B 2 146 ? 11.434 3.440 -23.316 1.00 20.79 146 VAL L O 1
ATOM 2721 N N . VAL B 2 147 ? 9.973 4.416 -24.722 1.00 20.15 147 VAL L N 1
ATOM 2722 C CA . VAL B 2 147 ? 10.990 5.098 -25.505 1.00 20.97 147 VAL L CA 1
ATOM 2723 C C . VAL B 2 147 ? 10.442 6.447 -25.940 1.00 21.61 147 VAL L C 1
ATOM 2724 O O . VAL B 2 147 ? 9.230 6.626 -26.085 1.00 22.32 147 VAL L O 1
ATOM 2728 N N . THR B 2 148 ? 11.344 7.398 -26.132 1.00 21.65 148 THR L N 1
ATOM 2729 C CA . THR B 2 148 ? 10.962 8.721 -26.602 1.00 21.48 148 THR L CA 1
ATOM 2730 C C . THR B 2 148 ? 11.619 8.859 -27.962 1.00 22.37 148 THR L C 1
ATOM 2731 O O . THR B 2 148 ? 12.843 8.840 -28.065 1.00 22.26 148 THR L O 1
ATOM 2735 N N . VAL B 2 149 ? 10.804 8.975 -29.001 1.00 22.79 149 VAL L N 1
ATOM 2736 C CA . VAL B 2 149 ? 11.309 9.104 -30.366 1.00 23.44 149 VAL L CA 1
ATOM 2737 C C . VAL B 2 149 ? 11.218 10.545 -30.863 1.00 24.48 149 VAL L C 1
ATOM 2738 O O . VAL B 2 149 ? 10.119 11.110 -30.960 1.00 24.86 149 VAL L O 1
ATOM 2742 N N . ASP B 2 150 ? 12.367 11.139 -31.170 1.00 24.88 150 ASP L N 1
ATOM 2743 C CA . ASP B 2 150 ? 12.409 12.516 -31.666 1.00 25.65 150 ASP L CA 1
ATOM 2744 C C . ASP B 2 150 ? 12.947 12.574 -33.081 1.00 26.79 150 ASP L C 1
ATOM 2745 O O . ASP B 2 150 ? 13.686 11.684 -33.525 1.00 26.63 150 ASP L O 1
ATOM 2750 N N . TRP B 2 151 ? 12.587 13.647 -33.777 1.00 27.60 151 TRP L N 1
ATOM 2751 C CA . TRP B 2 151 ? 13.049 13.857 -35.137 1.00 29.06 151 TRP L CA 1
ATOM 2752 C C . TRP B 2 151 ? 13.845 15.130 -35.192 1.00 29.57 151 TRP L C 1
ATOM 2753 O O . TRP B 2 151 ? 13.582 16.069 -34.448 1.00 29.89 151 TRP L O 1
ATOM 2764 N N . SER B 2 152 ? 14.828 15.141 -36.079 1.00 30.51 152 SER L N 1
ATOM 2765 C CA . SER B 2 152 ? 15.681 16.293 -36.260 1.00 31.98 152 SER L CA 1
ATOM 2766 C C . SER B 2 152 ? 15.897 16.508 -37.748 1.00 32.84 152 SER L C 1
ATOM 2767 O O . SER B 2 152 ? 15.955 15.560 -38.530 1.00 33.72 152 SER L O 1
ATOM 2770 N N . GLY B 2 153 ? 15.995 17.769 -38.127 1.00 33.73 153 GLY L N 1
ATOM 2771 C CA . GLY B 2 153 ? 16.248 18.134 -39.504 1.00 34.69 153 GLY L CA 1
ATOM 2772 C C . GLY B 2 153 ? 17.323 19.164 -39.286 1.00 35.44 153 GLY L C 1
ATOM 2773 O O . GLY B 2 153 ? 17.070 20.162 -38.614 1.00 35.64 153 GLY L O 1
ATOM 2774 N N . ASP B 2 154 ? 18.519 18.922 -39.809 1.00 36.57 154 ASP L N 1
ATOM 2775 C CA . ASP B 2 154 ? 19.626 19.848 -39.612 1.00 37.67 154 ASP L CA 1
ATOM 2776 C C . ASP B 2 154 ? 19.755 20.171 -38.119 1.00 38.16 154 ASP L C 1
ATOM 2777 O O . ASP B 2 154 ? 19.655 21.328 -37.704 1.00 38.51 154 ASP L O 1
ATOM 2782 N N . GLY B 2 155 ? 19.958 19.130 -37.315 1.00 38.64 155 GLY L N 1
ATOM 2783 C CA . GLY B 2 155 ? 20.110 19.298 -35.876 1.00 39.12 155 GLY L CA 1
ATOM 2784 C C . GLY B 2 155 ? 19.012 20.084 -35.175 1.00 39.54 155 GLY L C 1
ATOM 2785 O O . GLY B 2 155 ? 19.191 20.529 -34.041 1.00 40.54 155 GLY L O 1
ATOM 2786 N N . THR B 2 156 ? 17.868 20.233 -35.833 1.00 38.91 156 THR L N 1
ATOM 2787 C CA . THR B 2 156 ? 16.749 20.987 -35.276 1.00 38.59 156 THR L CA 1
ATOM 2788 C C . THR B 2 156 ? 15.543 20.079 -35.037 1.00 38.14 156 THR L C 1
ATOM 2789 O O . THR B 2 156 ? 15.165 19.301 -35.907 1.00 38.43 156 THR L O 1
ATOM 2793 N N . PRO B 2 157 ? 14.918 20.174 -33.851 1.00 37.86 157 PRO L N 1
ATOM 2794 C CA . PRO B 2 157 ? 13.747 19.367 -33.483 1.00 38.65 157 PRO L CA 1
ATOM 2795 C C . PRO B 2 157 ? 12.535 19.607 -34.390 1.00 39.44 157 PRO L C 1
ATOM 2796 O O . PRO B 2 157 ? 12.268 20.741 -34.794 1.00 39.14 157 PRO L O 1
ATOM 2800 N N . VAL B 2 158 ? 11.800 18.544 -34.701 1.00 39.61 158 VAL L N 1
ATOM 2801 C CA . VAL B 2 158 ? 10.632 18.670 -35.569 1.00 41.08 158 VAL L CA 1
ATOM 2802 C C . VAL B 2 158 ? 9.346 18.138 -34.929 1.00 41.61 158 VAL L C 1
ATOM 2803 O O . VAL B 2 158 ? 9.298 17.010 -34.431 1.00 41.92 158 VAL L O 1
ATOM 2807 N N . GLU B 2 159 ? 8.301 18.958 -34.970 1.00 41.87 159 GLU L N 1
ATOM 2808 C CA . GLU B 2 159 ? 7.022 18.614 -34.362 1.00 42.57 159 GLU L CA 1
ATOM 2809 C C . GLU B 2 159 ? 5.942 18.201 -35.364 1.00 42.38 159 GLU L C 1
ATOM 2810 O O . GLU B 2 159 ? 5.247 17.201 -35.157 1.00 41.28 159 GLU L O 1
ATOM 2816 N N . GLN B 2 160 ? 5.799 18.966 -36.446 1.00 42.82 160 GLN L N 1
ATOM 2817 C CA . GLN B 2 160 ? 4.769 18.667 -37.441 1.00 43.22 160 GLN L CA 1
ATOM 2818 C C . GLN B 2 160 ? 5.152 17.677 -38.536 1.00 41.95 160 GLN L C 1
ATOM 2819 O O . GLN B 2 160 ? 6.318 17.565 -38.921 1.00 41.66 160 GLN L O 1
ATOM 2825 N N . GLY B 2 161 ? 4.144 16.960 -39.029 1.00 40.64 161 GLY L N 1
ATOM 2826 C CA . GLY B 2 161 ? 4.363 15.968 -40.062 1.00 39.77 161 GLY L CA 1
ATOM 2827 C C . GLY B 2 161 ? 5.121 14.796 -39.470 1.00 39.16 161 GLY L C 1
ATOM 2828 O O . GLY B 2 161 ? 6.100 14.300 -40.044 1.00 38.57 161 GLY L O 1
ATOM 2829 N N . MET B 2 162 ? 4.659 14.342 -38.311 1.00 38.33 162 MET L N 1
ATOM 2830 C CA . MET B 2 162 ? 5.318 13.244 -37.634 1.00 37.64 162 MET L CA 1
ATOM 2831 C C . MET B 2 162 ? 4.331 12.483 -36.764 1.00 37.74 162 MET L C 1
ATOM 2832 O O . MET B 2 162 ? 3.634 13.079 -35.946 1.00 38.48 162 MET L O 1
ATOM 2837 N N . GLU B 2 163 ? 4.255 11.169 -36.959 1.00 37.20 163 GLU L N 1
ATOM 2838 C CA . GLU B 2 163 ? 3.354 10.328 -36.171 1.00 36.32 163 GLU L CA 1
ATOM 2839 C C . GLU B 2 163 ? 4.176 9.147 -35.663 1.00 34.86 163 GLU L C 1
ATOM 2840 O O . GLU B 2 163 ? 5.020 8.615 -36.389 1.00 35.04 163 GLU L O 1
ATOM 2846 N N . THR B 2 164 ? 3.925 8.743 -34.424 1.00 32.95 164 THR L N 1
ATOM 2847 C CA . THR B 2 164 ? 4.641 7.628 -33.812 1.00 32.08 164 THR L CA 1
ATOM 2848 C C . THR B 2 164 ? 3.662 6.602 -33.241 1.00 30.83 164 THR L C 1
ATOM 2849 O O . THR B 2 164 ? 2.658 6.968 -32.631 1.00 30.67 164 THR L O 1
ATOM 2853 N N . THR B 2 165 ? 3.938 5.319 -33.441 1.00 28.57 165 THR L N 1
ATOM 2854 C CA . THR B 2 165 ? 3.039 4.299 -32.911 1.00 27.73 165 THR L CA 1
ATOM 2855 C C . THR B 2 165 ? 3.382 4.053 -31.447 1.00 28.17 165 THR L C 1
ATOM 2856 O O . THR B 2 165 ? 4.543 4.164 -31.052 1.00 27.26 165 THR L O 1
ATOM 2860 N N . GLN B 2 166 ? 2.372 3.732 -30.645 1.00 28.42 166 GLN L N 1
ATOM 2861 C CA . GLN B 2 166 ? 2.607 3.452 -29.242 1.00 29.80 166 GLN L CA 1
ATOM 2862 C C . GLN B 2 166 ? 3.305 2.094 -29.204 1.00 29.42 166 GLN L C 1
ATOM 2863 O O . GLN B 2 166 ? 2.951 1.195 -29.966 1.00 29.88 166 GLN L O 1
ATOM 2869 N N . PRO B 2 167 ? 4.313 1.935 -28.331 1.00 28.89 167 PRO L N 1
ATOM 2870 C CA . PRO B 2 167 ? 5.061 0.680 -28.202 1.00 28.50 167 PRO L CA 1
ATOM 2871 C C . PRO B 2 167 ? 4.192 -0.573 -28.355 1.00 28.71 167 PRO L C 1
ATOM 2872 O O . PRO B 2 167 ? 3.062 -0.617 -27.881 1.00 28.20 167 PRO L O 1
ATOM 2876 N N . SER B 2 168 ? 4.739 -1.589 -29.018 1.00 29.84 168 SER L N 1
ATOM 2877 C CA . SER B 2 168 ? 4.040 -2.851 -29.246 1.00 31.54 168 SER L CA 1
ATOM 2878 C C . SER B 2 168 ? 4.836 -4.027 -28.709 1.00 30.94 168 SER L C 1
ATOM 2879 O O . SER B 2 168 ? 6.057 -4.047 -28.818 1.00 31.36 168 SER L O 1
ATOM 2882 N N . LYS B 2 169 ? 4.141 -5.015 -28.156 1.00 30.43 169 LYS L N 1
ATOM 2883 C CA . LYS B 2 169 ? 4.797 -6.206 -27.633 1.00 31.07 169 LYS L CA 1
ATOM 2884 C C . LYS B 2 169 ? 5.186 -7.202 -28.730 1.00 30.82 169 LYS L C 1
ATOM 2885 O O . LYS B 2 169 ? 4.350 -7.629 -29.521 1.00 31.04 169 LYS L O 1
ATOM 2891 N N . GLN B 2 170 ? 6.459 -7.569 -28.775 1.00 30.39 170 GLN L N 1
ATOM 2892 C CA . GLN B 2 170 ? 6.922 -8.542 -29.755 1.00 30.48 170 GLN L CA 1
ATOM 2893 C C . GLN B 2 170 ? 6.676 -9.959 -29.216 1.00 31.06 170 GLN L C 1
ATOM 2894 O O . GLN B 2 170 ? 6.291 -10.137 -28.050 1.00 30.77 170 GLN L O 1
ATOM 2900 N N . SER B 2 171 ? 6.899 -10.960 -30.066 1.00 31.24 171 SER L N 1
ATOM 2901 C CA . SER B 2 171 ? 6.714 -12.358 -29.683 1.00 31.22 171 SER L CA 1
ATOM 2902 C C . SER B 2 171 ? 7.632 -12.668 -28.510 1.00 31.23 171 SER L C 1
ATOM 2903 O O . SER B 2 171 ? 7.226 -13.318 -27.544 1.00 32.13 171 SER L O 1
ATOM 2906 N N . ASN B 2 172 ? 8.876 -12.205 -28.603 1.00 30.13 172 ASN L N 1
ATOM 2907 C CA . ASN B 2 172 ? 9.851 -12.437 -27.546 1.00 29.71 172 ASN L CA 1
ATOM 2908 C C . ASN B 2 172 ? 9.616 -11.566 -26.309 1.00 28.85 172 ASN L C 1
ATOM 2909 O O . ASN B 2 172 ? 10.502 -11.403 -25.472 1.00 29.09 172 ASN L O 1
ATOM 2914 N N . ASN B 2 173 ? 8.414 -11.009 -26.212 1.00 28.30 173 ASN L N 1
ATOM 2915 C CA . ASN B 2 173 ? 8.010 -10.169 -25.084 1.00 27.38 173 ASN L CA 1
ATOM 2916 C C . ASN B 2 173 ? 8.722 -8.838 -24.911 1.00 26.19 173 ASN L C 1
ATOM 2917 O O . ASN B 2 173 ? 8.502 -8.143 -23.925 1.00 25.81 173 ASN L O 1
ATOM 2922 N N . LYS B 2 174 ? 9.586 -8.485 -25.856 1.00 25.30 174 LYS L N 1
ATOM 2923 C CA . LYS B 2 174 ? 10.236 -7.186 -25.806 1.00 24.20 174 LYS L CA 1
ATOM 2924 C C . LYS B 2 174 ? 9.258 -6.274 -26.541 1.00 23.71 174 LYS L C 1
ATOM 2925 O O . LYS B 2 174 ? 8.230 -6.741 -27.047 1.00 23.08 174 LYS L O 1
ATOM 2931 N N . TYR B 2 175 ? 9.563 -4.986 -26.614 1.00 23.48 175 TYR L N 1
ATOM 2932 C CA . TYR B 2 175 ? 8.664 -4.050 -27.277 1.00 23.04 175 TYR L CA 1
ATOM 2933 C C . TYR B 2 175 ? 9.214 -3.492 -28.593 1.00 23.74 175 TYR L C 1
A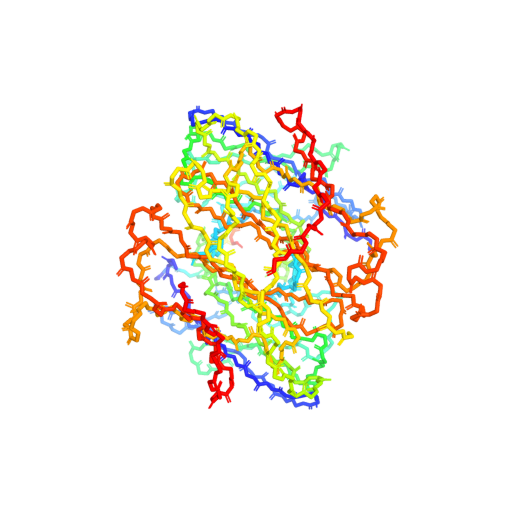TOM 2934 O O . TYR B 2 175 ? 10.409 -3.601 -28.879 1.00 24.25 175 TYR L O 1
ATOM 2943 N N . MET B 2 176 ? 8.324 -2.905 -29.393 1.00 23.35 176 MET L N 1
ATOM 2944 C CA . MET B 2 176 ? 8.698 -2.317 -30.670 1.00 23.29 176 MET L CA 1
ATOM 2945 C C . MET B 2 176 ? 7.795 -1.134 -30.964 1.00 23.04 176 MET L C 1
ATOM 2946 O O . MET B 2 176 ? 6.731 -0.983 -30.364 1.00 24.38 176 MET L O 1
ATOM 2951 N N . ALA B 2 177 ? 8.230 -0.287 -31.887 1.00 22.13 177 ALA L N 1
ATOM 2952 C CA . ALA B 2 177 ? 7.455 0.881 -32.275 1.00 22.28 177 ALA L CA 1
ATOM 2953 C C . ALA B 2 177 ? 8.024 1.450 -33.570 1.00 21.83 177 ALA L C 1
ATOM 2954 O O . ALA B 2 177 ? 9.088 1.040 -34.025 1.00 21.35 177 ALA L O 1
ATOM 2956 N N . SER B 2 178 ? 7.309 2.395 -34.160 1.00 21.57 178 SER L N 1
ATOM 2957 C CA . SER B 2 178 ? 7.737 3.001 -35.414 1.00 22.06 178 SER L CA 1
ATOM 2958 C C . SER B 2 178 ? 7.360 4.478 -35.473 1.00 21.78 178 SER L C 1
ATOM 2959 O O . SER B 2 178 ? 6.384 4.904 -34.853 1.00 22.74 178 SER L O 1
ATOM 2962 N N . SER B 2 179 ? 8.138 5.258 -36.214 1.00 22.37 179 SER L N 1
ATOM 2963 C CA . SER B 2 179 ? 7.851 6.679 -36.350 1.00 21.89 179 SER L CA 1
ATOM 2964 C C . SER B 2 179 ? 7.985 7.110 -37.804 1.00 22.56 179 SER L C 1
ATOM 2965 O O . SER B 2 179 ? 8.838 6.614 -38.533 1.00 22.17 179 SER L O 1
ATOM 2968 N N . TYR B 2 180 ? 7.149 8.059 -38.202 1.00 23.05 180 TYR L N 1
ATOM 2969 C CA . TYR B 2 180 ? 7.133 8.558 -39.561 1.00 23.29 180 TYR L CA 1
ATOM 2970 C C . TYR B 2 180 ? 7.211 10.070 -39.614 1.00 23.91 180 TYR L C 1
ATOM 2971 O O . TYR B 2 180 ? 6.546 10.766 -38.838 1.00 24.32 180 TYR L O 1
ATOM 2980 N N . LEU B 2 181 ? 8.014 10.566 -40.548 1.00 23.95 181 LEU L N 1
ATOM 2981 C CA . LEU B 2 181 ? 8.161 11.993 -40.771 1.00 24.55 181 LEU L CA 1
ATOM 2982 C C . LEU B 2 181 ? 7.854 12.206 -42.264 1.00 25.58 181 LEU L C 1
ATOM 2983 O O . LEU B 2 181 ? 8.591 11.741 -43.137 1.00 24.09 181 LEU L O 1
ATOM 2988 N N . THR B 2 182 ? 6.756 12.895 -42.547 1.00 27.17 182 THR L N 1
ATOM 2989 C CA . THR B 2 182 ? 6.349 13.149 -43.919 1.00 29.21 182 THR L CA 1
ATOM 2990 C C . THR B 2 182 ? 6.692 14.565 -44.377 1.00 29.89 182 THR L C 1
ATOM 2991 O O . THR B 2 182 ? 6.371 15.547 -43.705 1.00 30.63 182 THR L O 1
ATOM 2995 N N . LEU B 2 183 ? 7.339 14.659 -45.531 1.00 29.99 183 LEU L N 1
ATOM 2996 C CA . LEU B 2 183 ? 7.737 15.945 -46.079 1.00 30.83 183 LEU L CA 1
ATOM 2997 C C . LEU B 2 183 ? 7.320 16.037 -47.534 1.00 31.73 183 LEU L C 1
ATOM 2998 O O . LEU B 2 183 ? 6.933 15.038 -48.149 1.00 31.49 183 LEU L O 1
ATOM 3003 N N . THR B 2 184 ? 7.392 17.243 -48.085 1.00 32.77 184 THR L N 1
ATOM 3004 C CA . THR B 2 184 ? 7.083 17.431 -49.495 1.00 33.64 184 THR L CA 1
ATOM 3005 C C . THR B 2 184 ? 8.433 17.162 -50.146 1.00 34.55 184 THR L C 1
ATOM 3006 O O . THR B 2 184 ? 9.469 17.338 -49.504 1.00 34.47 184 THR L O 1
ATOM 3010 N N . ALA B 2 185 ? 8.436 16.723 -51.398 1.00 35.67 185 ALA L N 1
ATOM 3011 C CA . ALA B 2 185 ? 9.702 16.453 -52.077 1.00 37.02 185 ALA L CA 1
ATOM 3012 C C . ALA B 2 185 ? 10.574 17.698 -52.061 1.00 38.36 185 ALA L C 1
ATOM 3013 O O . ALA B 2 185 ? 11.786 17.617 -51.851 1.00 38.86 185 ALA L O 1
ATOM 3015 N N . ARG B 2 186 ? 9.951 18.852 -52.276 1.00 39.42 186 ARG L N 1
ATOM 3016 C CA . ARG B 2 186 ? 10.686 20.107 -52.288 1.00 40.58 186 ARG L CA 1
ATOM 3017 C C . ARG B 2 186 ? 11.279 20.485 -50.931 1.00 40.42 186 ARG L C 1
ATOM 3018 O O . ARG B 2 186 ? 12.375 21.045 -50.867 1.00 40.69 186 ARG L O 1
ATOM 3026 N N . ALA B 2 187 ? 10.572 20.169 -49.849 1.00 40.05 187 ALA L N 1
ATOM 3027 C CA . ALA B 2 187 ? 11.062 20.484 -48.508 1.00 39.39 187 ALA L CA 1
ATOM 3028 C C . ALA B 2 187 ? 12.192 19.540 -48.106 1.00 39.44 187 ALA L C 1
ATOM 3029 O O . ALA B 2 187 ? 12.986 19.848 -47.217 1.00 39.05 187 ALA L O 1
ATOM 3031 N N . TRP B 2 188 ? 12.257 18.389 -48.769 1.00 39.88 188 TRP L N 1
ATOM 3032 C CA . TRP B 2 188 ? 13.284 17.392 -48.499 1.00 40.08 188 TRP L CA 1
ATOM 3033 C C . TRP B 2 188 ? 14.534 17.650 -49.340 1.00 40.82 188 TRP L C 1
ATOM 3034 O O . TRP B 2 188 ? 15.618 17.164 -49.025 1.00 40.60 188 TRP L O 1
ATOM 3045 N N . GLU B 2 189 ? 14.376 18.430 -50.401 1.00 42.47 189 GLU L N 1
ATOM 3046 C CA . GLU B 2 189 ? 15.492 18.761 -51.278 1.00 44.61 189 GLU L CA 1
ATOM 3047 C C . GLU B 2 189 ? 16.360 19.870 -50.698 1.00 44.90 189 GLU L C 1
ATOM 3048 O O . GLU B 2 189 ? 17.532 19.998 -51.066 1.00 45.58 189 GLU L O 1
ATOM 3054 N N . ARG B 2 190 ? 15.799 20.672 -49.797 1.00 45.24 190 ARG L N 1
ATOM 3055 C CA . ARG B 2 190 ? 16.571 21.765 -49.220 1.00 45.55 190 ARG L CA 1
ATOM 3056 C C . ARG B 2 190 ? 17.296 21.487 -47.909 1.00 45.30 190 ARG L C 1
ATOM 3057 O O . ARG B 2 190 ? 18.206 22.232 -47.546 1.00 45.75 190 ARG L O 1
ATOM 3065 N N . HIS B 2 191 ? 16.919 20.428 -47.198 1.00 44.68 191 HIS L N 1
ATOM 3066 C CA . HIS B 2 191 ? 17.608 20.104 -45.951 1.00 44.26 191 HIS L CA 1
ATOM 3067 C C . HIS B 2 191 ? 18.545 18.906 -46.163 1.00 44.15 191 HIS L C 1
ATOM 3068 O O . HIS B 2 191 ? 18.302 18.066 -47.033 1.00 44.76 191 HIS L O 1
ATOM 3075 N N . SER B 2 192 ? 19.617 18.835 -45.376 1.00 43.32 192 SER L N 1
ATOM 3076 C CA . SER B 2 192 ? 20.606 17.766 -45.526 1.00 43.09 192 SER L CA 1
ATOM 3077 C C . SER B 2 192 ? 20.690 16.699 -44.433 1.00 42.07 192 SER L C 1
ATOM 3078 O O . SER B 2 192 ? 20.883 15.526 -44.739 1.00 43.18 192 SER L O 1
ATOM 3081 N N . GLN B 2 193 ? 20.570 17.100 -43.171 1.00 40.57 193 GLN L N 1
ATOM 3082 C CA . GLN B 2 193 ? 20.642 16.159 -42.048 1.00 38.26 193 GLN L CA 1
ATOM 3083 C C . GLN B 2 193 ? 19.251 15.737 -41.614 1.00 36.86 193 GLN L C 1
ATOM 3084 O O . GLN B 2 193 ? 18.370 16.575 -41.395 1.00 36.64 193 GLN L O 1
ATOM 3090 N N . TYR B 2 194 ? 19.053 14.432 -41.498 1.00 35.33 194 TYR L N 1
ATOM 3091 C CA . TYR B 2 194 ? 17.776 13.889 -41.054 1.00 33.86 194 TYR L CA 1
ATOM 3092 C C . TYR B 2 194 ? 18.125 12.812 -40.046 1.00 33.62 194 TYR L C 1
ATOM 3093 O O . TYR B 2 194 ? 18.927 11.922 -40.332 1.00 33.89 194 TYR L O 1
ATOM 3102 N N . SER B 2 195 ? 17.549 12.897 -38.857 1.00 32.24 195 SER L N 1
ATOM 3103 C CA . SER B 2 195 ? 17.861 11.904 -37.856 1.00 32.36 195 SER L CA 1
ATOM 3104 C C . SER B 2 195 ? 16.696 11.576 -36.946 1.00 31.27 195 SER L C 1
ATOM 3105 O O . SER B 2 195 ? 15.892 12.435 -36.577 1.00 32.13 195 SER L O 1
ATOM 3108 N N . CYS B 2 196 ? 16.623 10.301 -36.603 1.00 28.89 196 CYS L N 1
ATOM 3109 C CA . CYS B 2 196 ? 15.601 9.779 -35.722 1.00 26.62 196 CYS L CA 1
ATOM 3110 C C . CYS B 2 196 ? 16.309 9.505 -34.404 1.00 25.97 196 CYS L C 1
ATOM 3111 O O . CYS B 2 196 ? 17.198 8.656 -34.334 1.00 24.76 196 CYS L O 1
ATOM 3114 N N . GLN B 2 197 ? 15.917 10.223 -33.359 1.00 25.31 197 GLN L N 1
ATOM 3115 C CA . GLN B 2 197 ? 16.554 10.054 -32.062 1.00 24.45 197 GLN L CA 1
ATOM 3116 C C . GLN B 2 197 ? 15.683 9.302 -31.064 1.00 22.17 197 GLN L C 1
ATOM 3117 O O . GLN B 2 197 ? 14.573 9.700 -30.767 1.00 22.28 197 GLN L O 1
ATOM 3123 N N . VAL B 2 198 ? 16.205 8.208 -30.540 1.00 22.37 198 VAL L N 1
ATOM 3124 C CA . VAL B 2 198 ? 15.460 7.392 -29.589 1.00 21.29 198 VAL L CA 1
ATOM 3125 C C . VAL B 2 198 ? 16.082 7.333 -28.191 1.00 21.14 198 VAL L C 1
ATOM 3126 O O . VAL B 2 198 ? 17.197 6.837 -28.005 1.00 21.53 198 VAL L O 1
ATOM 3130 N N . THR B 2 199 ? 15.340 7.838 -27.212 1.00 19.63 199 THR L N 1
ATOM 3131 C CA . THR B 2 199 ? 15.783 7.848 -25.830 1.00 18.41 199 THR L CA 1
ATOM 3132 C C . THR B 2 199 ? 15.124 6.682 -25.101 1.00 19.13 199 THR L C 1
ATOM 3133 O O . THR B 2 199 ? 13.890 6.536 -25.118 1.00 18.37 199 THR L O 1
ATOM 3137 N N . HIS B 2 200 ? 15.955 5.851 -24.472 1.00 18.43 200 HIS L N 1
ATOM 3138 C CA . HIS B 2 200 ? 15.479 4.677 -23.750 1.00 18.91 200 HIS L CA 1
ATOM 3139 C C . HIS B 2 200 ? 16.207 4.468 -22.434 1.00 19.37 200 HIS L C 1
ATOM 3140 O O . HIS B 2 200 ? 17.416 4.272 -22.414 1.00 18.48 200 HIS L O 1
ATOM 3147 N N . GLU B 2 201 ? 15.455 4.505 -21.338 1.00 20.03 201 GLU L N 1
ATOM 3148 C CA . GLU B 2 201 ? 16.011 4.288 -20.010 1.00 21.41 201 GLU L CA 1
ATOM 3149 C C . GLU B 2 201 ? 17.202 5.177 -19.672 1.00 21.70 201 GLU L C 1
ATOM 3150 O O . GLU B 2 201 ? 18.193 4.706 -19.094 1.00 20.77 201 GLU L O 1
ATOM 3156 N N . GLY B 2 202 ? 17.097 6.455 -20.027 1.00 21.65 202 GLY L N 1
ATOM 3157 C CA . GLY B 2 202 ? 18.159 7.394 -19.737 1.00 22.15 202 GLY L CA 1
ATOM 3158 C C . GLY B 2 202 ? 19.326 7.329 -20.699 1.00 22.77 202 GLY L C 1
ATOM 3159 O O . GLY B 2 202 ? 20.370 7.931 -20.441 1.00 23.31 202 GLY L O 1
ATOM 3160 N N . HIS B 2 203 ? 19.167 6.593 -21.795 1.00 22.20 203 HIS L N 1
ATOM 3161 C CA . HIS B 2 203 ? 20.228 6.501 -22.792 1.00 22.43 203 HIS L CA 1
ATOM 3162 C C . HIS B 2 203 ? 19.667 6.903 -24.149 1.00 23.73 203 HIS L C 1
ATOM 3163 O O . HIS B 2 203 ? 18.635 6.401 -24.576 1.00 23.96 203 HIS L O 1
ATOM 3170 N N . THR B 2 204 ? 20.357 7.813 -24.822 1.00 24.68 204 THR L N 1
ATOM 3171 C CA . THR B 2 204 ? 19.913 8.303 -26.113 1.00 26.72 204 THR L CA 1
ATOM 3172 C C . THR B 2 204 ? 20.700 7.692 -27.270 1.00 28.11 204 THR L C 1
ATOM 3173 O O . THR B 2 204 ? 21.890 7.413 -27.150 1.00 28.75 204 THR L O 1
ATOM 3177 N N . VAL B 2 205 ? 20.017 7.480 -28.389 1.00 29.73 205 VAL L N 1
ATOM 3178 C CA . VAL B 2 205 ? 20.630 6.903 -29.580 1.00 31.53 205 VAL L CA 1
ATOM 3179 C C . VAL B 2 205 ? 20.063 7.561 -30.838 1.00 32.75 205 VAL L C 1
ATOM 3180 O O . VAL B 2 205 ? 18.892 7.938 -30.874 1.00 33.27 205 VAL L O 1
ATOM 3184 N N . GLU B 2 206 ? 20.901 7.702 -31.862 1.00 33.94 206 GLU L N 1
ATOM 3185 C CA . GLU B 2 206 ? 20.492 8.324 -33.117 1.00 35.06 206 GLU L CA 1
ATOM 3186 C C . GLU B 2 206 ? 20.854 7.471 -34.335 1.00 34.85 206 GLU L C 1
ATOM 3187 O O . GLU B 2 206 ? 21.754 6.633 -34.290 1.00 35.16 206 GLU L O 1
ATOM 3193 N N . LYS B 2 207 ? 20.123 7.702 -35.418 1.00 34.95 207 LYS L N 1
ATOM 3194 C CA . LYS B 2 207 ? 20.338 7.050 -36.707 1.00 35.43 207 LYS L CA 1
ATOM 3195 C C . LYS B 2 207 ? 20.097 8.186 -37.700 1.00 35.73 207 LYS L C 1
ATOM 3196 O O . LYS B 2 207 ? 19.006 8.752 -37.786 1.00 35.33 207 LYS L O 1
ATOM 3202 N N . SER B 2 208 ? 21.140 8.532 -38.436 1.00 36.16 208 SER L N 1
ATOM 3203 C CA . SER B 2 208 ? 21.068 9.667 -39.333 1.00 37.02 208 SER L CA 1
ATOM 3204 C C . SER B 2 208 ? 21.355 9.384 -40.791 1.00 37.27 208 SER L C 1
ATOM 3205 O O . SER B 2 208 ? 21.907 8.348 -41.156 1.00 35.98 208 SER L O 1
ATOM 3208 N N . LEU B 2 209 ? 20.967 10.337 -41.623 1.00 38.77 209 LEU L N 1
ATOM 3209 C CA . LEU B 2 209 ? 21.222 10.249 -43.044 1.00 40.84 209 LEU L CA 1
ATOM 3210 C C . LEU B 2 209 ? 21.291 11.649 -43.630 1.00 41.66 209 LEU L C 1
ATOM 3211 O O . LEU B 2 209 ? 20.567 12.557 -43.211 1.00 42.31 209 LEU L O 1
ATOM 3216 N N . SER B 2 210 ? 22.215 11.817 -44.568 1.00 42.31 210 SER L N 1
ATOM 3217 C CA . SER B 2 210 ? 22.430 13.089 -45.245 1.00 42.85 210 SER L CA 1
ATOM 3218 C C . SER B 2 210 ? 22.118 12.864 -46.717 1.00 44.00 210 SER L C 1
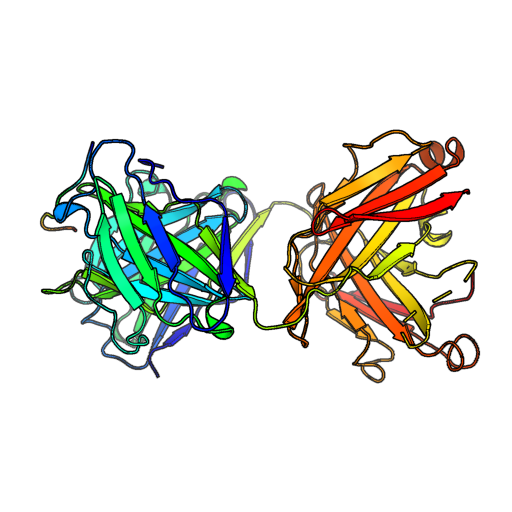ATOM 3219 O O . SER B 2 210 ? 22.824 12.114 -47.395 1.00 44.52 210 SER L O 1
ATOM 3222 N N . ARG B 2 211 ? 21.054 13.488 -47.209 1.00 44.50 211 ARG L N 1
ATOM 3223 C CA . ARG B 2 211 ? 20.701 13.353 -48.616 1.00 45.20 211 ARG L CA 1
ATOM 3224 C C . ARG B 2 211 ? 21.854 13.896 -49.452 1.00 45.54 211 ARG L C 1
ATOM 3225 O O . ARG B 2 211 ? 22.566 13.092 -50.092 1.00 28.22 211 ARG L O 1
ATOM 3234 N N . TYR C 3 1 ? -18.746 14.255 -6.413 1.00 63.01 1 TYR P N 1
ATOM 3235 C CA . TYR C 3 1 ? -19.616 14.710 -5.293 1.00 63.49 1 TYR P CA 1
ATOM 3236 C C . TYR C 3 1 ? -20.726 13.668 -5.166 1.00 64.69 1 TYR P C 1
ATOM 3237 O O . TYR C 3 1 ? -21.342 13.506 -4.107 1.00 65.19 1 TYR P O 1
ATOM 3246 N N . GLN C 3 2 ? -20.949 12.961 -6.273 1.00 64.73 2 GLN P N 1
ATOM 3247 C CA . GLN C 3 2 ? -21.967 11.921 -6.407 1.00 64.61 2 GLN P CA 1
ATOM 3248 C C . GLN C 3 2 ? -21.870 10.793 -5.329 1.00 64.35 2 GLN P C 1
ATOM 3249 O O . GLN C 3 2 ? -22.434 10.977 -4.248 1.00 65.05 2 GLN P O 1
ATOM 3255 N N . LEU C 3 3 ? -21.230 9.640 -5.607 1.00 62.02 3 LEU P N 1
ATOM 3256 C CA . LEU C 3 3 ? -21.003 8.544 -4.596 1.00 61.34 3 LEU P CA 1
ATOM 3257 C C . LEU C 3 3 ? -21.751 7.185 -4.381 1.00 61.30 3 LEU P C 1
ATOM 3258 O O . LEU C 3 3 ? -21.866 6.354 -5.277 1.00 62.51 3 LEU P O 1
ATOM 3260 N N . ARG C 3 4 ? -22.135 6.962 -3.116 1.00 64.10 4 ARG P N 1
ATOM 3261 C CA . ARG C 3 4 ? -22.912 5.821 -2.560 1.00 64.93 4 ARG P CA 1
ATOM 3262 C C . ARG C 3 4 ? -23.389 4.598 -3.384 1.00 65.41 4 ARG P C 1
ATOM 3263 O O . ARG C 3 4 ? -22.774 4.230 -4.378 1.00 66.01 4 ARG P O 1
ATOM 3271 N N . PRO C 3 5 ? -24.459 3.904 -2.909 1.00 63.82 5 PRO P N 1
ATOM 3272 C CA . PRO C 3 5 ? -25.014 2.740 -3.622 1.00 64.19 5 PRO P CA 1
ATOM 3273 C C . PRO C 3 5 ? -26.297 3.221 -4.318 1.00 65.51 5 PRO P C 1
ATOM 3274 O O . PRO C 3 5 ? -26.250 4.123 -5.163 1.00 66.82 5 PRO P O 1
ATOM 3278 N N . ASN C 3 6 ? -27.422 2.614 -3.919 1.00 69.05 6 ASN P N 1
ATOM 3279 C CA . ASN C 3 6 ? -28.793 2.904 -4.388 1.00 70.56 6 ASN P CA 1
ATOM 3280 C C . ASN C 3 6 ? -29.528 1.651 -4.874 1.00 71.41 6 ASN P C 1
ATOM 3281 O O . ASN C 3 6 ? -29.224 0.532 -4.445 1.00 71.94 6 ASN P O 1
ATOM 3286 N N . ALA C 3 7 ? -30.509 1.848 -5.754 1.00 72.00 7 ALA P N 1
ATOM 3287 C CA . ALA C 3 7 ? -31.280 0.740 -6.312 1.00 72.55 7 ALA P CA 1
ATOM 3288 C C . ALA C 3 7 ? -30.885 0.581 -7.780 1.00 73.05 7 ALA P C 1
ATOM 3289 O O . ALA C 3 7 ? -31.538 -0.135 -8.546 1.00 73.19 7 ALA P O 1
ATOM 3291 N N . GLU C 3 8 ? -29.803 1.263 -8.151 1.00 73.18 8 GLU P N 1
ATOM 3292 C CA . GLU C 3 8 ? -29.267 1.224 -9.508 1.00 73.30 8 GLU P CA 1
ATOM 3293 C C . GLU C 3 8 ? -27.831 0.683 -9.418 1.00 73.58 8 GLU P C 1
ATOM 3294 O O . GLU C 3 8 ? -27.461 -0.246 -10.138 1.00 73.57 8 GLU P O 1
ATOM 3300 N N . THR C 3 9 ? -27.045 1.273 -8.514 1.00 73.67 9 THR P N 1
ATOM 3301 C CA . THR C 3 9 ? -25.645 0.905 -8.239 1.00 73.77 9 THR P CA 1
ATOM 3302 C C . THR C 3 9 ? -24.805 0.334 -9.383 1.00 74.22 9 THR P C 1
ATOM 3303 O O . THR C 3 9 ? -23.971 -0.562 -9.102 1.00 28.22 9 THR P O 1
#

Foldseek 3Di:
DWAWAWDAEDEAAAQAKDKTKIQTDDDQLQQWKKWKWWADVPDGIDTAWIARQNVRDTGGDPVCPVFWDKGADRVRSMIIIMGGRHDQVRFTWMKMFIFHDPVDTGTDDIYPTYGYGHHPDDFAAWDKDWAADQPCDGKTKIKGPWGDDDDKDKDKPNPPQPPQKDWDDWDDDPNTIMTMMMHDDNVPCPPVPWMKMWMGDVSVPDIDIDIRDDD/DCDKAWDAEDEEAAQAKDKIKIDDPVWFADLQQFKWKWWAAPPRDIDTAGTSFFRGDPPHDPQWGWHGDDRIIMIMGGRDDQVRQTWMKMWTHDPDDIDIYPTYGYHYCHDDFWDKDKDWDWADVVVVVVFKTKIKIKIDDGPPQDKDKWKDFQNHTDDPQKDKDRWDQDPVRHIIIMMMHMDTNVVVVPTFKIWIWMDDPNDIDIDIGGD/DDDDDDPVD

Radius of gyration: 23.98 Å; Cα contacts (8 Å, |Δi|>4): 1167; chains: 3; bounding box: 61×43×62 Å